Protein AF-A0A7S0TK74-F1 (afdb_monomer)

Secondary structure (DSSP, 8-state):
-------SS----------PPP------S-TT----STT--EEE--TT--GGG---GGGTT-EEEHHHHHHHHHHS--S--------GGG-----TT-S-SS--S-EEE--S---GGG---GGGTT-EEEHHHHHHHHHHS--S---------PSP-----TT-S-SS--S-EEE--TT--GGG---GGGTT-EEEHHHHHHHHHHS-----GGGS-PPS------S-TT-----TT--EEE--TT--GGG---GGGTT-EEEHHHHHHHHHHS--S--------GGG-S---TT-S-SS--S-EEE--S---GGG---GGGTT-EEEHHHHHHHHHHS--S---------PSPP----TT-S-SS--S-EEE--TT--GGGS--GGGTT-EEEHHHHHHHH-

Foldseek 3Di:
DDFPPPDDDDDDDDDPDDDPPPPDDDDFPDPPDPDDDPDWDKDAADAPDCQLNEHCNVRHRGIHTPVLVVCCSVPVDSDPPPVVVPPLVPQFQQPPPDPCRNPAPDKDAACQPDCQLVARCVVRHRGIHGPVQVVCCSVPVDSDDPPPVPPPPPDQQFFPDPPDPCRRDAPDKDADAQPDCQLNEGCVVVHRTIHGPVQVVCCSPPVDSDDDPVVPPPDDDDPDDAPPPPDPDDDPPWDKDAADQPDCQLNEHCNVRHRGIHTPVQVVCCSPPVDSDPPCVVVPPLVRQFQPPPPDPCRNPAPDKDAACQPDCQLVARCVVRHRGIHGPVQVVCCSPPVDSDDPPPPPPPPPPQQFFPDPPDPGRRPAPDKDADAQPDCQLNDRCVVCHRTIHGPVVVVVVND

Sequence (403 aa):
CYMRFKDRGTLERSDKDKKPPPTGVKKCAYSGCEASGENIKFLVIDAGCNAGGKDWSALADSMLCQTCYDRYRKHGTLDKADAKPLDGSARKCMFDQCDKPEDSRRFVQIDGESAAGGQDWSSLAGVLLCMACYDRFRKHGSLEKAPRKKAPPGPPKKCSYHLCPQPDDCKKYIKIYGDSTAGGQDWSMLDGNTLCLTCYMRFKDRGTLERSDKDKKPPPTGVKKCAYSGCEASGENIKFLVIDAGCNAGGKDWSALADSMLCQTCYDRYRKHGTLDKADAKPLDGSARKCMFDQCDKPEDSRRFVQIDGESAAGGQDWSSLAGVLLCMACYDRFRKHGSLEKAPRKKAPPGPPKKCSYHLCPQPDDCKKYIKIYGDSTAGGQDWSMLDGNTLCLTCYMRFKD

Radius of gyration: 31.98 Å; Cα contacts (8 Å, |Δi|>4): 503; chains: 1; bounding box: 88×61×70 Å

Mean predicted aligned error: 18.43 Å

Structure (mmCIF, N/CA/C/O backbone):
data_AF-A0A7S0TK74-F1
#
_entry.id   AF-A0A7S0TK74-F1
#
loop_
_atom_site.group_PDB
_atom_site.id
_atom_site.type_symbol
_atom_site.label_atom_id
_atom_site.label_alt_id
_atom_site.label_comp_id
_atom_site.label_asym_id
_atom_site.label_entity_id
_atom_site.label_seq_id
_atom_site.pdbx_PDB_ins_code
_atom_site.Cartn_x
_atom_site.Cartn_y
_atom_site.Cartn_z
_atom_site.occupancy
_atom_site.B_iso_or_equiv
_atom_site.auth_seq_id
_atom_site.auth_comp_id
_atom_site.auth_asym_id
_atom_site.auth_atom_id
_atom_site.pdbx_PDB_model_num
ATOM 1 N N . CYS A 1 1 ? 9.713 -27.508 2.515 1.00 47.47 1 CYS A N 1
ATOM 2 C CA . CYS A 1 1 ? 11.062 -26.945 2.723 1.00 47.47 1 CYS A CA 1
ATOM 3 C C . CYS A 1 1 ? 11.196 -26.583 4.193 1.00 47.47 1 CYS A C 1
ATOM 5 O O . CYS A 1 1 ? 10.446 -25.737 4.669 1.00 47.47 1 CYS A O 1
ATOM 7 N N . TYR A 1 2 ? 12.063 -27.273 4.933 1.00 34.28 2 TYR A N 1
ATOM 8 C CA . TYR A 1 2 ? 12.277 -26.984 6.349 1.00 34.28 2 TYR A CA 1
ATOM 9 C C . TYR A 1 2 ? 13.161 -25.741 6.468 1.00 34.28 2 TYR A C 1
ATOM 11 O O . TYR A 1 2 ? 14.341 -25.773 6.141 1.00 34.28 2 TYR A O 1
ATOM 19 N N . MET A 1 3 ? 12.603 -24.628 6.943 1.00 36.41 3 MET A N 1
ATOM 20 C CA . MET A 1 3 ? 13.419 -23.474 7.308 1.00 36.41 3 MET A CA 1
ATOM 21 C C . MET A 1 3 ? 14.139 -23.794 8.622 1.00 36.41 3 MET A C 1
ATOM 23 O O . MET A 1 3 ? 13.571 -23.634 9.700 1.00 36.41 3 MET A O 1
ATOM 27 N N . ARG A 1 4 ? 15.394 -24.260 8.559 1.00 37.72 4 ARG A N 1
ATOM 28 C CA . ARG A 1 4 ? 16.259 -24.328 9.747 1.00 37.72 4 ARG A CA 1
ATOM 29 C C . ARG A 1 4 ? 16.669 -22.910 10.151 1.00 37.72 4 ARG A C 1
ATOM 31 O O . ARG A 1 4 ? 17.744 -22.426 9.802 1.00 37.72 4 ARG A O 1
ATOM 38 N N . PHE A 1 5 ? 15.815 -22.252 10.927 1.00 37.56 5 PHE A N 1
ATOM 39 C CA . PHE A 1 5 ? 16.209 -21.099 11.724 1.00 37.56 5 PHE A CA 1
ATOM 40 C C . PHE A 1 5 ? 17.098 -21.595 12.868 1.00 37.56 5 PHE A C 1
ATOM 42 O O . PHE A 1 5 ? 16.620 -22.151 13.851 1.00 37.56 5 PHE A O 1
ATOM 49 N N . LYS A 1 6 ? 18.418 -21.437 12.734 1.00 38.44 6 LYS A N 1
ATOM 50 C CA . LYS A 1 6 ? 19.331 -21.551 13.878 1.00 38.44 6 LYS A CA 1
ATOM 51 C C . LYS A 1 6 ? 19.304 -20.236 14.653 1.00 38.44 6 LYS A C 1
ATOM 53 O O . LYS A 1 6 ? 20.217 -19.437 14.502 1.00 38.44 6 LYS A O 1
ATOM 58 N N . ASP A 1 7 ? 18.277 -20.049 15.475 1.00 37.19 7 ASP A N 1
ATOM 59 C CA . ASP A 1 7 ? 18.303 -19.126 16.609 1.00 37.19 7 ASP A CA 1
ATOM 60 C C . ASP A 1 7 ? 17.654 -19.808 17.830 1.00 37.19 7 ASP A C 1
ATOM 62 O O . ASP A 1 7 ? 16.576 -20.381 17.749 1.00 37.19 7 ASP A O 1
ATOM 66 N N . ARG A 1 8 ? 18.427 -19.810 18.922 1.00 42.66 8 ARG A N 1
ATOM 67 C CA . ARG A 1 8 ? 18.221 -20.308 20.298 1.00 42.66 8 ARG A CA 1
ATOM 68 C C . ARG A 1 8 ? 16.802 -20.752 20.721 1.00 42.66 8 ARG A C 1
ATOM 70 O O . ARG A 1 8 ? 15.909 -19.923 20.828 1.00 42.66 8 ARG A O 1
ATOM 77 N N . GLY A 1 9 ? 16.698 -22.003 21.190 1.00 35.00 9 GLY A N 1
ATOM 78 C CA . GLY A 1 9 ? 15.659 -22.449 22.133 1.00 35.00 9 GLY A CA 1
ATOM 79 C C . GLY A 1 9 ? 15.204 -23.896 21.925 1.00 35.00 9 GLY A C 1
ATOM 80 O O . GLY A 1 9 ? 14.526 -24.179 20.950 1.00 35.00 9 GLY A O 1
ATOM 81 N N . THR A 1 10 ? 15.561 -24.779 22.867 1.00 30.23 10 THR A N 1
ATOM 82 C CA . THR A 1 10 ? 15.154 -26.199 23.025 1.00 30.23 10 THR A CA 1
ATOM 83 C C . THR A 1 10 ? 15.573 -27.211 21.942 1.00 30.23 10 THR A C 1
ATOM 85 O O . THR A 1 10 ? 15.159 -27.176 20.790 1.00 30.23 10 THR A O 1
ATOM 88 N N . LEU A 1 11 ? 16.433 -28.141 22.371 1.00 27.19 11 LEU A N 1
ATOM 89 C CA . LEU A 1 11 ? 16.973 -29.284 21.639 1.00 27.19 11 LEU A CA 1
ATOM 90 C C . LEU A 1 11 ? 16.002 -30.469 21.771 1.00 27.19 11 LEU A C 1
ATOM 92 O O . LEU A 1 11 ? 15.920 -31.055 22.846 1.00 27.19 11 LEU A O 1
ATOM 96 N N . GLU A 1 12 ? 15.364 -30.881 20.678 1.00 28.98 12 GLU A N 1
ATOM 97 C CA . GLU A 1 12 ? 15.063 -32.298 20.460 1.00 28.98 12 GLU A CA 1
ATOM 98 C C . GLU A 1 12 ? 16.061 -32.856 19.441 1.00 28.98 12 GLU A C 1
ATOM 100 O O . GLU A 1 12 ? 16.347 -32.260 18.399 1.00 28.98 12 GLU A O 1
ATOM 105 N N . ARG A 1 13 ? 16.680 -33.979 19.816 1.00 36.47 13 ARG A N 1
ATOM 106 C CA . ARG A 1 13 ? 17.674 -34.706 19.027 1.00 36.47 13 ARG A CA 1
ATOM 107 C C . ARG A 1 13 ? 16.979 -35.425 17.868 1.00 36.47 13 ARG A C 1
ATOM 109 O O . ARG A 1 13 ? 16.247 -36.372 18.110 1.00 36.47 13 ARG A O 1
ATOM 116 N N . SER A 1 14 ? 17.334 -35.070 16.637 1.00 36.88 14 SER A N 1
ATOM 117 C CA . SER A 1 14 ? 17.301 -35.985 15.489 1.00 36.88 14 SER A CA 1
ATOM 118 C C . SER A 1 14 ? 18.516 -35.699 14.608 1.00 36.88 14 SER A C 1
ATOM 120 O O . SER A 1 14 ? 18.727 -34.564 14.176 1.00 36.88 14 SER A O 1
ATOM 122 N N . ASP A 1 15 ? 19.321 -36.743 14.417 1.00 37.47 15 ASP A N 1
ATOM 123 C CA . ASP A 1 15 ? 20.463 -36.887 13.503 1.00 37.47 15 ASP A CA 1
ATOM 124 C C . ASP A 1 15 ? 21.754 -36.128 13.851 1.00 37.47 15 ASP A C 1
ATOM 126 O O . ASP A 1 15 ? 22.118 -35.081 13.303 1.00 37.47 15 ASP A O 1
ATOM 130 N N . LYS A 1 16 ? 22.497 -36.751 14.775 1.00 41.19 16 LYS A N 1
ATOM 131 C CA . LYS A 1 16 ? 23.947 -36.611 14.920 1.00 41.19 16 LYS A CA 1
ATOM 132 C C . LYS A 1 16 ? 24.599 -37.322 13.731 1.00 41.19 16 LYS A C 1
ATOM 134 O O . LYS A 1 16 ? 24.533 -38.536 13.692 1.00 41.19 16 LYS A O 1
ATOM 139 N N . ASP A 1 17 ? 25.119 -36.561 12.768 1.00 43.88 17 ASP A N 1
ATOM 140 C CA . ASP A 1 17 ? 26.347 -36.863 11.990 1.00 43.88 17 ASP A CA 1
ATOM 141 C C . ASP A 1 17 ? 26.535 -35.910 10.795 1.00 43.88 17 ASP A C 1
ATOM 143 O O . ASP A 1 17 ? 27.002 -36.271 9.718 1.00 43.88 17 ASP A O 1
ATOM 147 N N . LYS A 1 18 ? 26.223 -34.620 10.976 1.00 49.03 18 LYS A N 1
ATOM 148 C CA . LYS A 1 18 ? 26.711 -33.575 10.065 1.00 49.03 18 LYS A CA 1
ATOM 149 C C . LYS A 1 18 ? 27.650 -32.652 10.828 1.00 49.03 18 LYS A C 1
ATOM 151 O O . LYS A 1 18 ? 27.213 -31.805 11.609 1.00 49.03 18 LYS A O 1
ATOM 156 N N . LYS A 1 19 ? 28.953 -32.863 10.609 1.00 45.81 19 LYS A N 1
ATOM 157 C CA . LYS A 1 19 ? 30.058 -32.006 11.064 1.00 45.81 19 LYS A CA 1
ATOM 158 C C . LYS A 1 19 ? 29.670 -30.536 10.827 1.00 45.81 19 LYS A C 1
ATOM 160 O O . LYS A 1 19 ? 29.243 -30.214 9.715 1.00 45.81 19 LYS A O 1
ATOM 165 N N . PRO A 1 20 ? 29.744 -29.646 11.836 1.00 49.78 20 PRO A N 1
ATOM 166 C CA . PRO A 1 20 ? 29.418 -28.242 11.626 1.00 49.78 20 PRO A CA 1
ATOM 167 C C . PRO A 1 20 ? 30.331 -27.690 10.521 1.00 49.78 20 PRO A C 1
ATOM 169 O O . PRO A 1 20 ? 31.540 -27.938 10.567 1.00 49.78 20 PRO A O 1
ATOM 172 N N . PRO A 1 21 ? 29.781 -26.993 9.509 1.00 52.53 21 PRO A N 1
ATOM 173 C CA . PRO A 1 21 ? 30.595 -26.450 8.437 1.00 52.53 21 PRO A CA 1
ATOM 174 C C . PRO A 1 21 ? 31.621 -25.465 9.017 1.00 52.53 21 PRO A C 1
ATOM 176 O O . PRO A 1 21 ? 31.325 -24.799 10.018 1.00 52.53 21 PRO A O 1
ATOM 179 N N . PRO A 1 22 ? 32.822 -25.379 8.418 1.00 49.22 22 PRO A N 1
ATOM 180 C CA . PRO A 1 22 ? 33.876 -24.481 8.871 1.00 49.22 22 PRO A CA 1
ATOM 181 C C . PRO A 1 22 ? 33.349 -23.046 8.975 1.00 49.22 22 PRO A C 1
ATOM 183 O O . PRO A 1 22 ? 32.508 -22.620 8.182 1.00 49.22 22 PRO A O 1
ATOM 186 N N . THR A 1 23 ? 33.847 -22.295 9.958 1.00 60.09 23 THR A N 1
ATOM 187 C CA . THR A 1 23 ? 33.504 -20.894 10.271 1.00 60.09 23 THR A CA 1
ATOM 188 C C . THR A 1 23 ? 34.005 -19.902 9.211 1.00 60.09 23 THR A C 1
ATOM 190 O O . THR A 1 23 ? 34.567 -18.857 9.531 1.00 60.09 23 THR A O 1
ATOM 193 N N . GLY A 1 24 ? 33.827 -20.234 7.934 1.00 70.94 24 GLY A N 1
ATOM 194 C CA . GLY A 1 24 ? 34.101 -19.359 6.809 1.00 70.94 24 GLY A CA 1
ATOM 195 C C . GLY A 1 24 ? 33.079 -18.228 6.722 1.00 70.94 24 GLY A C 1
ATOM 196 O O . GLY A 1 24 ? 31.924 -18.356 7.137 1.00 70.94 24 GLY A O 1
ATOM 197 N N . VAL A 1 25 ? 33.519 -17.102 6.166 1.00 77.31 25 VAL A N 1
ATOM 198 C CA . VAL A 1 25 ? 32.658 -15.969 5.817 1.00 77.31 25 VAL A CA 1
ATOM 199 C C . VAL A 1 25 ? 31.547 -16.476 4.895 1.00 77.31 25 VAL A C 1
ATOM 201 O O . VAL A 1 25 ? 31.819 -16.901 3.774 1.00 77.31 25 VAL A O 1
ATOM 204 N N . LYS A 1 26 ? 30.296 -16.449 5.368 1.00 84.75 26 LYS A N 1
ATOM 205 C CA . LYS A 1 26 ? 29.129 -16.790 4.547 1.00 84.75 26 LYS A CA 1
ATOM 206 C C . LYS A 1 26 ? 29.030 -15.780 3.404 1.00 84.75 26 LYS A C 1
ATOM 208 O O . LYS A 1 26 ? 28.923 -14.582 3.656 1.00 84.75 26 LYS A O 1
ATOM 213 N N . LYS A 1 27 ? 29.085 -16.260 2.164 1.00 89.62 27 LYS A N 1
ATOM 214 C CA . LYS A 1 27 ? 28.900 -15.457 0.952 1.00 89.62 27 LYS A CA 1
ATOM 215 C C . LYS A 1 27 ? 27.675 -15.960 0.201 1.00 89.62 27 LYS A C 1
ATOM 217 O O . LYS A 1 27 ? 27.334 -17.137 0.284 1.00 89.62 27 LYS A O 1
ATOM 222 N N . CYS A 1 28 ? 27.008 -15.051 -0.503 1.00 91.50 28 CYS A N 1
ATOM 223 C CA . CYS A 1 28 ? 25.942 -15.424 -1.421 1.00 91.50 28 CYS A CA 1
ATOM 224 C C . CYS A 1 28 ? 26.573 -16.166 -2.607 1.00 91.50 28 CYS A C 1
ATOM 226 O O . CYS A 1 28 ? 27.569 -15.695 -3.149 1.00 91.50 28 CYS A O 1
ATOM 228 N N . ALA A 1 29 ? 26.002 -17.300 -2.999 1.00 92.88 29 ALA A N 1
ATOM 229 C CA . ALA A 1 29 ? 26.430 -18.086 -4.151 1.00 92.88 29 ALA A CA 1
ATOM 230 C C . ALA A 1 29 ? 26.164 -17.355 -5.476 1.00 92.88 29 ALA A C 1
ATOM 232 O O . ALA A 1 29 ? 26.833 -17.616 -6.469 1.00 92.88 29 ALA A O 1
ATOM 233 N N . TYR A 1 30 ? 25.218 -16.410 -5.489 1.00 92.81 30 TYR A N 1
ATOM 234 C CA . TYR A 1 30 ? 24.964 -15.570 -6.651 1.00 92.81 30 TYR A CA 1
ATOM 235 C C . TYR A 1 30 ? 26.087 -14.541 -6.838 1.00 92.81 30 TYR A C 1
ATOM 237 O O . TYR A 1 30 ? 26.245 -13.639 -6.010 1.00 92.81 30 TYR A O 1
ATOM 245 N N . SER A 1 31 ? 26.835 -14.655 -7.937 1.00 87.94 31 SER A N 1
ATOM 246 C CA . SER A 1 31 ? 27.979 -13.793 -8.265 1.00 87.94 31 SER A CA 1
ATOM 247 C C . SER A 1 31 ? 27.602 -12.313 -8.427 1.00 87.94 31 SER A C 1
ATOM 249 O O . SER A 1 31 ? 28.391 -11.451 -8.055 1.00 87.94 31 SER A O 1
ATOM 251 N N . GLY A 1 32 ? 26.380 -12.006 -8.884 1.00 86.88 32 GLY A N 1
ATOM 252 C CA . GLY A 1 32 ? 25.849 -10.637 -9.011 1.00 86.88 32 GLY A CA 1
ATOM 253 C C . GLY A 1 32 ? 25.264 -10.041 -7.719 1.00 86.88 32 GLY A C 1
ATOM 254 O O . GLY A 1 32 ? 24.544 -9.038 -7.744 1.00 86.88 32 GLY A O 1
ATOM 255 N N . CYS A 1 33 ? 25.487 -10.675 -6.565 1.00 88.88 33 CYS A N 1
ATOM 256 C CA . CYS A 1 33 ? 24.964 -10.200 -5.290 1.00 88.88 33 CYS A CA 1
ATOM 257 C C . CYS A 1 33 ? 25.826 -9.067 -4.705 1.00 88.88 33 CYS A C 1
ATOM 259 O O . CYS A 1 33 ? 26.787 -9.313 -3.985 1.00 88.88 33 CYS A O 1
ATOM 261 N N . GLU A 1 34 ? 25.399 -7.820 -4.897 1.00 82.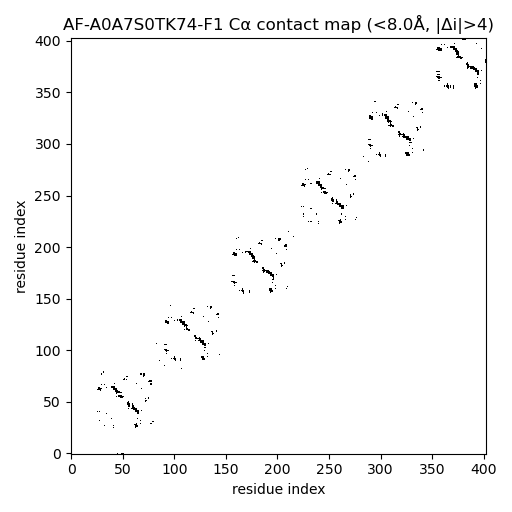25 34 GLU A N 1
ATOM 262 C CA . GLU A 1 34 ? 26.013 -6.622 -4.284 1.00 82.25 34 GLU A CA 1
ATOM 263 C C . GLU A 1 34 ? 25.760 -6.475 -2.774 1.00 82.25 34 GLU A C 1
ATOM 265 O O . GLU A 1 34 ? 26.240 -5.535 -2.143 1.00 82.25 34 GLU A O 1
ATOM 270 N N . ALA A 1 35 ? 24.967 -7.361 -2.166 1.00 77.62 35 ALA A N 1
ATOM 271 C CA . ALA A 1 35 ? 24.686 -7.269 -0.741 1.00 77.62 35 ALA A CA 1
ATOM 272 C C . ALA A 1 35 ? 25.957 -7.592 0.068 1.00 77.62 35 ALA A C 1
ATOM 274 O O . ALA A 1 35 ? 26.252 -8.752 0.354 1.00 77.62 35 ALA A O 1
ATOM 275 N N . SER A 1 36 ? 26.689 -6.549 0.459 1.00 64.19 36 SER A N 1
ATOM 276 C CA . SER A 1 36 ? 27.780 -6.602 1.431 1.00 64.19 36 SER A CA 1
ATOM 277 C C . SER A 1 36 ? 27.348 -5.915 2.728 1.00 64.19 36 SER A C 1
ATOM 279 O O . SER A 1 36 ? 27.007 -4.734 2.722 1.00 64.19 36 SER A O 1
ATOM 281 N N . GLY A 1 37 ? 27.343 -6.634 3.851 1.00 68.56 37 GLY A N 1
ATOM 282 C CA . GLY A 1 37 ? 26.995 -6.059 5.152 1.00 68.56 37 GLY A CA 1
ATOM 283 C C . GLY A 1 37 ? 26.934 -7.090 6.279 1.00 68.56 37 GLY A C 1
ATOM 284 O O . GLY A 1 37 ? 26.633 -8.259 6.052 1.00 68.56 37 GLY A O 1
ATOM 285 N N . GLU A 1 38 ? 27.191 -6.645 7.511 1.00 56.91 38 GLU A N 1
ATOM 286 C CA . GLU A 1 38 ? 27.305 -7.503 8.706 1.00 56.91 38 GLU A CA 1
ATOM 287 C C . GLU A 1 38 ? 25.971 -8.108 9.200 1.00 56.91 38 GLU A C 1
ATOM 289 O O . GLU A 1 38 ? 25.973 -8.914 10.123 1.00 56.91 38 GLU A O 1
ATOM 294 N N . ASN A 1 39 ? 24.831 -7.781 8.580 1.00 71.75 39 ASN A N 1
ATOM 295 C CA . ASN A 1 39 ? 23.495 -8.215 9.024 1.00 71.75 39 ASN A CA 1
ATOM 296 C C . ASN A 1 39 ? 22.664 -8.872 7.913 1.00 71.75 39 ASN A C 1
ATOM 298 O O . ASN A 1 39 ? 21.446 -8.699 7.835 1.00 71.75 39 ASN A O 1
ATOM 302 N N . ILE A 1 40 ? 23.315 -9.614 7.023 1.00 84.06 40 ILE A N 1
ATOM 303 C CA . ILE A 1 40 ? 22.629 -10.310 5.937 1.00 84.06 40 ILE A CA 1
ATOM 304 C C . ILE A 1 40 ? 22.224 -11.708 6.414 1.00 84.06 40 ILE A C 1
ATOM 306 O O . ILE A 1 40 ? 23.063 -12.517 6.807 1.00 84.06 40 ILE A O 1
ATOM 310 N N . LYS A 1 41 ? 20.920 -12.002 6.378 1.00 91.44 41 LYS A N 1
ATOM 311 C CA . LYS A 1 41 ? 20.413 -13.365 6.580 1.00 91.44 41 LYS A CA 1
ATOM 312 C C . LYS A 1 41 ? 20.727 -14.200 5.340 1.00 91.44 41 LYS A C 1
ATOM 314 O O . LYS A 1 41 ? 20.473 -13.752 4.224 1.00 91.44 41 LYS A O 1
ATOM 319 N N . PHE A 1 42 ? 21.256 -15.400 5.550 1.00 92.62 42 PHE A N 1
ATOM 320 C CA . PHE A 1 42 ? 21.554 -16.365 4.494 1.00 92.62 42 PHE A CA 1
ATOM 321 C C . PHE A 1 42 ? 20.677 -17.603 4.656 1.00 92.62 42 PHE A C 1
ATOM 323 O O . PHE A 1 42 ? 20.469 -18.065 5.779 1.00 92.62 42 PHE A O 1
ATOM 330 N N . LEU A 1 43 ? 20.206 -18.138 3.536 1.00 93.19 43 LEU A N 1
ATOM 331 C CA . LEU A 1 43 ? 19.418 -19.359 3.443 1.00 93.19 43 LEU A CA 1
ATOM 332 C C . LEU A 1 43 ? 20.183 -20.357 2.580 1.00 93.19 43 LEU A C 1
ATOM 334 O O . LEU A 1 43 ? 20.708 -19.990 1.531 1.00 93.19 43 LEU A O 1
ATOM 338 N N . VAL A 1 44 ? 20.258 -21.601 3.042 1.00 93.94 44 VAL A N 1
ATOM 339 C CA . VAL A 1 44 ? 20.742 -22.722 2.232 1.00 93.94 44 VAL A CA 1
ATOM 340 C C . VAL A 1 44 ? 19.536 -23.304 1.512 1.00 93.94 44 VAL A C 1
ATOM 342 O O . VAL A 1 44 ? 18.485 -23.485 2.128 1.00 93.94 44 VAL A O 1
ATOM 345 N N . ILE A 1 45 ? 19.675 -23.535 0.214 1.00 93.88 45 ILE A N 1
ATOM 346 C CA . ILE A 1 45 ? 18.633 -24.145 -0.602 1.00 93.88 45 ILE A CA 1
ATOM 347 C C . ILE A 1 45 ? 18.837 -25.654 -0.567 1.00 93.88 45 ILE A C 1
ATOM 349 O O . ILE A 1 45 ? 19.808 -26.161 -1.116 1.00 93.88 45 ILE A O 1
ATOM 353 N N . ASP A 1 46 ? 17.933 -26.374 0.087 1.00 91.38 46 ASP A N 1
ATOM 354 C CA . ASP A 1 46 ? 17.976 -27.835 0.077 1.00 91.38 46 ASP A CA 1
ATOM 355 C C . ASP A 1 46 ? 17.559 -28.378 -1.300 1.00 91.38 46 ASP A C 1
ATOM 357 O O . ASP A 1 46 ? 16.657 -27.832 -1.953 1.00 91.38 46 ASP A O 1
ATOM 361 N N . ALA A 1 47 ? 18.178 -29.485 -1.718 1.00 90.38 47 ALA A N 1
ATOM 362 C CA . ALA A 1 47 ? 17.770 -30.224 -2.909 1.00 90.38 47 ALA A CA 1
ATOM 363 C C . ALA A 1 47 ? 16.265 -30.569 -2.866 1.00 90.38 47 ALA A C 1
ATOM 365 O O . ALA A 1 47 ? 15.734 -30.990 -1.835 1.00 90.38 47 ALA A O 1
ATOM 366 N N . GLY A 1 48 ? 15.567 -30.367 -3.988 1.00 84.81 48 GLY A N 1
ATOM 367 C CA . GLY A 1 48 ? 14.126 -30.623 -4.107 1.00 84.81 48 GLY A CA 1
ATOM 368 C C . GLY A 1 48 ? 13.213 -29.569 -3.464 1.00 84.81 48 GLY A C 1
ATOM 369 O O . GLY A 1 48 ? 12.013 -29.811 -3.310 1.00 84.81 48 GLY A O 1
ATOM 370 N N . CYS A 1 49 ? 13.727 -28.400 -3.062 1.00 84.19 49 CYS A N 1
ATOM 371 C CA . CYS A 1 49 ? 12.859 -27.332 -2.571 1.00 84.19 49 CYS A CA 1
ATOM 372 C C . CYS A 1 49 ? 12.029 -26.705 -3.708 1.00 84.19 49 CYS A C 1
ATOM 374 O O . CYS A 1 49 ? 12.562 -26.295 -4.729 1.00 84.19 49 CYS A O 1
ATOM 376 N N . ASN A 1 50 ? 10.717 -26.574 -3.487 1.00 81.94 50 ASN A N 1
ATOM 377 C CA . ASN A 1 50 ? 9.762 -25.953 -4.414 1.00 81.94 50 ASN A CA 1
ATOM 378 C C . ASN A 1 50 ? 9.131 -24.697 -3.792 1.00 81.94 50 ASN A C 1
ATOM 380 O O . ASN A 1 50 ? 7.916 -24.603 -3.595 1.00 81.94 50 ASN A O 1
ATOM 384 N N . ALA A 1 51 ? 9.953 -23.719 -3.406 1.00 78.50 51 ALA A N 1
ATOM 385 C CA . ALA A 1 51 ? 9.442 -22.473 -2.840 1.00 78.50 51 ALA A CA 1
ATOM 386 C C . ALA A 1 51 ? 8.863 -21.570 -3.943 1.00 78.50 51 ALA A C 1
ATOM 388 O O . ALA A 1 51 ? 9.537 -21.252 -4.919 1.00 78.50 51 ALA A O 1
ATOM 389 N N . GLY A 1 52 ? 7.611 -21.126 -3.777 1.00 81.00 52 GLY A N 1
ATOM 390 C CA . GLY A 1 52 ? 6.955 -20.222 -4.734 1.00 81.00 52 GLY A CA 1
ATOM 391 C C . GLY A 1 52 ? 6.543 -20.868 -6.063 1.00 81.00 52 GLY A C 1
ATOM 392 O O . GLY A 1 52 ? 6.310 -20.142 -7.024 1.00 81.00 52 GLY A O 1
ATOM 393 N N . GLY A 1 53 ? 6.459 -22.204 -6.133 1.00 86.69 53 GLY A N 1
ATOM 394 C CA . GLY A 1 53 ? 6.089 -22.921 -7.362 1.00 86.69 53 GLY A CA 1
ATOM 395 C C . GLY A 1 53 ? 7.152 -22.848 -8.463 1.00 86.69 53 GLY A C 1
ATOM 396 O O . GLY A 1 53 ? 6.822 -22.950 -9.641 1.00 86.69 53 GLY A O 1
ATOM 397 N N . LYS A 1 54 ? 8.412 -22.606 -8.087 1.00 87.25 54 LYS A N 1
ATOM 398 C CA . LYS A 1 54 ? 9.573 -22.602 -8.983 1.00 87.25 54 LYS A CA 1
ATOM 399 C C . LYS A 1 54 ? 10.462 -23.799 -8.676 1.00 87.25 54 LYS A C 1
ATOM 401 O O . LYS A 1 54 ? 10.487 -24.241 -7.529 1.00 87.25 54 LYS A O 1
ATOM 406 N N . ASP A 1 55 ? 11.161 -24.283 -9.697 1.00 88.44 55 ASP A N 1
ATOM 407 C CA . ASP A 1 55 ? 12.191 -25.309 -9.565 1.00 88.44 55 ASP A CA 1
ATOM 408 C C . ASP A 1 55 ? 13.485 -24.663 -9.055 1.00 88.44 55 ASP A C 1
ATOM 410 O O . ASP A 1 55 ? 13.951 -23.681 -9.626 1.00 88.44 55 ASP A O 1
ATOM 414 N N . TRP A 1 56 ? 14.038 -25.186 -7.961 1.00 92.81 56 TRP A N 1
ATOM 415 C CA . TRP A 1 56 ? 15.289 -24.712 -7.360 1.00 92.81 56 TRP A CA 1
ATOM 416 C C . TRP A 1 56 ? 16.458 -25.668 -7.602 1.00 92.81 56 TRP A C 1
ATOM 418 O O . TRP A 1 56 ? 17.515 -25.488 -7.002 1.00 92.81 56 TRP A O 1
ATOM 428 N N . SER A 1 57 ? 16.297 -26.681 -8.458 1.00 91.81 57 SER A N 1
ATOM 429 C CA . SER A 1 57 ? 17.298 -27.734 -8.669 1.00 91.81 57 SER A CA 1
ATOM 430 C C . SER A 1 57 ? 18.663 -27.179 -9.088 1.00 91.81 57 SER A C 1
ATOM 432 O O . SER A 1 57 ? 19.686 -27.641 -8.592 1.00 91.81 57 SER A O 1
ATOM 434 N N . ALA A 1 58 ? 18.692 -26.117 -9.902 1.00 91.69 58 ALA A N 1
ATOM 435 C CA . ALA A 1 58 ? 19.929 -25.438 -10.306 1.00 91.69 58 ALA A CA 1
ATOM 436 C C . ALA A 1 58 ? 20.655 -24.709 -9.156 1.00 91.69 58 ALA A C 1
ATOM 438 O O . ALA A 1 58 ? 21.819 -24.343 -9.288 1.00 91.69 58 ALA A O 1
ATOM 439 N N . LEU A 1 59 ? 19.966 -24.476 -8.037 1.00 92.81 59 LEU A N 1
ATOM 440 C CA . LEU A 1 59 ? 20.476 -23.791 -6.850 1.00 92.81 59 LEU A CA 1
ATOM 441 C C . LEU A 1 59 ? 20.567 -24.724 -5.639 1.00 92.81 59 LEU A C 1
ATOM 443 O O . LEU A 1 59 ? 20.802 -24.239 -4.533 1.00 92.81 59 LEU A O 1
ATOM 447 N N . ALA A 1 60 ? 20.385 -26.035 -5.819 1.00 93.38 60 ALA A N 1
ATOM 448 C CA . ALA A 1 60 ? 20.533 -27.002 -4.740 1.00 93.38 60 ALA A CA 1
ATOM 449 C C . ALA A 1 60 ? 21.915 -26.866 -4.080 1.00 93.38 60 ALA A C 1
ATOM 451 O O . ALA A 1 60 ? 22.924 -26.630 -4.745 1.00 93.38 60 ALA A O 1
ATOM 452 N N . ASP A 1 61 ? 21.930 -26.924 -2.750 1.00 92.56 61 ASP A N 1
ATOM 453 C CA . ASP A 1 61 ? 23.096 -26.745 -1.880 1.00 92.56 61 ASP A CA 1
ATOM 454 C C . ASP A 1 61 ? 23.778 -25.364 -1.964 1.00 92.56 61 ASP A C 1
ATOM 456 O O . ASP A 1 61 ? 24.784 -25.107 -1.296 1.00 92.56 61 ASP A O 1
ATOM 460 N N . SER A 1 62 ? 23.199 -24.421 -2.714 1.00 93.12 62 SER A N 1
ATOM 461 C CA . SER A 1 62 ? 23.680 -23.042 -2.780 1.00 93.12 62 SER A CA 1
ATOM 462 C C . SER A 1 62 ? 23.199 -22.226 -1.580 1.00 93.12 62 SER A C 1
ATOM 464 O O . SER A 1 62 ? 22.096 -22.404 -1.058 1.00 93.12 62 SER A O 1
ATOM 466 N N . MET A 1 63 ? 24.025 -21.274 -1.142 1.00 94.06 63 MET A N 1
ATOM 467 C CA . MET A 1 63 ? 23.681 -20.337 -0.073 1.00 94.06 63 MET A CA 1
ATOM 468 C C . MET A 1 63 ? 23.308 -18.979 -0.663 1.00 94.06 63 MET A C 1
ATOM 470 O O . MET A 1 63 ? 24.151 -18.310 -1.246 1.00 94.06 63 MET A O 1
ATOM 474 N N . LEU A 1 64 ? 22.072 -18.524 -0.478 1.00 93.56 64 LEU A N 1
ATOM 475 C CA . LEU A 1 64 ? 21.619 -17.216 -0.953 1.00 93.56 64 LEU A CA 1
ATOM 476 C C . LEU A 1 64 ? 21.400 -16.254 0.208 1.00 93.56 64 LEU A C 1
ATOM 478 O O . LEU A 1 64 ? 20.929 -16.644 1.274 1.00 93.56 64 LEU A O 1
ATOM 482 N N . CYS A 1 65 ? 21.697 -14.970 0.010 1.00 94.31 65 CYS A N 1
ATOM 483 C CA . CYS A 1 65 ? 21.192 -13.953 0.927 1.00 94.31 65 CYS A CA 1
ATOM 484 C C . CYS A 1 65 ? 19.662 -13.848 0.814 1.00 94.31 65 CYS A C 1
ATOM 486 O O . CYS A 1 65 ? 19.095 -14.153 -0.235 1.00 94.31 65 CYS A O 1
ATOM 488 N N . GLN A 1 66 ? 18.992 -13.369 1.865 1.00 93.44 66 GLN A N 1
ATOM 489 C CA . GLN A 1 66 ? 17.531 -13.213 1.903 1.00 93.44 66 GLN A CA 1
ATOM 490 C C . GLN A 1 66 ? 16.990 -12.463 0.677 1.00 93.44 66 GLN A C 1
ATOM 492 O O . GLN A 1 66 ? 16.007 -12.883 0.079 1.00 93.44 66 GLN A O 1
ATOM 497 N N . THR A 1 67 ? 17.672 -11.400 0.249 1.00 91.31 67 THR A N 1
ATOM 498 C CA . THR A 1 67 ? 17.275 -10.612 -0.924 1.00 91.31 67 THR A CA 1
ATOM 499 C C . THR A 1 67 ? 17.341 -11.418 -2.224 1.00 91.31 67 THR A C 1
ATOM 501 O O . THR A 1 67 ? 16.433 -11.329 -3.047 1.00 91.31 67 THR A O 1
ATOM 504 N N . CYS A 1 68 ? 18.399 -12.213 -2.416 1.00 93.50 68 CYS A N 1
ATOM 505 C CA . CYS A 1 68 ? 18.547 -13.087 -3.582 1.00 93.50 68 CYS A CA 1
ATOM 506 C C . CYS A 1 68 ? 17.524 -14.228 -3.548 1.00 93.50 68 CYS A C 1
ATOM 508 O O . CYS A 1 68 ? 16.894 -14.517 -4.562 1.00 93.50 68 CYS A O 1
ATOM 510 N N . TYR A 1 69 ? 17.295 -14.813 -2.371 1.00 94.25 69 TYR A N 1
ATOM 511 C CA . TYR A 1 69 ? 16.265 -15.826 -2.163 1.00 94.25 69 TYR A CA 1
ATOM 512 C C . TYR A 1 69 ? 14.870 -15.303 -2.528 1.00 94.25 69 TYR A C 1
ATOM 514 O O . TYR A 1 69 ? 14.176 -15.914 -3.336 1.00 94.25 69 TYR A O 1
ATOM 522 N N . ASP A 1 70 ? 14.464 -14.148 -1.995 1.00 91.44 70 ASP A N 1
ATOM 523 C CA . ASP A 1 70 ? 13.146 -13.572 -2.277 1.00 91.44 70 ASP A CA 1
ATOM 524 C C . ASP A 1 70 ? 12.996 -13.174 -3.749 1.00 91.44 70 ASP A C 1
ATOM 526 O O . ASP A 1 70 ? 11.912 -13.319 -4.323 1.00 91.44 70 ASP A O 1
ATOM 530 N N . ARG A 1 71 ? 14.086 -12.723 -4.385 1.00 89.31 71 ARG A N 1
ATOM 531 C CA . ARG A 1 71 ? 14.105 -12.459 -5.826 1.00 89.31 71 ARG A CA 1
ATOM 532 C C . ARG A 1 71 ? 13.844 -13.735 -6.617 1.00 89.31 71 ARG A C 1
ATOM 534 O O . ARG A 1 71 ? 12.896 -13.750 -7.398 1.00 89.31 71 ARG A O 1
ATOM 541 N N . TYR A 1 72 ? 14.625 -14.790 -6.392 1.00 91.69 72 TYR A N 1
ATOM 542 C CA . TYR A 1 72 ? 14.458 -16.048 -7.119 1.00 91.69 72 TYR A CA 1
ATOM 543 C C . TYR A 1 72 ? 13.084 -16.667 -6.856 1.00 91.69 72 TYR A C 1
ATOM 545 O O . TYR A 1 72 ? 12.380 -17.039 -7.787 1.00 91.69 72 TYR A O 1
ATOM 553 N N . ARG A 1 73 ? 12.620 -16.657 -5.602 1.00 91.81 73 ARG A N 1
ATOM 554 C CA . ARG A 1 73 ? 11.278 -17.121 -5.231 1.00 91.81 73 ARG A CA 1
ATOM 555 C C . ARG A 1 73 ? 10.170 -16.401 -6.003 1.00 91.81 73 ARG A C 1
ATOM 557 O O . ARG A 1 73 ? 9.158 -17.013 -6.330 1.00 91.81 73 ARG A O 1
ATOM 564 N N . LYS A 1 74 ? 10.326 -15.098 -6.252 1.00 84.94 74 LYS A N 1
ATOM 565 C CA . LYS A 1 74 ? 9.314 -14.272 -6.924 1.00 84.94 74 LYS A CA 1
ATOM 566 C C . LYS A 1 74 ? 9.415 -14.322 -8.449 1.00 84.94 74 LYS A C 1
ATOM 568 O O . LYS A 1 74 ? 8.386 -14.285 -9.119 1.00 84.94 74 LYS A O 1
ATOM 573 N N . HIS A 1 75 ? 10.631 -14.360 -8.986 1.00 82.69 75 HIS A N 1
ATOM 574 C CA . HIS A 1 75 ? 10.896 -14.170 -10.413 1.00 82.69 75 HIS A CA 1
ATOM 575 C C . HIS A 1 75 ? 11.353 -15.445 -11.132 1.00 82.69 75 HIS A C 1
ATOM 577 O O . HIS A 1 75 ? 11.228 -15.519 -12.347 1.00 82.69 75 HIS A O 1
ATOM 583 N N . GLY A 1 76 ? 11.830 -16.458 -10.409 1.00 87.75 76 GLY A N 1
ATOM 584 C CA . GLY A 1 76 ? 12.420 -17.678 -10.970 1.00 87.75 76 GLY A CA 1
ATOM 585 C C . GLY A 1 76 ? 13.840 -17.501 -11.517 1.00 87.75 76 GLY A C 1
ATOM 586 O O . GLY A 1 76 ? 14.414 -18.464 -12.002 1.00 87.75 76 GLY A O 1
ATOM 587 N N . THR A 1 77 ? 14.412 -16.296 -11.434 1.00 88.81 77 THR A N 1
ATOM 588 C CA . THR A 1 77 ? 15.798 -15.999 -11.819 1.00 88.81 77 THR A CA 1
ATOM 589 C C . THR A 1 77 ? 16.465 -15.100 -10.774 1.00 88.81 77 THR A C 1
ATOM 591 O O . THR A 1 77 ? 15.801 -14.302 -10.100 1.00 88.81 77 THR A O 1
ATOM 594 N N . LEU A 1 78 ? 17.771 -15.305 -10.570 1.00 86.38 78 LEU A N 1
ATOM 595 C CA . LEU A 1 78 ? 18.611 -14.505 -9.674 1.00 86.38 78 LEU A CA 1
ATOM 596 C C . LEU A 1 78 ? 19.191 -13.289 -10.375 1.00 86.38 78 LEU A C 1
ATOM 598 O O . LEU A 1 78 ? 19.477 -12.290 -9.695 1.00 86.38 78 LEU A O 1
ATOM 602 N N . ASP A 1 79 ? 19.302 -13.378 -11.701 1.00 82.19 79 ASP A N 1
ATOM 603 C CA . ASP A 1 79 ? 19.749 -12.288 -12.533 1.00 82.19 79 ASP A CA 1
ATOM 604 C C . ASP A 1 79 ? 18.918 -11.070 -12.183 1.00 82.19 79 ASP A C 1
ATOM 606 O O . ASP A 1 79 ? 17.682 -11.058 -12.267 1.00 82.19 79 ASP A O 1
ATOM 610 N N . LYS A 1 80 ? 19.608 -10.027 -11.692 1.00 66.94 80 LYS A N 1
ATOM 611 C CA . LYS A 1 80 ? 19.080 -8.691 -11.921 1.00 66.94 80 LYS A CA 1
ATOM 612 C C . LYS A 1 80 ? 18.939 -8.702 -13.430 1.00 66.94 80 LYS A C 1
ATOM 614 O O . LYS A 1 80 ? 19.957 -8.745 -14.101 1.00 66.94 80 LYS A O 1
ATOM 619 N N . ALA A 1 81 ? 17.715 -8.793 -13.950 1.00 57.78 81 ALA A N 1
ATOM 620 C CA . ALA A 1 81 ? 17.494 -8.436 -15.334 1.00 57.78 81 ALA A CA 1
ATOM 621 C C . ALA A 1 81 ? 18.183 -7.084 -15.436 1.00 57.78 81 ALA A C 1
ATOM 623 O O . ALA A 1 81 ? 17.758 -6.146 -14.747 1.00 57.78 81 ALA A O 1
ATOM 624 N N . ASP A 1 82 ? 19.333 -7.058 -16.106 1.00 47.22 82 ASP A N 1
ATOM 625 C CA . ASP A 1 82 ? 20.179 -5.895 -16.251 1.00 47.22 82 ASP A CA 1
ATOM 626 C C . ASP A 1 82 ? 19.422 -4.969 -17.190 1.00 47.22 82 ASP A C 1
ATOM 628 O O . ASP A 1 82 ? 19.829 -4.659 -18.301 1.00 47.22 82 ASP A O 1
ATOM 632 N N . ALA A 1 83 ? 18.300 -4.447 -16.706 1.00 54.78 83 ALA A N 1
ATOM 633 C CA . ALA A 1 83 ? 17.827 -3.143 -17.058 1.00 54.78 83 ALA A CA 1
ATOM 634 C C . ALA A 1 83 ? 18.846 -2.172 -16.456 1.00 54.78 83 ALA A C 1
ATOM 636 O O . ALA A 1 83 ? 18.527 -1.385 -15.560 1.00 54.78 83 ALA A O 1
ATOM 637 N N . LYS A 1 84 ? 20.094 -2.240 -16.957 1.00 56.03 84 LYS A N 1
ATOM 638 C CA . LYS A 1 84 ? 20.987 -1.098 -17.032 1.00 56.03 84 LYS A CA 1
ATOM 639 C C . LYS A 1 84 ? 20.063 0.042 -17.430 1.00 56.03 84 LYS A C 1
ATOM 641 O O . LYS A 1 84 ? 19.367 -0.110 -18.439 1.00 56.03 84 LYS A O 1
ATOM 646 N N . PRO A 1 85 ? 19.920 1.087 -16.598 1.00 56.91 85 PRO A N 1
ATOM 647 C CA . PRO A 1 85 ? 18.981 2.150 -16.884 1.00 56.91 85 PRO A CA 1
ATOM 648 C C . PRO A 1 85 ? 19.280 2.615 -18.299 1.00 56.91 85 PRO A C 1
ATOM 650 O O . PRO A 1 85 ? 20.356 3.157 -18.539 1.00 56.91 85 PRO A O 1
ATOM 653 N N . LEU A 1 86 ? 18.376 2.314 -19.237 1.00 63.28 86 LEU A N 1
ATOM 654 C CA . LEU A 1 86 ? 18.548 2.746 -20.615 1.00 63.28 86 LEU A CA 1
ATOM 655 C C . LEU A 1 86 ? 18.766 4.253 -20.544 1.00 63.28 86 LEU A C 1
ATOM 657 O O . LEU A 1 86 ? 18.072 4.929 -19.762 1.00 63.28 86 LEU A O 1
ATOM 661 N N . ASP A 1 87 ? 19.777 4.734 -21.263 1.00 68.62 87 ASP A N 1
ATOM 662 C CA . ASP A 1 87 ? 20.089 6.156 -21.324 1.00 68.62 87 ASP A CA 1
ATOM 663 C C . ASP A 1 87 ? 18.796 6.928 -21.628 1.00 68.62 87 ASP A C 1
ATOM 665 O O . ASP A 1 87 ? 17.907 6.419 -22.317 1.00 68.62 87 ASP A O 1
ATOM 669 N N . GLY A 1 88 ? 18.619 8.107 -21.029 1.00 67.56 88 GLY A N 1
ATOM 670 C CA . GLY A 1 88 ? 17.339 8.829 -21.041 1.00 67.56 88 GLY A CA 1
ATOM 671 C C . GLY A 1 88 ? 16.798 9.080 -22.454 1.00 67.56 88 GLY A C 1
ATOM 672 O O . GLY A 1 88 ? 15.586 9.138 -22.645 1.00 67.56 88 GLY A O 1
ATOM 673 N N . SER A 1 89 ? 17.698 9.135 -23.436 1.00 68.44 89 SER A N 1
ATOM 674 C CA . SER A 1 89 ? 17.440 9.269 -24.871 1.00 68.44 89 SER A CA 1
ATOM 675 C C . SER A 1 89 ? 16.802 8.029 -25.529 1.00 68.44 89 SER A C 1
ATOM 677 O O . SER A 1 89 ? 16.129 8.164 -26.546 1.00 68.44 89 SER A O 1
ATOM 679 N N . ALA A 1 90 ? 16.943 6.833 -24.944 1.00 72.88 90 ALA A N 1
ATOM 680 C CA . ALA A 1 90 ? 16.475 5.557 -25.503 1.00 72.88 90 ALA A CA 1
ATOM 681 C C . ALA A 1 90 ? 15.146 5.051 -24.897 1.00 72.88 90 ALA A C 1
ATOM 683 O O . ALA A 1 90 ? 14.702 3.940 -25.184 1.00 72.88 90 ALA A O 1
ATOM 684 N N . ARG A 1 91 ? 14.485 5.838 -24.036 1.00 83.00 91 ARG A N 1
ATOM 685 C CA . ARG A 1 91 ? 13.286 5.418 -23.285 1.00 83.00 91 ARG A CA 1
ATOM 686 C C . ARG A 1 91 ? 11.977 5.747 -23.999 1.00 83.00 91 ARG A C 1
ATOM 688 O O . ARG A 1 91 ? 11.140 6.477 -23.471 1.00 83.00 91 ARG A O 1
ATOM 695 N N . LYS A 1 92 ? 11.783 5.186 -25.190 1.00 94.56 92 LYS A N 1
ATOM 696 C CA . LYS A 1 92 ? 10.519 5.300 -25.924 1.00 94.56 92 LYS A CA 1
ATOM 697 C C . LYS A 1 92 ? 9.925 3.923 -26.183 1.00 94.56 92 LYS A C 1
ATOM 699 O O . LYS A 1 92 ? 10.625 3.001 -26.583 1.00 94.56 92 LYS A O 1
ATOM 704 N N . CYS A 1 93 ? 8.624 3.782 -25.948 1.00 94.81 93 CYS A N 1
ATOM 705 C CA . CYS A 1 93 ? 7.886 2.587 -26.336 1.00 94.81 93 CYS A CA 1
ATOM 706 C C . CYS A 1 93 ? 7.970 2.438 -27.859 1.00 94.81 93 CYS A C 1
ATOM 708 O O . CYS A 1 93 ? 7.503 3.318 -28.579 1.00 94.81 93 CYS A O 1
ATOM 710 N N . MET A 1 94 ? 8.534 1.329 -28.324 1.00 95.94 94 MET A N 1
ATOM 711 C CA . MET A 1 94 ? 8.718 1.006 -29.740 1.00 95.94 94 MET A CA 1
ATOM 712 C C . MET A 1 94 ? 7.463 0.403 -30.386 1.00 95.94 94 MET A C 1
ATOM 714 O O . MET A 1 94 ? 7.492 0.010 -31.543 1.00 95.94 94 MET A O 1
ATOM 718 N N . PHE A 1 95 ? 6.355 0.301 -29.648 1.00 95.50 95 PHE A N 1
ATOM 719 C CA . PHE A 1 95 ? 5.081 -0.104 -30.228 1.00 95.50 95 PHE A CA 1
ATOM 720 C C . PHE A 1 95 ? 4.387 1.091 -30.890 1.00 95.50 95 PHE A C 1
ATOM 722 O O . PHE A 1 95 ? 3.971 2.022 -30.195 1.00 95.50 95 PHE A O 1
ATOM 729 N N . ASP A 1 96 ? 4.202 1.022 -32.208 1.00 94.00 96 ASP A N 1
ATOM 730 C CA . ASP A 1 96 ? 3.709 2.131 -33.039 1.00 94.00 96 ASP A CA 1
ATOM 731 C C . ASP A 1 96 ? 2.336 2.674 -32.619 1.00 94.00 96 ASP A C 1
ATOM 733 O O . ASP A 1 96 ? 2.073 3.868 -32.739 1.00 94.00 96 ASP A O 1
ATOM 737 N N . GLN A 1 97 ? 1.454 1.831 -32.066 1.00 93.25 97 GLN A N 1
ATOM 738 C CA . GLN A 1 97 ? 0.118 2.253 -31.609 1.00 93.25 97 GLN A CA 1
ATOM 739 C C . GLN A 1 97 ? 0.069 2.612 -30.111 1.00 93.25 97 GLN A C 1
ATOM 741 O O . GLN A 1 97 ? -0.992 2.566 -29.471 1.00 93.25 97 GLN A O 1
ATOM 746 N N . CYS A 1 98 ? 1.214 2.925 -29.500 1.00 94.62 98 CYS A N 1
ATOM 747 C CA . CYS A 1 98 ? 1.263 3.392 -28.120 1.00 94.62 98 CYS A CA 1
ATOM 748 C C . CYS A 1 98 ? 0.773 4.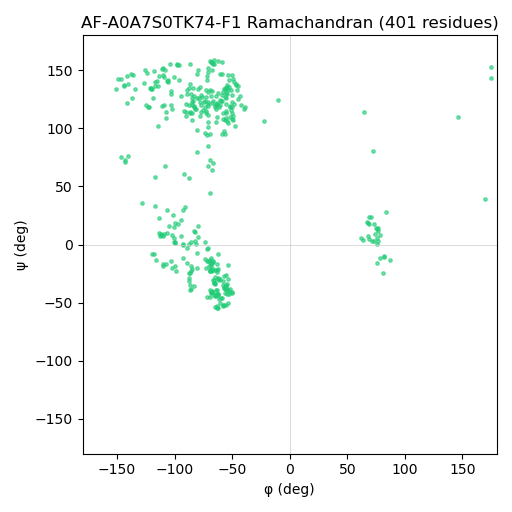847 -28.019 1.00 94.62 98 CYS A C 1
ATOM 750 O O . CYS A 1 98 ? 1.367 5.745 -28.600 1.00 94.62 98 CYS A O 1
ATOM 752 N N . ASP A 1 99 ? -0.261 5.105 -27.208 1.00 92.81 99 ASP A N 1
ATOM 753 C CA . ASP A 1 99 ? -0.808 6.467 -27.026 1.00 92.81 99 ASP A CA 1
ATOM 754 C C . ASP A 1 99 ? 0.198 7.449 -26.417 1.00 92.81 99 ASP A C 1
ATOM 756 O O . ASP A 1 99 ? 0.084 8.661 -26.575 1.00 92.81 99 ASP A O 1
ATOM 760 N N . LYS A 1 100 ? 1.124 6.916 -25.620 1.00 93.94 100 LYS A N 1
ATOM 761 C CA . LYS A 1 100 ? 2.048 7.688 -24.796 1.00 93.94 100 LYS A CA 1
ATOM 762 C C . LYS A 1 100 ? 3.385 6.962 -24.703 1.00 93.94 100 LYS A C 1
ATOM 764 O O . LYS A 1 100 ? 3.678 6.338 -23.678 1.00 93.94 100 LYS A O 1
ATOM 769 N N . PRO A 1 101 ? 4.185 6.996 -25.773 1.00 94.25 101 PRO A N 1
ATOM 770 C CA . PRO A 1 101 ? 5.388 6.187 -25.844 1.00 94.25 101 PRO A CA 1
ATOM 771 C C . PRO A 1 101 ? 6.488 6.659 -24.874 1.00 94.25 101 PRO A C 1
ATOM 773 O O . PRO A 1 101 ? 7.351 5.861 -24.532 1.00 94.25 101 PRO A O 1
ATOM 776 N N . GLU A 1 102 ? 6.421 7.894 -24.367 1.00 93.38 102 GLU A N 1
ATOM 777 C CA . GLU A 1 102 ? 7.427 8.501 -23.472 1.00 93.38 102 GLU A CA 1
ATOM 778 C C . GLU A 1 102 ? 6.953 8.641 -22.005 1.00 93.38 102 GLU A C 1
ATOM 780 O O . GLU A 1 102 ? 7.769 8.767 -21.099 1.00 93.38 102 GLU A O 1
ATOM 785 N N . ASP A 1 103 ? 5.645 8.556 -21.721 1.00 89.75 103 ASP A N 1
ATOM 786 C CA . ASP A 1 103 ? 5.049 8.878 -20.398 1.00 89.75 103 ASP A CA 1
ATOM 787 C C . ASP A 1 103 ? 5.201 7.746 -19.355 1.00 89.75 103 ASP A C 1
ATOM 789 O O . ASP A 1 103 ? 4.489 7.678 -18.350 1.00 89.75 103 ASP A O 1
ATOM 793 N N . SER A 1 104 ? 6.094 6.784 -19.596 1.00 90.31 104 SER A N 1
ATOM 794 C CA . SER A 1 104 ? 6.290 5.655 -18.690 1.00 90.31 104 SER A CA 1
ATOM 795 C C . SER A 1 104 ? 7.544 5.816 -17.854 1.00 90.31 104 SER A C 1
ATOM 797 O O . SER A 1 104 ? 8.635 6.047 -18.354 1.00 90.31 104 SER A O 1
ATOM 799 N N . ARG A 1 105 ? 7.417 5.593 -16.545 1.00 89.00 105 ARG A N 1
ATOM 800 C CA . ARG A 1 105 ? 8.577 5.560 -15.639 1.00 89.00 105 ARG A CA 1
ATOM 801 C C . ARG A 1 105 ? 9.415 4.290 -15.787 1.00 89.00 105 ARG A C 1
ATOM 803 O O . ARG A 1 105 ? 10.482 4.198 -15.187 1.00 89.00 105 ARG A O 1
ATOM 810 N N . ARG A 1 106 ? 8.894 3.278 -16.485 1.00 90.00 106 ARG A N 1
ATOM 811 C CA . ARG A 1 106 ? 9.498 1.952 -16.615 1.00 90.00 106 ARG A CA 1
ATOM 812 C C . ARG A 1 106 ? 9.238 1.395 -18.007 1.00 90.00 106 ARG A C 1
ATOM 814 O O . ARG A 1 106 ? 8.113 1.448 -18.502 1.00 90.00 106 ARG A O 1
ATOM 821 N N . PHE A 1 107 ? 10.282 0.814 -18.571 1.00 92.81 107 PHE A N 1
ATOM 822 C CA . PHE A 1 107 ? 10.260 0.139 -19.856 1.00 92.81 107 PHE A CA 1
ATOM 823 C C . PHE A 1 107 ? 10.800 -1.274 -19.674 1.00 92.81 107 PHE A C 1
ATOM 825 O O . PHE A 1 107 ? 11.599 -1.519 -18.768 1.00 92.81 107 PHE A O 1
ATOM 832 N N . VAL A 1 108 ? 10.321 -2.191 -20.503 1.00 91.69 108 VAL A N 1
ATOM 833 C CA . VAL A 1 108 ? 10.723 -3.594 -20.508 1.00 91.69 108 VAL A CA 1
ATOM 834 C C . VAL A 1 108 ? 11.189 -3.919 -21.914 1.00 91.69 108 VAL A C 1
ATOM 836 O O . VAL A 1 108 ? 10.423 -3.754 -22.863 1.00 91.69 108 VAL A O 1
ATOM 839 N N . GLN A 1 109 ? 12.446 -4.331 -22.040 1.00 93.25 109 GLN A N 1
ATOM 840 C CA . GLN A 1 109 ? 12.963 -4.884 -23.282 1.00 93.25 109 GLN A CA 1
ATOM 841 C C . GLN A 1 109 ? 12.579 -6.357 -23.328 1.00 93.25 109 GLN A C 1
ATOM 843 O O . GLN A 1 109 ? 12.796 -7.081 -22.358 1.00 93.25 109 GLN A O 1
ATOM 848 N N . ILE A 1 110 ? 11.957 -6.771 -24.422 1.00 93.62 110 ILE A N 1
ATOM 849 C CA . ILE A 1 110 ? 11.576 -8.163 -24.626 1.00 93.62 110 ILE A CA 1
ATOM 850 C C . ILE A 1 110 ? 12.782 -8.903 -25.199 1.00 93.62 110 ILE A C 1
ATOM 852 O O . ILE A 1 110 ? 13.317 -8.512 -26.230 1.00 93.62 110 ILE A O 1
ATOM 856 N N . ASP A 1 111 ? 13.225 -9.956 -24.528 1.00 85.94 111 ASP A N 1
ATOM 857 C CA . ASP A 1 111 ? 14.406 -10.756 -24.884 1.00 85.94 111 ASP A CA 1
ATOM 858 C C . ASP A 1 111 ? 14.093 -11.927 -25.833 1.00 85.94 111 ASP A C 1
ATOM 860 O O . ASP A 1 111 ? 15.001 -12.617 -26.279 1.00 85.94 111 ASP A O 1
ATOM 864 N N . GLY A 1 112 ? 12.821 -12.144 -26.180 1.00 81.19 112 GLY A N 1
ATOM 865 C CA . GLY A 1 112 ? 12.371 -13.233 -27.057 1.00 81.19 112 GLY A CA 1
ATOM 866 C C . GLY A 1 112 ? 12.224 -14.584 -26.351 1.00 81.19 112 GLY A C 1
ATOM 867 O O . GLY A 1 112 ? 11.391 -15.383 -26.761 1.00 81.19 112 GLY A O 1
ATOM 868 N N . GLU A 1 113 ? 12.939 -14.808 -25.248 1.00 80.00 113 GLU A N 1
ATOM 869 C CA . GLU A 1 113 ? 12.829 -16.023 -24.421 1.00 80.00 113 GLU A CA 1
ATOM 870 C C . GLU A 1 113 ? 11.824 -15.882 -23.264 1.00 80.00 113 GLU A C 1
ATOM 872 O O . GLU A 1 113 ? 11.440 -16.860 -22.617 1.00 80.00 113 GLU A O 1
ATOM 877 N N . SER A 1 114 ? 11.357 -14.663 -22.988 1.00 73.12 114 SER A N 1
ATOM 878 C CA . SER A 1 114 ? 10.367 -14.398 -21.948 1.00 73.12 114 SER A CA 1
ATOM 879 C C . SER A 1 114 ? 9.061 -15.175 -22.167 1.00 73.12 114 SER A C 1
ATOM 881 O O . SER A 1 114 ? 8.277 -14.839 -23.040 1.00 73.12 114 SER A O 1
ATOM 883 N N . ALA A 1 115 ? 8.736 -16.125 -21.284 1.00 71.00 115 ALA A N 1
ATOM 884 C CA . ALA A 1 115 ? 7.417 -16.783 -21.213 1.00 71.00 115 ALA A CA 1
ATOM 885 C C . ALA A 1 115 ? 6.454 -16.086 -20.222 1.00 71.00 115 ALA A C 1
ATOM 887 O O . ALA A 1 115 ? 5.609 -16.708 -19.563 1.00 71.00 115 ALA A O 1
ATOM 888 N N . ALA A 1 116 ? 6.609 -14.772 -20.032 1.00 70.44 116 ALA A N 1
ATOM 889 C CA . ALA A 1 116 ? 5.869 -14.037 -19.013 1.00 70.44 116 ALA A CA 1
ATOM 890 C C . ALA A 1 116 ? 4.359 -14.042 -19.313 1.00 70.44 116 ALA A C 1
ATOM 892 O O . ALA A 1 116 ? 3.910 -13.533 -20.337 1.00 70.44 116 ALA A O 1
ATOM 893 N N . GLY A 1 117 ? 3.558 -14.592 -18.394 1.00 79.50 117 GLY A N 1
ATOM 894 C CA . GLY A 1 117 ? 2.100 -14.677 -18.554 1.00 79.50 117 GLY A CA 1
ATOM 895 C C . GLY A 1 117 ? 1.613 -15.767 -19.517 1.00 79.50 117 GLY A C 1
ATOM 896 O O . GLY A 1 117 ? 0.447 -15.730 -19.899 1.00 79.50 117 GLY A O 1
ATOM 897 N N . GLY A 1 118 ? 2.473 -16.719 -19.905 1.00 87.50 118 GLY A N 1
ATOM 898 C CA . GLY A 1 118 ? 2.095 -17.832 -20.787 1.00 87.50 118 GLY A CA 1
ATOM 899 C C . GLY A 1 118 ? 1.752 -17.412 -22.219 1.00 87.50 118 GLY A C 1
ATOM 900 O O . GLY A 1 118 ? 1.050 -18.141 -22.909 1.00 87.50 118 GLY A O 1
ATOM 901 N N . GLN A 1 119 ? 2.196 -16.225 -22.638 1.00 90.56 119 GLN A N 1
ATOM 902 C CA . GLN A 1 119 ? 2.057 -15.726 -24.007 1.00 90.56 119 GLN A CA 1
ATOM 903 C C . GLN A 1 119 ? 3.357 -15.961 -24.780 1.00 90.56 119 GLN A C 1
ATOM 905 O O . GLN A 1 119 ? 4.423 -16.027 -24.166 1.00 90.56 119 GLN A O 1
ATOM 910 N N . ASP A 1 120 ? 3.269 -16.056 -26.106 1.00 92.00 120 ASP A N 1
ATOM 911 C CA . ASP A 1 120 ? 4.437 -16.081 -26.988 1.00 92.00 120 ASP A CA 1
ATOM 912 C C . ASP A 1 120 ? 4.908 -14.648 -27.271 1.00 92.00 120 ASP A C 1
ATOM 914 O O . ASP A 1 120 ? 4.167 -13.834 -27.824 1.00 92.00 120 ASP A O 1
ATOM 918 N N . TRP A 1 121 ? 6.137 -14.333 -26.868 1.00 93.69 121 TRP A N 1
ATOM 919 C CA . TRP A 1 121 ? 6.747 -13.011 -27.026 1.00 93.69 121 TRP A CA 1
ATOM 920 C C . TRP A 1 121 ? 7.691 -12.935 -28.229 1.00 93.69 121 TRP A C 1
ATOM 922 O O . TRP A 1 121 ? 8.274 -11.878 -28.468 1.00 93.69 121 TRP A O 1
ATOM 932 N N . SER A 1 122 ? 7.823 -14.016 -29.004 1.00 93.19 122 SER A N 1
ATOM 933 C CA . SER A 1 122 ? 8.795 -14.140 -30.099 1.00 93.19 122 SER A CA 1
ATOM 934 C C . SER A 1 122 ? 8.652 -13.030 -31.151 1.00 93.19 122 SER A C 1
ATOM 936 O O . SER A 1 122 ? 9.647 -12.492 -31.626 1.00 93.19 122 SER A O 1
ATOM 938 N N . SER A 1 123 ? 7.418 -12.609 -31.458 1.00 94.12 123 SER A N 1
ATOM 939 C CA . SER A 1 123 ? 7.130 -11.504 -32.396 1.00 94.12 123 SER A CA 1
ATOM 940 C C . SER A 1 123 ? 7.543 -10.115 -31.890 1.00 94.12 123 SER A C 1
ATOM 942 O O . SER A 1 123 ? 7.602 -9.165 -32.667 1.00 94.12 123 SER A O 1
ATOM 944 N N . LEU A 1 124 ? 7.816 -9.988 -30.591 1.00 94.56 124 LEU A N 1
ATOM 945 C CA . LEU A 1 124 ? 8.202 -8.746 -29.928 1.00 94.56 124 LEU A CA 1
ATOM 946 C C . LEU A 1 124 ? 9.654 -8.782 -29.441 1.00 94.56 124 LEU A C 1
ATOM 948 O O . LEU A 1 124 ? 10.067 -7.860 -28.743 1.00 94.56 124 LEU A O 1
ATOM 952 N N . ALA A 1 125 ? 10.434 -9.809 -29.789 1.00 94.31 125 ALA A N 1
ATOM 953 C CA . ALA A 1 125 ? 11.840 -9.907 -29.411 1.00 94.31 125 ALA A CA 1
ATOM 954 C C . ALA A 1 125 ? 12.627 -8.660 -29.862 1.00 94.31 125 ALA A C 1
ATOM 956 O O . ALA A 1 125 ? 12.526 -8.208 -31.000 1.00 94.31 125 ALA A O 1
ATOM 957 N N . GLY A 1 126 ? 13.388 -8.070 -28.941 1.00 92.19 126 GLY A N 1
ATOM 958 C CA . GLY A 1 126 ? 14.132 -6.823 -29.131 1.00 92.19 126 GLY A CA 1
ATOM 959 C C . GLY A 1 126 ? 13.311 -5.538 -28.969 1.00 92.19 126 GLY A C 1
ATOM 960 O O . GLY A 1 126 ? 13.898 -4.460 -28.889 1.00 92.19 126 GLY A O 1
ATOM 961 N N . VAL A 1 127 ? 11.979 -5.611 -28.873 1.00 94.88 127 VAL A N 1
ATOM 962 C CA . VAL A 1 127 ? 11.109 -4.429 -28.768 1.00 94.88 127 VAL A CA 1
ATOM 963 C C . VAL A 1 127 ? 11.097 -3.895 -27.335 1.00 94.88 127 VAL A C 1
ATOM 965 O O . VAL A 1 127 ? 10.920 -4.639 -26.367 1.00 94.88 127 VAL A O 1
ATOM 968 N N . LEU A 1 128 ? 11.235 -2.575 -27.186 1.00 94.44 128 LEU A N 1
ATOM 969 C CA . LEU A 1 128 ? 11.103 -1.893 -25.901 1.00 94.44 128 LEU A CA 1
ATOM 970 C C . LEU A 1 128 ? 9.652 -1.456 -25.666 1.00 94.44 128 LEU A C 1
ATOM 972 O O . LEU A 1 128 ? 9.137 -0.574 -26.352 1.00 94.44 128 LEU A O 1
ATOM 976 N N . LEU A 1 129 ? 8.981 -2.031 -24.670 1.00 95.12 129 LEU A N 1
ATOM 977 C CA . LEU A 1 129 ? 7.595 -1.695 -24.336 1.00 95.12 129 LEU A CA 1
ATOM 978 C C . LEU A 1 129 ? 7.509 -0.870 -23.055 1.00 95.12 129 LEU A C 1
ATOM 980 O O . LEU A 1 129 ? 8.173 -1.155 -22.059 1.00 95.12 129 LEU A O 1
ATOM 984 N N . CYS A 1 130 ? 6.621 0.125 -23.031 1.00 95.69 130 CYS A N 1
ATOM 985 C CA . CYS A 1 130 ? 6.222 0.746 -21.771 1.00 95.69 130 CYS A CA 1
ATOM 986 C C . CYS A 1 130 ? 5.420 -0.243 -20.912 1.00 95.69 130 CYS A C 1
ATOM 988 O O . CYS A 1 130 ? 4.774 -1.154 -21.439 1.00 95.69 130 CYS A O 1
ATOM 990 N N . MET A 1 131 ? 5.374 -0.032 -19.590 1.00 94.50 131 MET A N 1
ATOM 991 C CA . MET A 1 131 ? 4.650 -0.943 -18.684 1.00 94.50 131 MET A CA 1
ATOM 992 C C . MET A 1 131 ? 3.182 -1.170 -19.067 1.00 94.50 131 MET A C 1
ATOM 994 O O . MET A 1 131 ? 2.672 -2.270 -18.888 1.00 94.50 131 MET A O 1
ATOM 998 N N . ALA A 1 132 ? 2.499 -0.160 -19.616 1.00 94.56 132 ALA A N 1
ATOM 999 C CA . ALA A 1 132 ? 1.100 -0.294 -20.019 1.00 94.56 132 ALA A CA 1
ATOM 1000 C C . ALA A 1 132 ? 0.921 -1.226 -21.233 1.00 94.56 132 ALA A C 1
ATOM 1002 O O . ALA A 1 132 ? -0.031 -2.006 -21.270 1.00 94.56 132 ALA A O 1
ATOM 1003 N N . CYS A 1 133 ? 1.833 -1.158 -22.210 1.00 95.81 133 CYS A N 1
ATOM 1004 C CA . CYS A 1 133 ? 1.832 -2.047 -23.373 1.00 95.81 133 CYS A CA 1
ATOM 1005 C C . CYS A 1 133 ? 2.263 -3.460 -22.972 1.00 95.81 133 CYS A C 1
ATOM 1007 O O . CYS A 1 133 ? 1.569 -4.418 -23.301 1.00 95.81 133 CYS A O 1
ATOM 1009 N N . TYR A 1 134 ? 3.326 -3.576 -22.170 1.00 95.06 134 TYR A N 1
ATOM 1010 C CA . TYR A 1 134 ? 3.776 -4.847 -21.604 1.00 95.06 134 TYR A CA 1
ATOM 1011 C C . TYR A 1 134 ? 2.647 -5.571 -20.856 1.00 95.06 134 TYR A C 1
ATOM 1013 O O . TYR A 1 134 ? 2.347 -6.727 -21.142 1.00 95.06 134 TYR A O 1
ATOM 1021 N N . ASP A 1 135 ? 1.951 -4.883 -19.943 1.00 93.31 135 ASP A N 1
ATOM 1022 C CA . ASP A 1 135 ? 0.843 -5.478 -19.192 1.00 93.31 135 ASP A CA 1
ATOM 1023 C C . ASP A 1 135 ? -0.344 -5.862 -20.076 1.00 93.31 135 ASP A C 1
ATOM 1025 O O . ASP A 1 135 ? -1.033 -6.836 -19.768 1.00 93.31 135 ASP A O 1
ATOM 1029 N N . ARG A 1 136 ? -0.604 -5.112 -21.155 1.00 93.75 136 ARG A N 1
ATOM 1030 C CA . ARG A 1 136 ? -1.655 -5.463 -22.111 1.00 93.75 136 ARG A CA 1
ATOM 1031 C C . ARG A 1 136 ? -1.313 -6.768 -22.817 1.00 93.75 136 ARG A C 1
ATOM 1033 O O . ARG A 1 136 ? -2.129 -7.684 -22.765 1.00 93.75 136 ARG A O 1
ATOM 1040 N N . PHE A 1 137 ? -0.128 -6.858 -23.419 1.00 94.69 137 PHE A N 1
ATOM 1041 C CA . PHE A 1 137 ? 0.288 -8.066 -24.127 1.00 94.69 137 PHE A CA 1
ATOM 1042 C C . PHE A 1 137 ? 0.319 -9.265 -23.182 1.00 94.69 137 PHE A C 1
ATOM 1044 O O . PHE A 1 137 ? -0.307 -10.280 -23.454 1.00 94.69 137 PHE A O 1
ATOM 1051 N N . ARG A 1 138 ? 0.905 -9.101 -21.992 1.00 92.88 138 ARG A N 1
ATOM 1052 C CA . ARG A 1 138 ? 0.946 -10.148 -20.964 1.00 92.88 138 ARG A CA 1
ATOM 1053 C C . ARG A 1 138 ? -0.439 -10.684 -20.580 1.00 92.88 138 ARG A C 1
ATOM 1055 O O . ARG A 1 138 ? -0.557 -11.855 -20.242 1.00 92.88 138 ARG A O 1
ATOM 1062 N N . LYS A 1 139 ? -1.472 -9.834 -20.566 1.00 90.31 139 LYS A N 1
ATOM 1063 C CA . LYS A 1 139 ? -2.843 -10.222 -20.185 1.00 90.31 139 LYS A CA 1
ATOM 1064 C C . LYS A 1 139 ? -3.680 -10.758 -21.342 1.00 90.31 139 LYS A C 1
ATOM 1066 O O . LYS A 1 139 ? -4.585 -11.546 -21.094 1.00 90.31 139 LYS A O 1
ATOM 1071 N N . HIS A 1 140 ? -3.447 -10.272 -22.557 1.00 90.75 140 HIS A N 1
ATOM 1072 C CA . HIS A 1 140 ? -4.346 -10.493 -23.691 1.00 90.75 140 HIS A CA 1
ATOM 1073 C C . HIS A 1 140 ? -3.696 -11.222 -24.871 1.00 90.75 140 HIS A C 1
ATOM 1075 O O . HIS A 1 140 ? -4.403 -11.542 -25.818 1.00 90.75 140 HIS A O 1
ATOM 1081 N N . GLY A 1 141 ? -2.379 -11.432 -24.854 1.00 92.94 141 GLY A N 1
ATOM 1082 C CA . GLY A 1 141 ? -1.621 -12.002 -25.973 1.00 92.94 141 GLY A CA 1
ATOM 1083 C C . GLY A 1 141 ? -1.515 -11.092 -27.199 1.00 92.94 141 GLY A C 1
ATOM 1084 O O . GLY A 1 141 ? -0.997 -11.505 -28.227 1.00 92.94 141 GLY A O 1
ATOM 1085 N N . SER A 1 142 ? -2.019 -9.856 -27.124 1.00 93.38 142 SER A N 1
ATOM 1086 C CA . SER A 1 142 ? -1.982 -8.893 -28.226 1.00 93.38 142 SER A CA 1
ATOM 1087 C C . SER A 1 142 ? -1.829 -7.461 -27.713 1.00 93.38 142 SER A C 1
ATOM 1089 O O . SER A 1 142 ? -2.375 -7.084 -26.668 1.00 93.38 142 SER A O 1
ATOM 1091 N N . LEU A 1 143 ? -1.046 -6.659 -28.442 1.00 93.31 143 LEU A N 1
ATOM 1092 C CA . LEU A 1 143 ? -0.878 -5.223 -28.202 1.00 93.31 143 LEU A CA 1
ATOM 1093 C C . LEU A 1 143 ? -1.959 -4.396 -28.895 1.00 93.31 143 LEU A C 1
ATOM 1095 O O . LEU A 1 143 ? -2.248 -3.273 -28.444 1.00 93.31 143 LEU A O 1
ATOM 1099 N N . GLU A 1 144 ? -2.569 -4.959 -29.942 1.00 90.31 144 GLU A N 1
ATOM 1100 C CA . GLU A 1 144 ? -3.676 -4.336 -30.641 1.00 90.31 144 GLU A CA 1
ATOM 1101 C C . GLU A 1 144 ? -4.762 -4.028 -29.624 1.00 90.31 144 GLU A C 1
ATOM 1103 O O . GLU A 1 144 ? -5.205 -4.871 -28.833 1.00 90.31 144 GLU A O 1
ATOM 1108 N N . LYS A 1 145 ? -5.184 -2.765 -29.603 1.00 79.12 145 LYS A N 1
ATOM 1109 C CA . LYS A 1 145 ? -6.406 -2.443 -28.889 1.00 79.12 145 LYS A CA 1
ATOM 1110 C C . LYS A 1 145 ? -7.486 -3.215 -29.615 1.00 79.12 145 LYS A C 1
ATOM 1112 O O . LYS A 1 145 ? -7.835 -2.828 -30.728 1.00 79.12 145 LYS A O 1
ATOM 1117 N N . ALA A 1 146 ? -8.031 -4.248 -28.967 1.00 73.31 146 ALA A N 1
ATOM 1118 C CA . ALA A 1 146 ? -9.314 -4.793 -29.371 1.00 73.31 146 ALA A CA 1
ATOM 1119 C C . ALA A 1 146 ? -10.192 -3.574 -29.667 1.00 73.31 146 ALA A C 1
ATOM 1121 O O . ALA A 1 146 ? -10.276 -2.698 -28.783 1.00 73.31 146 ALA A O 1
ATOM 1122 N N . PRO A 1 147 ? -10.708 -3.431 -30.907 1.00 69.69 147 PRO A N 1
ATOM 1123 C CA . PRO A 1 147 ? -11.466 -2.258 -31.291 1.00 69.69 147 PRO A CA 1
ATOM 1124 C C . PRO A 1 147 ? -12.455 -2.077 -30.168 1.00 69.69 147 PRO A C 1
ATOM 1126 O O . PRO A 1 147 ? -13.136 -3.041 -29.801 1.00 69.69 147 PRO A O 1
ATOM 1129 N N . ARG A 1 148 ? -12.414 -0.908 -29.510 1.00 56.78 148 ARG A N 1
ATOM 1130 C CA . ARG A 1 148 ? -13.372 -0.610 -28.456 1.00 56.78 148 ARG A CA 1
ATOM 1131 C C . ARG A 1 148 ? -14.698 -0.725 -29.174 1.00 56.78 148 ARG A C 1
ATOM 1133 O O . ARG A 1 148 ? -15.097 0.221 -29.848 1.00 56.78 148 ARG A O 1
ATOM 1140 N N . LYS A 1 149 ? -15.337 -1.897 -29.092 1.00 51.25 149 LYS A N 1
ATOM 1141 C CA . LYS A 1 149 ? -16.728 -2.077 -29.436 1.00 51.25 149 LYS A CA 1
ATOM 1142 C C . LYS A 1 149 ? -17.348 -1.064 -28.505 1.00 51.25 149 LYS A C 1
ATOM 1144 O O . LYS A 1 149 ? -17.393 -1.290 -27.295 1.00 51.25 149 LYS A O 1
ATOM 1149 N N . LYS A 1 150 ? -17.646 0.128 -29.036 1.00 47.88 150 LYS A N 1
ATOM 1150 C CA . LYS A 1 150 ? -18.543 1.071 -28.399 1.00 47.88 150 LYS A CA 1
ATOM 1151 C C . LYS A 1 150 ? -19.770 0.210 -28.263 1.00 47.88 150 LYS A C 1
ATOM 1153 O O . LYS A 1 150 ? -20.437 -0.046 -29.262 1.00 47.88 150 LYS A O 1
ATOM 1158 N N . ALA A 1 151 ? -19.914 -0.403 -27.089 1.00 50.50 151 ALA A N 1
ATOM 1159 C CA . ALA A 1 151 ? -21.059 -1.228 -26.815 1.00 50.50 151 ALA A CA 1
ATOM 1160 C C . ALA A 1 151 ? -22.225 -0.323 -27.207 1.00 50.50 151 ALA A C 1
ATOM 1162 O O . ALA A 1 151 ? -22.220 0.835 -26.757 1.00 50.50 151 ALA A O 1
ATOM 1163 N N . PRO A 1 152 ? -23.096 -0.760 -28.138 1.00 58.50 152 PRO A N 1
ATOM 1164 C CA . PRO A 1 152 ? -24.249 0.040 -28.518 1.00 58.50 152 PRO A CA 1
ATOM 1165 C C . PRO A 1 152 ? -24.863 0.538 -27.215 1.00 58.50 152 PRO A C 1
ATOM 1167 O O . PRO A 1 152 ? -24.883 -0.266 -26.274 1.00 58.50 152 PRO A O 1
ATOM 1170 N N . PRO A 1 153 ? -25.190 1.843 -27.103 1.00 61.53 153 PRO A N 1
ATOM 1171 C CA . PRO A 1 153 ? -25.599 2.455 -25.848 1.00 61.53 153 PRO A CA 1
ATOM 1172 C C . PRO A 1 153 ? -26.646 1.547 -25.228 1.00 61.53 153 PRO A C 1
ATOM 1174 O O . PRO A 1 153 ? -27.766 1.436 -25.721 1.00 61.53 153 PRO A O 1
ATOM 1177 N N . GLY A 1 154 ? -26.203 0.777 -24.232 1.00 66.69 154 GLY A N 1
ATOM 1178 C CA . GLY A 1 154 ? -27.069 -0.189 -23.596 1.00 66.69 154 GLY A CA 1
ATOM 1179 C C . GLY A 1 154 ? -28.211 0.595 -22.968 1.00 66.69 154 GLY A C 1
ATOM 1180 O O . GLY A 1 154 ? -28.038 1.790 -22.694 1.00 66.69 154 GLY A O 1
ATOM 1181 N N . PRO A 1 155 ? -29.358 -0.048 -22.712 1.00 73.06 155 PRO A N 1
ATOM 1182 C CA . PRO A 1 155 ? -30.398 0.592 -21.923 1.00 73.06 155 PRO A CA 1
ATOM 1183 C C . PRO A 1 155 ? -29.757 1.229 -20.676 1.00 73.06 155 PRO A C 1
ATOM 1185 O O . PRO A 1 155 ? -28.831 0.626 -20.106 1.00 73.06 155 PRO A O 1
ATOM 1188 N N . PRO A 1 156 ? -30.168 2.454 -20.296 1.00 74.00 156 PRO A N 1
ATOM 1189 C CA . PRO A 1 156 ? -29.576 3.173 -19.178 1.00 74.00 156 PRO A CA 1
ATOM 1190 C C . PRO A 1 156 ? -29.529 2.243 -17.967 1.00 74.00 156 PRO A C 1
ATOM 1192 O O . PRO A 1 156 ? -30.544 1.699 -17.529 1.00 74.00 156 PRO A O 1
ATOM 1195 N N . LYS A 1 157 ? -28.312 1.972 -17.489 1.00 85.88 157 LYS A N 1
ATOM 1196 C CA . LYS A 1 157 ? -28.109 1.087 -16.346 1.00 85.88 157 LYS A CA 1
ATOM 1197 C C . LYS A 1 157 ? -28.606 1.843 -15.124 1.00 85.88 157 LYS A C 1
ATOM 1199 O O . LYS A 1 157 ? -27.990 2.828 -14.749 1.00 85.88 157 LYS A O 1
ATOM 1204 N N . LYS A 1 158 ? -29.700 1.383 -14.528 1.00 95.12 158 LYS A N 1
ATOM 1205 C CA . LYS A 1 158 ? -30.204 1.883 -13.248 1.00 95.12 158 LYS A CA 1
ATOM 1206 C C . LYS A 1 158 ? -29.884 0.902 -12.130 1.00 95.12 158 LYS A C 1
ATOM 1208 O O . LYS A 1 158 ? -29.704 -0.292 -12.372 1.00 95.12 158 LYS A O 1
ATOM 1213 N N . CYS A 1 159 ? -29.805 1.402 -10.904 1.00 96.25 159 CYS A N 1
ATOM 1214 C CA . CYS A 1 159 ? -29.701 0.551 -9.727 1.00 96.25 159 CYS A CA 1
ATOM 1215 C C . CYS A 1 159 ? -31.013 -0.232 -9.554 1.00 96.25 159 CYS A C 1
ATOM 1217 O O . CYS A 1 159 ? -32.074 0.372 -9.432 1.00 96.25 159 CYS A O 1
ATOM 1219 N N . SER A 1 160 ? -30.943 -1.561 -9.514 1.00 96.38 160 SER A N 1
ATOM 1220 C CA . SER A 1 160 ? -32.081 -2.460 -9.287 1.00 96.38 160 SER A CA 1
ATOM 1221 C C . SER A 1 160 ? -32.600 -2.413 -7.847 1.00 96.38 160 SER A C 1
ATOM 1223 O O . SER A 1 160 ? -33.688 -2.908 -7.574 1.00 96.38 160 SER A O 1
ATOM 1225 N N . TYR A 1 161 ? -31.838 -1.840 -6.910 1.00 96.38 161 TYR A N 1
ATOM 1226 C CA . TYR A 1 161 ? -32.277 -1.734 -5.525 1.00 96.38 161 TYR A CA 1
ATOM 1227 C C . TYR A 1 161 ? -33.335 -0.637 -5.364 1.00 96.38 161 TYR A C 1
ATOM 1229 O O . TYR A 1 161 ? -33.043 0.546 -5.539 1.00 96.38 161 TYR A O 1
ATOM 1237 N N . HIS A 1 162 ? -34.550 -1.036 -4.989 1.00 94.50 162 HIS A N 1
ATOM 1238 C CA . HIS A 1 162 ? -35.727 -0.165 -4.941 1.00 94.50 162 HIS A CA 1
ATOM 1239 C C . HIS A 1 162 ? -35.624 1.001 -3.937 1.00 94.50 162 HIS A C 1
ATOM 1241 O O . HIS A 1 162 ? -36.267 2.023 -4.146 1.00 94.50 162 HIS A O 1
ATOM 1247 N N . LEU A 1 163 ? -34.782 0.900 -2.896 1.00 93.06 163 LEU A N 1
ATOM 1248 C CA . LEU A 1 163 ? -34.518 1.992 -1.936 1.00 93.06 163 LEU A CA 1
ATOM 1249 C C . LEU A 1 163 ? -33.213 2.754 -2.229 1.00 93.06 163 LEU A C 1
ATOM 1251 O O . LEU A 1 163 ? -32.646 3.419 -1.353 1.00 93.06 163 LEU A O 1
ATOM 1255 N N . CYS A 1 164 ? -32.678 2.645 -3.447 1.00 93.62 164 CYS A N 1
ATOM 1256 C CA . CYS A 1 164 ? -31.546 3.461 -3.860 1.00 93.62 164 CYS A CA 1
ATOM 1257 C C . CYS A 1 164 ? -31.991 4.932 -3.990 1.00 93.62 164 CYS A C 1
ATOM 1259 O O . CYS A 1 164 ? -32.940 5.205 -4.717 1.00 93.62 164 CYS A O 1
ATOM 1261 N N . PRO A 1 165 ? -31.312 5.905 -3.354 1.00 88.56 165 PRO A N 1
ATOM 1262 C CA . PRO A 1 165 ? -31.710 7.315 -3.435 1.00 88.56 165 PRO A CA 1
ATOM 1263 C C . PRO A 1 165 ? -31.416 7.943 -4.802 1.00 88.56 165 PRO A C 1
ATOM 1265 O O . PRO A 1 165 ? -31.942 9.002 -5.118 1.00 88.56 165 PRO A O 1
ATOM 1268 N N . GLN A 1 166 ? -30.513 7.331 -5.569 1.00 92.38 166 GLN A N 1
ATOM 1269 C CA . GLN A 1 166 ? -30.025 7.819 -6.855 1.00 92.38 166 GLN A CA 1
ATOM 1270 C C . GLN A 1 166 ? -29.822 6.615 -7.786 1.00 92.38 166 GLN A C 1
ATOM 1272 O O . GLN A 1 166 ? -28.684 6.201 -8.023 1.00 92.38 166 GLN A O 1
ATOM 1277 N N . PRO A 1 167 ? -30.910 5.979 -8.257 1.00 94.56 167 PRO A N 1
ATOM 1278 C CA . PRO A 1 167 ? -30.802 4.788 -9.091 1.00 94.56 167 PRO A CA 1
ATOM 1279 C C . PRO A 1 167 ? -30.164 5.091 -10.454 1.00 94.56 167 PRO A C 1
ATOM 1281 O O . PRO A 1 167 ? -29.439 4.240 -10.974 1.00 94.56 167 PRO A O 1
ATOM 1284 N N . ASP A 1 168 ? -30.349 6.302 -10.983 1.00 92.94 168 ASP A N 1
ATOM 1285 C CA . ASP A 1 168 ? -29.898 6.706 -12.324 1.00 92.94 168 ASP A CA 1
ATOM 1286 C C . ASP A 1 168 ? -28.631 7.585 -12.325 1.00 92.94 168 ASP A C 1
ATOM 1288 O O . ASP A 1 168 ? -27.985 7.738 -13.358 1.00 92.94 168 ASP A O 1
ATOM 1292 N N . ASP A 1 169 ? -28.240 8.133 -11.169 1.00 89.00 169 ASP A N 1
ATOM 1293 C CA . ASP A 1 169 ? -27.104 9.059 -11.042 1.00 89.00 169 ASP A CA 1
ATOM 1294 C C . ASP A 1 169 ? -25.915 8.391 -10.344 1.00 89.00 169 ASP A C 1
ATOM 1296 O O . ASP A 1 169 ? -25.556 8.688 -9.202 1.00 89.00 169 ASP A O 1
ATOM 1300 N N . CYS A 1 170 ? -25.312 7.406 -11.011 1.00 88.69 170 CYS A N 1
ATOM 1301 C CA . CYS A 1 170 ? -24.094 6.780 -10.517 1.00 88.69 170 CYS A CA 1
ATOM 1302 C C . CYS A 1 170 ? -23.034 6.602 -11.599 1.00 88.69 170 CYS A C 1
ATOM 1304 O O . CYS A 1 170 ? -23.268 6.067 -12.676 1.00 88.69 170 CYS A O 1
ATOM 1306 N N . LYS A 1 171 ? -21.792 6.963 -11.254 1.00 88.50 171 LYS A N 1
ATOM 1307 C CA . LYS A 1 171 ? -20.626 6.851 -12.150 1.00 88.50 171 LYS A CA 1
ATOM 1308 C C . LYS A 1 171 ? -20.306 5.409 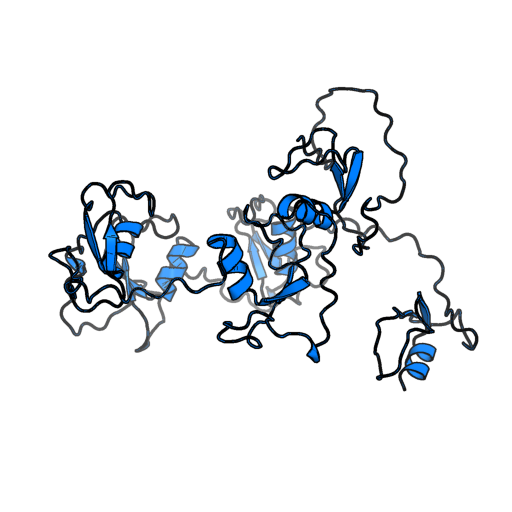-12.556 1.00 88.50 171 LYS A C 1
ATOM 1310 O O . LYS A 1 171 ? -19.580 5.186 -13.523 1.00 88.50 171 LYS A O 1
ATOM 1315 N N . LYS A 1 172 ? -20.767 4.427 -11.777 1.00 93.12 172 LYS A N 1
ATOM 1316 C CA . LYS A 1 172 ? -20.461 3.012 -11.982 1.00 93.12 172 LYS A CA 1
ATOM 1317 C C . LYS A 1 172 ? -21.594 2.124 -11.480 1.00 93.12 172 LYS A C 1
ATOM 1319 O O . LYS A 1 172 ? -22.054 2.272 -10.347 1.00 93.12 172 LYS A O 1
ATOM 1324 N N . TYR A 1 173 ? -21.943 1.157 -12.320 1.00 95.00 173 TYR A N 1
ATOM 1325 C CA . TYR A 1 173 ? -22.900 0.092 -12.048 1.00 95.00 173 TYR A CA 1
ATOM 1326 C C . TYR A 1 173 ? -22.193 -1.257 -12.099 1.00 95.00 173 TYR A C 1
ATOM 1328 O O . TYR A 1 173 ? -21.328 -1.479 -12.952 1.00 95.00 173 TYR A O 1
ATOM 1336 N N . ILE A 1 174 ? -22.547 -2.141 -11.176 1.00 94.81 174 ILE A N 1
ATOM 1337 C CA . ILE A 1 174 ? -21.956 -3.464 -11.009 1.00 94.81 174 ILE A CA 1
ATOM 1338 C C . ILE A 1 174 ? -23.094 -4.471 -11.125 1.00 94.81 174 ILE A C 1
ATOM 1340 O O . ILE A 1 174 ? -24.038 -4.425 -10.338 1.00 94.81 174 ILE A O 1
ATOM 1344 N N . LYS A 1 175 ? -23.014 -5.347 -12.130 1.00 95.94 175 LYS A N 1
ATOM 1345 C CA . LYS A 1 175 ? -23.918 -6.491 -12.238 1.00 95.94 175 LYS A CA 1
ATOM 1346 C C . LYS A 1 175 ? -23.457 -7.547 -11.242 1.00 95.94 175 LYS A C 1
ATOM 1348 O O . LYS A 1 175 ? -22.267 -7.862 -11.208 1.00 95.94 175 LYS A O 1
ATOM 1353 N N . ILE A 1 176 ? -24.382 -8.015 -10.424 1.00 96.44 176 ILE A N 1
ATOM 1354 C CA . ILE A 1 176 ? -24.144 -9.062 -9.446 1.00 96.44 176 ILE A CA 1
ATOM 1355 C C . ILE A 1 176 ? -24.355 -10.409 -10.127 1.00 96.44 176 ILE A C 1
ATOM 1357 O O . ILE A 1 176 ? -25.281 -10.570 -10.923 1.00 96.44 176 ILE A O 1
ATOM 1361 N N . TYR A 1 177 ? -23.464 -11.338 -9.811 1.00 93.19 177 TYR A N 1
ATOM 1362 C CA . TYR A 1 177 ? -23.570 -12.743 -10.167 1.00 93.19 177 TYR A CA 1
ATOM 1363 C C . TYR A 1 177 ? -23.667 -13.529 -8.857 1.00 93.19 177 TYR A C 1
ATOM 1365 O O . TYR A 1 177 ? -22.961 -13.197 -7.900 1.00 93.19 177 TYR A O 1
ATOM 1373 N N . GLY A 1 178 ? -24.569 -14.506 -8.787 1.00 89.75 178 GLY A N 1
ATOM 1374 C CA . GLY A 1 178 ? -24.894 -15.249 -7.565 1.00 89.75 178 GLY A CA 1
ATOM 1375 C C . GLY A 1 178 ? -23.731 -16.061 -6.991 1.00 89.75 178 GLY A C 1
ATOM 1376 O O . GLY A 1 178 ? -23.748 -16.408 -5.817 1.00 89.75 178 GLY A O 1
ATOM 1377 N N . ASP A 1 179 ? -22.693 -16.306 -7.789 1.00 90.19 179 ASP A N 1
ATOM 1378 C CA . ASP A 1 179 ? -21.438 -16.956 -7.402 1.00 90.19 179 ASP A CA 1
ATOM 1379 C C . ASP A 1 179 ? -20.377 -15.979 -6.850 1.00 90.19 179 ASP A C 1
ATOM 1381 O O . ASP A 1 179 ? -19.269 -16.381 -6.483 1.00 90.19 179 ASP A O 1
ATOM 1385 N N . SER A 1 180 ? -20.686 -14.682 -6.773 1.00 87.75 180 SER A N 1
ATOM 1386 C CA . SER A 1 180 ? -19.783 -13.677 -6.215 1.00 87.75 180 SER A CA 1
ATOM 1387 C C . SER A 1 180 ? -19.526 -13.933 -4.729 1.00 87.75 180 SER A C 1
ATOM 1389 O O . SER A 1 180 ? -20.446 -13.972 -3.925 1.00 87.75 180 SER A O 1
ATOM 1391 N N . THR A 1 181 ? -18.252 -13.991 -4.336 1.00 85.75 181 THR A N 1
ATOM 1392 C CA . THR A 1 181 ? -17.805 -14.096 -2.930 1.00 85.75 181 THR A CA 1
ATOM 1393 C C . THR A 1 181 ? -17.239 -12.778 -2.389 1.00 85.75 181 THR A C 1
ATOM 1395 O O . THR A 1 181 ? -16.530 -12.730 -1.378 1.00 85.75 181 THR A O 1
ATOM 1398 N N . ALA A 1 182 ? -17.513 -11.662 -3.072 1.00 82.25 182 ALA A N 1
ATOM 1399 C CA . ALA A 1 182 ? -16.956 -10.364 -2.718 1.00 82.25 182 ALA A CA 1
ATOM 1400 C C . ALA A 1 182 ? -17.342 -9.949 -1.286 1.00 82.25 182 ALA A C 1
ATOM 1402 O O . ALA A 1 182 ? -18.518 -9.844 -0.951 1.00 82.25 182 ALA A O 1
ATOM 1403 N N . GLY A 1 183 ? -16.337 -9.667 -0.449 1.00 86.56 183 GLY A N 1
ATOM 1404 C CA . GLY A 1 183 ? -16.555 -9.249 0.943 1.00 86.56 183 GLY A CA 1
ATOM 1405 C C . GLY A 1 183 ? -16.993 -10.367 1.895 1.00 86.56 183 GLY A C 1
ATOM 1406 O O . GLY A 1 183 ? -17.354 -10.062 3.025 1.00 86.56 183 GLY A O 1
ATOM 1407 N N . GLY A 1 184 ? -16.962 -11.636 1.465 1.00 91.25 184 GLY A N 1
ATOM 1408 C CA . GLY A 1 184 ? -17.386 -12.769 2.295 1.00 91.25 184 GLY A CA 1
ATOM 1409 C C . GLY A 1 184 ? -18.893 -12.814 2.572 1.00 91.25 184 GLY A C 1
ATOM 1410 O O . GLY A 1 184 ? -19.305 -13.482 3.512 1.00 91.25 184 GLY A O 1
ATOM 1411 N N . GLN A 1 185 ? -19.693 -12.086 1.789 1.00 92.06 185 GLN A N 1
ATOM 1412 C CA . GLN A 1 185 ? -21.155 -12.069 1.884 1.00 92.06 185 GLN A CA 1
ATOM 1413 C C . GLN A 1 185 ? -21.773 -13.034 0.869 1.00 92.06 185 GLN A C 1
ATOM 1415 O O . GLN A 1 185 ? -21.162 -13.296 -0.170 1.00 92.06 185 GLN A O 1
ATOM 1420 N N . ASP A 1 186 ? -22.983 -13.519 1.150 1.00 93.25 186 ASP A N 1
ATOM 1421 C CA . ASP A 1 186 ? -23.794 -14.272 0.189 1.00 93.25 186 ASP A CA 1
ATOM 1422 C C . ASP A 1 186 ? -24.550 -13.305 -0.737 1.00 93.25 186 ASP A C 1
ATOM 1424 O O . ASP A 1 186 ? -25.344 -12.477 -0.287 1.00 93.25 186 ASP A O 1
ATOM 1428 N N . TRP A 1 187 ? -24.279 -13.393 -2.040 1.00 95.94 187 TRP A N 1
ATOM 1429 C CA . TRP A 1 187 ? -24.879 -12.542 -3.069 1.00 95.94 187 TRP A CA 1
ATOM 1430 C C . TRP A 1 187 ? -26.035 -13.218 -3.812 1.00 95.94 187 TRP A C 1
ATOM 1432 O O . TRP A 1 187 ? -26.606 -12.592 -4.705 1.00 95.94 187 TRP A O 1
ATOM 1442 N N . SER A 1 188 ? -26.401 -14.453 -3.454 1.00 95.00 188 SER A N 1
ATOM 1443 C CA . SER A 1 188 ? -27.435 -15.250 -4.128 1.00 95.00 188 SER A CA 1
ATOM 1444 C C . SER A 1 188 ? -28.767 -14.501 -4.272 1.00 95.00 188 SER A C 1
ATOM 1446 O O . SER A 1 188 ? -29.346 -14.460 -5.356 1.00 95.00 188 SER A O 1
ATOM 1448 N N . MET A 1 189 ? -29.203 -13.792 -3.224 1.00 95.44 189 MET A N 1
ATOM 1449 C CA . MET A 1 189 ? -30.432 -12.978 -3.227 1.00 95.44 189 MET A CA 1
ATOM 1450 C C . MET A 1 189 ? -30.387 -11.763 -4.166 1.00 95.44 189 MET A C 1
ATOM 1452 O O . MET A 1 189 ? -31.412 -11.138 -4.438 1.00 95.44 189 MET A O 1
ATOM 1456 N N . LEU A 1 190 ? -29.199 -11.388 -4.637 1.00 96.12 190 LEU A N 1
ATOM 1457 C CA . LEU A 1 190 ? -28.979 -10.261 -5.534 1.00 96.12 190 LEU A CA 1
ATOM 1458 C C . LEU A 1 190 ? -28.526 -10.710 -6.926 1.00 96.12 190 LEU A C 1
ATOM 1460 O O . LEU A 1 190 ? -28.154 -9.849 -7.722 1.00 96.12 190 LEU A O 1
ATOM 1464 N N . ASP A 1 191 ? -28.555 -12.008 -7.240 1.00 96.19 191 ASP A N 1
ATOM 1465 C CA . ASP A 1 191 ? -28.134 -12.512 -8.547 1.00 96.19 191 ASP A CA 1
ATOM 1466 C C . ASP A 1 191 ? -28.907 -11.842 -9.696 1.00 96.19 191 ASP A C 1
ATOM 1468 O O . ASP A 1 191 ? -30.115 -11.614 -9.636 1.00 96.19 191 ASP A O 1
ATOM 1472 N N . GLY A 1 192 ? -28.175 -11.440 -10.734 1.00 93.50 192 GLY A N 1
ATOM 1473 C CA . GLY A 1 192 ? -28.708 -10.717 -11.886 1.00 93.50 192 GLY A CA 1
ATOM 1474 C C . GLY A 1 192 ? -29.011 -9.231 -11.649 1.00 93.50 192 GLY A C 1
ATOM 1475 O O . GLY A 1 192 ? -29.102 -8.480 -12.631 1.00 93.50 192 GLY A O 1
ATOM 1476 N N . ASN A 1 193 ? -29.097 -8.764 -10.397 1.00 96.00 193 ASN A N 1
ATOM 1477 C CA . ASN A 1 193 ? -29.337 -7.353 -10.096 1.00 96.00 193 ASN A CA 1
ATOM 1478 C C . ASN A 1 193 ? -28.149 -6.479 -10.509 1.00 96.00 193 ASN A C 1
ATOM 1480 O O . ASN A 1 193 ? -26.985 -6.879 -10.495 1.00 96.00 193 ASN A O 1
ATOM 1484 N N . THR A 1 194 ? -28.441 -5.230 -10.865 1.00 96.44 194 THR A N 1
ATOM 1485 C CA . THR A 1 194 ? -27.419 -4.218 -11.135 1.00 96.44 194 THR A CA 1
ATOM 1486 C C . THR A 1 194 ? -27.415 -3.219 -9.994 1.00 96.44 194 THR A C 1
ATOM 1488 O O . THR A 1 194 ? -28.377 -2.487 -9.809 1.00 96.44 194 THR A O 1
ATOM 1491 N N . LEU A 1 195 ? -26.340 -3.157 -9.216 1.00 96.62 195 LEU A N 1
ATOM 1492 C CA . LEU A 1 195 ? -26.216 -2.191 -8.129 1.00 96.62 195 LEU A CA 1
ATOM 1493 C C . LEU A 1 195 ? -25.354 -1.008 -8.546 1.00 96.62 195 LEU A C 1
ATOM 1495 O O . LEU A 1 195 ? -24.348 -1.157 -9.242 1.00 96.62 195 LEU A O 1
ATOM 1499 N N . CYS A 1 196 ? -25.708 0.183 -8.074 1.00 96.88 196 CYS A N 1
ATOM 1500 C CA . CYS A 1 196 ? -24.780 1.300 -8.118 1.00 96.88 196 CYS A CA 1
ATOM 1501 C C . CYS A 1 196 ? -23.601 1.058 -7.162 1.00 96.88 196 CYS A C 1
ATOM 1503 O O . CYS A 1 196 ? -23.723 0.304 -6.192 1.00 96.88 196 CYS A O 1
ATOM 1505 N N . LEU A 1 197 ? -22.457 1.706 -7.408 1.00 95.50 197 LEU A N 1
ATOM 1506 C CA . LEU A 1 197 ? -21.239 1.500 -6.612 1.00 95.50 197 LEU A CA 1
ATOM 1507 C C . LEU A 1 197 ? -21.471 1.660 -5.099 1.00 95.50 197 LEU A C 1
ATOM 1509 O O . LEU A 1 197 ? -20.953 0.869 -4.315 1.00 95.50 197 LEU A O 1
ATOM 1513 N N . THR A 1 198 ? -22.275 2.642 -4.690 1.00 94.88 198 THR A N 1
ATOM 1514 C CA . THR A 1 198 ? -22.593 2.896 -3.278 1.00 94.88 198 THR A CA 1
ATOM 1515 C C . THR A 1 198 ? -23.387 1.749 -2.650 1.00 94.88 198 THR A C 1
ATOM 1517 O O . THR A 1 198 ? -23.073 1.325 -1.540 1.00 94.88 198 THR A O 1
ATOM 1520 N N . CYS A 1 199 ? -24.391 1.217 -3.357 1.00 96.31 199 CYS A N 1
ATOM 1521 C CA . CYS A 1 199 ? -25.186 0.082 -2.879 1.00 96.31 199 CYS A CA 1
ATOM 1522 C C . CYS A 1 199 ? -24.345 -1.200 -2.833 1.00 96.31 199 CYS A C 1
ATOM 1524 O O . CYS A 1 199 ? -24.386 -1.917 -1.839 1.00 96.31 199 CYS A O 1
ATOM 1526 N N . TYR A 1 200 ? -23.519 -1.437 -3.858 1.00 96.81 200 TYR A N 1
ATOM 1527 C CA . TYR A 1 200 ? -22.590 -2.566 -3.892 1.00 96.81 200 TYR A CA 1
ATOM 1528 C C . TYR A 1 200 ? -21.633 -2.560 -2.696 1.00 96.81 200 TYR A C 1
ATOM 1530 O O . TYR A 1 200 ? -21.531 -3.557 -1.991 1.00 96.81 200 TYR A O 1
ATOM 1538 N N . MET A 1 201 ? -20.952 -1.437 -2.438 1.00 95.56 201 MET A N 1
ATOM 1539 C CA . MET A 1 201 ? -20.003 -1.343 -1.322 1.00 95.56 201 MET A CA 1
ATOM 1540 C C . MET A 1 201 ? -20.699 -1.533 0.024 1.00 95.56 201 MET A C 1
ATOM 1542 O O . MET A 1 201 ? -20.178 -2.226 0.886 1.00 95.56 201 MET A O 1
ATOM 1546 N N . ARG A 1 202 ? -21.908 -0.985 0.186 1.00 94.19 202 ARG A N 1
ATOM 1547 C CA . ARG A 1 202 ? -22.685 -1.184 1.408 1.00 94.19 202 ARG A CA 1
ATOM 1548 C C . ARG A 1 202 ? -23.007 -2.655 1.651 1.00 94.19 202 ARG A C 1
ATOM 1550 O O . ARG A 1 202 ? -22.752 -3.129 2.752 1.00 94.19 202 ARG A O 1
ATOM 1557 N N . PHE A 1 203 ? -23.546 -3.356 0.654 1.00 95.38 203 PHE A N 1
ATOM 1558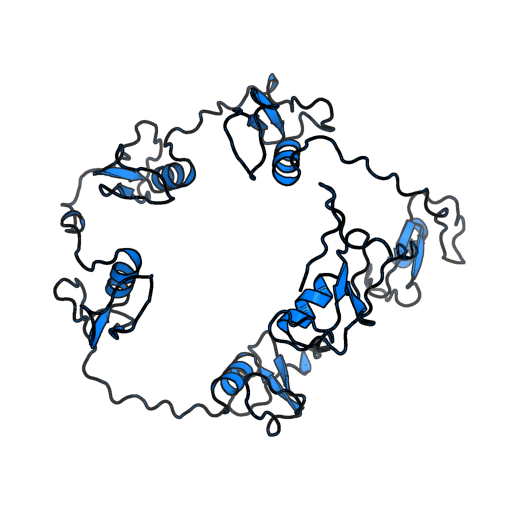 C CA . PHE A 1 203 ? -23.849 -4.777 0.810 1.00 95.38 203 PHE A CA 1
ATOM 1559 C C . PHE A 1 203 ? -22.576 -5.581 1.066 1.00 95.38 203 PHE A C 1
ATOM 1561 O O . PHE A 1 203 ? -22.538 -6.384 1.984 1.00 95.38 203 PHE A O 1
ATOM 1568 N N . LYS A 1 204 ? -21.498 -5.290 0.331 1.00 94.38 204 LYS A N 1
ATOM 1569 C CA . LYS A 1 204 ? -20.192 -5.923 0.530 1.00 94.38 204 LYS A CA 1
ATOM 1570 C C . LYS A 1 204 ? -19.670 -5.767 1.965 1.00 94.38 204 LYS A C 1
ATOM 1572 O O . LYS A 1 204 ? -19.112 -6.716 2.503 1.00 94.38 204 LYS A O 1
ATOM 1577 N N . ASP A 1 205 ? -19.822 -4.583 2.556 1.00 90.62 205 ASP A N 1
ATOM 1578 C CA . ASP A 1 205 ? -19.261 -4.268 3.872 1.00 90.62 205 ASP A CA 1
ATOM 1579 C C . ASP A 1 205 ? -20.192 -4.665 5.034 1.00 90.62 205 ASP A C 1
ATOM 1581 O O . ASP A 1 205 ? -19.707 -4.934 6.130 1.00 90.62 205 ASP A O 1
ATOM 1585 N N . ARG A 1 206 ? -21.518 -4.671 4.824 1.00 90.62 206 ARG A N 1
ATOM 1586 C CA . ARG A 1 206 ? -22.529 -4.874 5.884 1.00 90.62 206 ARG A CA 1
ATOM 1587 C C . ARG A 1 206 ? -23.389 -6.131 5.734 1.00 90.62 206 ARG A C 1
ATOM 1589 O O . ARG A 1 206 ? -24.136 -6.438 6.652 1.00 90.62 206 ARG A O 1
ATOM 1596 N N . GLY A 1 207 ? -23.371 -6.792 4.581 1.00 92.31 207 GLY A N 1
ATOM 1597 C CA . GLY A 1 207 ? -24.266 -7.912 4.262 1.00 92.31 207 GLY A CA 1
ATOM 1598 C C . GLY A 1 207 ? -25.732 -7.525 4.020 1.00 92.31 207 GLY A C 1
ATOM 1599 O O . GLY A 1 207 ? -26.563 -8.394 3.794 1.00 92.31 207 GLY A O 1
ATOM 1600 N N . THR A 1 208 ? -26.080 -6.233 4.051 1.00 93.25 208 THR A N 1
ATOM 1601 C CA . THR A 1 208 ? -27.450 -5.750 3.809 1.00 93.25 208 THR A CA 1
ATOM 1602 C C . THR A 1 208 ? -27.465 -4.449 3.005 1.00 93.25 208 THR A C 1
ATOM 1604 O O . THR A 1 208 ? -26.570 -3.606 3.124 1.00 93.25 208 THR A O 1
ATOM 1607 N N . LEU A 1 209 ? -28.481 -4.294 2.149 1.00 92.75 209 LEU A N 1
ATOM 1608 C CA . LEU A 1 209 ? -28.762 -3.059 1.408 1.00 92.75 209 LEU A CA 1
ATOM 1609 C C . LEU A 1 209 ? -29.687 -2.115 2.181 1.00 92.75 209 LEU A C 1
ATOM 1611 O O . LEU A 1 209 ? -29.772 -0.926 1.834 1.00 92.75 209 LEU A O 1
ATOM 1615 N N . GLU A 1 210 ? -30.367 -2.624 3.210 1.00 89.38 210 GLU A N 1
ATOM 1616 C CA . GLU A 1 210 ? -31.297 -1.846 4.011 1.00 89.38 210 GLU A CA 1
ATOM 1617 C C . GLU A 1 210 ? -30.577 -0.655 4.633 1.00 89.38 210 GLU A C 1
ATOM 1619 O O . GLU A 1 210 ? -29.486 -0.734 5.207 1.00 89.38 210 GLU A O 1
ATOM 1624 N N . ARG A 1 211 ? -31.187 0.509 4.429 1.00 77.62 211 ARG A N 1
ATOM 1625 C CA . ARG A 1 211 ? -30.850 1.703 5.184 1.00 77.62 211 ARG A CA 1
ATOM 1626 C C . ARG A 1 211 ? -31.511 1.505 6.526 1.00 77.62 211 ARG A C 1
ATOM 1628 O O . ARG A 1 211 ? -32.735 1.4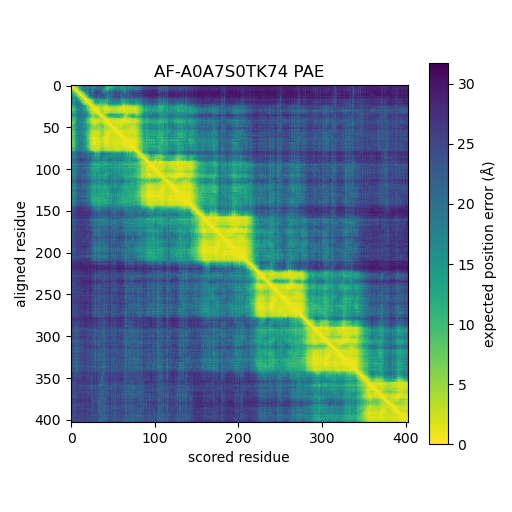98 6.565 1.00 77.62 211 ARG A O 1
ATOM 1635 N N . SER A 1 212 ? -30.724 1.368 7.592 1.00 70.94 212 SER A N 1
ATOM 1636 C CA . SER A 1 212 ? -31.248 1.537 8.946 1.00 70.94 212 SER A CA 1
ATOM 1637 C C . SER A 1 212 ? -32.129 2.787 8.941 1.00 70.94 212 SER A C 1
ATOM 1639 O O . SER A 1 212 ? -31.724 3.788 8.351 1.00 70.94 212 SER A O 1
ATOM 1641 N N . ASP A 1 213 ? -33.312 2.773 9.560 1.00 63.72 213 ASP A N 1
ATOM 1642 C CA . ASP A 1 213 ? -34.233 3.927 9.538 1.00 63.72 213 ASP A CA 1
ATOM 1643 C C . ASP A 1 213 ? -33.577 5.245 10.000 1.00 63.72 213 ASP A C 1
ATOM 1645 O O . ASP A 1 213 ? -34.036 6.332 9.662 1.00 63.72 213 ASP A O 1
ATOM 1649 N N . LYS A 1 214 ? -32.435 5.148 10.687 1.00 56.44 214 LYS A N 1
ATOM 1650 C CA . LYS A 1 214 ? -31.540 6.238 11.098 1.00 56.44 214 LYS A CA 1
ATOM 1651 C C . LYS A 1 214 ? -30.792 6.941 9.943 1.00 56.44 214 LYS A C 1
ATOM 1653 O O . LYS A 1 214 ? -30.342 8.069 10.116 1.00 56.44 214 LYS A O 1
ATOM 1658 N N . ASP A 1 215 ? -30.689 6.323 8.761 1.00 57.34 215 ASP A N 1
ATOM 1659 C CA . ASP A 1 215 ? -30.169 6.925 7.517 1.00 57.34 215 ASP A CA 1
ATOM 1660 C C . ASP A 1 215 ? -31.231 7.787 6.799 1.00 57.34 215 ASP A C 1
ATOM 1662 O O . ASP A 1 215 ? -30.913 8.471 5.815 1.00 57.34 215 ASP A O 1
ATOM 1666 N N . LYS A 1 216 ? -32.495 7.784 7.262 1.00 56.19 216 LYS A N 1
ATOM 1667 C CA . LYS A 1 216 ? -33.461 8.821 6.881 1.00 56.19 216 LYS A CA 1
ATOM 1668 C C . LYS A 1 216 ? -32.923 10.128 7.442 1.00 56.19 216 LYS A C 1
ATOM 1670 O O . LYS A 1 216 ? -32.930 10.341 8.648 1.00 56.19 216 LYS A O 1
ATOM 1675 N N . LYS A 1 217 ? -32.384 10.948 6.536 1.00 49.44 217 LYS A N 1
ATOM 1676 C CA . LYS A 1 217 ? -31.864 12.305 6.746 1.00 49.44 217 LYS A CA 1
ATOM 1677 C C . LYS A 1 217 ? -32.490 12.928 8.010 1.00 49.44 217 LYS A C 1
ATOM 1679 O O . LYS A 1 217 ? -33.681 13.241 7.965 1.00 49.44 217 LYS A O 1
ATOM 1684 N N . PRO A 1 218 ? -31.746 13.062 9.126 1.00 49.62 218 PRO A N 1
ATOM 1685 C CA . PRO A 1 218 ? -32.319 13.612 10.343 1.00 49.62 218 PRO A CA 1
ATOM 1686 C C . PRO A 1 218 ? -32.840 15.027 10.062 1.00 49.62 218 PRO A C 1
ATOM 1688 O O . PRO A 1 218 ? -32.251 15.731 9.226 1.00 49.62 218 PRO A O 1
ATOM 1691 N N . PRO A 1 219 ? -33.937 15.444 10.723 1.00 43.38 219 PRO A N 1
ATOM 1692 C CA . PRO A 1 219 ? -34.445 16.801 10.602 1.00 43.38 219 PRO A CA 1
ATOM 1693 C C . PRO A 1 219 ? -33.312 17.799 10.892 1.00 43.38 219 PRO A C 1
ATOM 1695 O O . PRO A 1 219 ? -32.436 17.533 11.724 1.00 43.38 219 PRO A O 1
ATOM 1698 N N . PRO A 1 220 ? -33.257 18.918 10.156 1.00 56.72 220 PRO A N 1
ATOM 1699 C CA . PRO A 1 220 ? -32.150 19.849 10.260 1.00 56.72 220 PRO A CA 1
ATOM 1700 C C . PRO A 1 220 ? -32.174 20.574 11.616 1.00 56.72 220 PRO A C 1
ATOM 1702 O O . PRO A 1 220 ? -33.222 20.736 12.234 1.00 56.72 220 PRO A O 1
ATOM 1705 N N . THR A 1 221 ? -31.005 21.087 12.014 1.00 54.16 221 THR A N 1
ATOM 1706 C CA . THR A 1 221 ? -30.792 22.185 12.987 1.00 54.16 221 THR A CA 1
ATOM 1707 C C . THR A 1 221 ? -30.767 21.893 14.494 1.00 54.16 221 THR A C 1
ATOM 1709 O O . THR A 1 221 ? -30.955 22.797 15.299 1.00 54.16 221 THR A O 1
ATOM 1712 N N . GLY A 1 222 ? -30.372 20.689 14.912 1.00 66.44 222 GLY A N 1
ATOM 1713 C CA . GLY A 1 222 ? -29.728 20.524 16.225 1.00 66.44 222 GLY A CA 1
ATOM 1714 C C . GLY A 1 222 ? -28.219 20.770 16.120 1.00 66.44 222 GLY A C 1
ATOM 1715 O O . GLY A 1 222 ? -27.569 20.177 15.256 1.00 66.44 222 GLY A O 1
ATOM 1716 N N . VAL A 1 223 ? -27.640 21.620 16.977 1.00 76.31 223 VAL A N 1
ATOM 1717 C CA . VAL A 1 223 ? -26.176 21.753 17.108 1.00 76.31 223 VAL A CA 1
ATOM 1718 C C . VAL A 1 223 ? -25.614 20.381 17.485 1.00 76.31 223 VAL A C 1
ATOM 1720 O O . VAL A 1 223 ? -25.826 19.903 18.599 1.00 76.31 223 VAL A O 1
ATOM 1723 N N . LYS A 1 224 ? -24.931 19.719 16.546 1.00 83.56 224 LYS A N 1
ATOM 1724 C CA . LYS A 1 224 ? -24.307 18.414 16.784 1.00 83.56 224 LYS A CA 1
ATOM 1725 C C . LYS A 1 224 ? -23.208 18.589 17.829 1.00 83.56 224 LYS A C 1
ATOM 1727 O O . LYS A 1 224 ? -22.255 19.330 17.601 1.00 83.56 224 LYS A O 1
ATOM 1732 N N . LYS A 1 225 ? -23.350 17.923 18.973 1.00 90.50 225 LYS A N 1
ATOM 1733 C CA . LYS A 1 225 ? -22.334 17.873 20.029 1.00 90.50 225 LYS A CA 1
ATOM 1734 C C . LYS A 1 225 ? -21.810 16.450 20.150 1.00 90.50 225 LYS A C 1
ATOM 1736 O O . LYS A 1 225 ? -22.549 15.489 19.953 1.00 90.50 225 LYS A O 1
ATOM 1741 N N . CYS A 1 226 ? -20.521 16.330 20.449 1.00 92.75 226 CYS A N 1
ATOM 1742 C CA . CYS A 1 226 ? -19.931 15.045 20.791 1.00 92.75 226 CYS A CA 1
ATOM 1743 C C . CYS A 1 226 ? -20.514 14.592 22.138 1.00 92.75 226 CYS A C 1
ATOM 1745 O O . CYS A 1 226 ? -20.539 15.377 23.081 1.00 92.75 226 CYS A O 1
ATOM 1747 N N . ALA A 1 227 ? -20.964 13.344 22.228 1.00 94.38 227 ALA A N 1
ATOM 1748 C CA . ALA A 1 227 ? -21.494 12.745 23.449 1.00 94.38 227 ALA A CA 1
ATOM 1749 C C . ALA A 1 227 ? -20.415 12.570 24.528 1.00 94.38 227 ALA A C 1
ATOM 1751 O O . ALA A 1 227 ? -20.727 12.478 25.710 1.00 94.38 227 ALA A O 1
ATOM 1752 N N . TYR A 1 228 ? -19.137 12.549 24.133 1.00 94.56 228 TYR A N 1
ATOM 1753 C CA . TYR A 1 228 ? -18.033 12.528 25.081 1.00 94.56 228 TYR A CA 1
ATOM 1754 C C . TYR A 1 228 ? -17.883 13.895 25.759 1.00 94.56 228 TYR A C 1
ATOM 1756 O O . TYR A 1 228 ? -17.489 14.867 25.111 1.00 94.56 228 TYR A O 1
ATOM 1764 N N . SER A 1 229 ? -18.152 13.955 27.063 1.00 89.94 229 SER A N 1
ATOM 1765 C CA . SER A 1 229 ? -18.100 15.182 27.871 1.00 89.94 229 SER A CA 1
ATOM 1766 C C . SER A 1 229 ? -16.715 15.842 27.896 1.00 89.94 229 SER A C 1
ATOM 1768 O O . SER A 1 229 ? -16.630 17.064 27.951 1.00 89.94 229 SER A O 1
ATOM 1770 N N . GLY A 1 230 ? -15.633 15.063 27.770 1.00 89.88 230 GLY A N 1
ATOM 1771 C CA . GLY A 1 230 ? -14.253 15.562 27.666 1.00 89.88 230 GLY A CA 1
ATOM 1772 C C . GLY A 1 230 ? -13.830 16.007 26.256 1.00 89.88 230 GLY A C 1
ATOM 1773 O O . GLY A 1 230 ? -12.638 16.178 25.979 1.00 89.88 230 GLY A O 1
ATOM 1774 N N . CYS A 1 231 ? -14.765 16.123 25.308 1.00 90.94 231 CYS A N 1
ATOM 1775 C CA . CYS A 1 231 ? -14.460 16.538 23.944 1.00 90.94 231 CYS A CA 1
ATOM 1776 C C . CYS A 1 231 ? -14.424 18.068 23.821 1.00 90.94 231 CYS A C 1
ATOM 1778 O O . CYS A 1 231 ? -15.457 18.723 23.760 1.00 90.94 231 CYS A O 1
ATOM 1780 N N . GLU A 1 232 ? -13.227 18.633 23.682 1.00 86.00 232 GLU A N 1
ATOM 1781 C CA . GLU A 1 232 ? -13.019 20.078 23.460 1.00 86.00 232 GLU A CA 1
ATOM 1782 C C . GLU A 1 232 ? -13.215 20.504 21.995 1.00 86.00 232 GLU A C 1
ATOM 1784 O O . GLU A 1 232 ? -13.021 21.667 21.641 1.00 86.00 232 GLU A O 1
ATOM 1789 N N . ALA A 1 233 ? -13.547 19.562 21.108 1.00 81.62 233 ALA A N 1
ATOM 1790 C CA . ALA A 1 233 ? -13.662 19.838 19.686 1.00 81.62 233 ALA A CA 1
ATOM 1791 C C . ALA A 1 233 ? -14.931 20.669 19.422 1.00 81.62 233 ALA A C 1
ATOM 1793 O O . ALA A 1 233 ? -16.025 20.132 19.254 1.00 81.62 233 ALA A O 1
ATOM 1794 N N . SER A 1 234 ? -14.763 21.990 19.385 1.00 73.38 234 SER A N 1
ATOM 1795 C CA . SER A 1 234 ? -15.761 22.961 18.945 1.00 73.38 234 SER A CA 1
ATOM 1796 C C . SER A 1 234 ? -15.289 23.571 17.624 1.00 73.38 234 SER A C 1
ATOM 1798 O O . SER A 1 234 ? -14.190 24.110 17.524 1.00 73.38 234 SER A O 1
ATOM 1800 N N . GLY A 1 235 ? -16.071 23.398 16.561 1.00 72.12 235 GLY A N 1
ATOM 1801 C CA . GLY A 1 235 ? -15.705 23.890 15.237 1.00 72.12 235 GLY A CA 1
ATOM 1802 C C . GLY A 1 235 ? -16.696 23.466 14.161 1.00 72.12 235 GLY A C 1
ATOM 1803 O O . GLY A 1 235 ? -17.215 22.350 14.181 1.00 72.12 235 GLY A O 1
ATOM 1804 N N . GLU A 1 236 ? -16.930 24.356 13.199 1.00 69.69 236 GLU A N 1
ATOM 1805 C CA . GLU A 1 236 ? -17.939 24.206 12.137 1.00 69.69 236 GLU A CA 1
ATOM 1806 C C . GLU A 1 236 ? -17.619 23.089 11.124 1.00 69.69 236 GLU A C 1
ATOM 1808 O O . GLU A 1 236 ? -18.489 22.667 10.369 1.00 69.69 236 GLU A O 1
ATOM 1813 N N . ASN A 1 237 ? -16.400 22.537 11.148 1.00 77.75 237 ASN A N 1
ATOM 1814 C CA . ASN A 1 237 ? -15.923 21.531 10.189 1.00 77.75 237 ASN A CA 1
ATOM 1815 C C . ASN A 1 237 ? -15.656 20.149 10.806 1.00 77.75 237 ASN A C 1
ATOM 1817 O O . ASN A 1 237 ? -14.881 19.351 10.274 1.00 77.75 237 ASN A O 1
ATOM 1821 N N . ILE A 1 238 ? -16.274 19.842 11.945 1.00 87.19 238 ILE A N 1
ATOM 1822 C CA . ILE A 1 238 ? -16.092 18.548 12.601 1.00 87.19 238 ILE A CA 1
ATOM 1823 C C . ILE A 1 238 ? -17.102 17.545 12.040 1.00 87.19 238 ILE A C 1
ATOM 1825 O O . ILE A 1 238 ? -18.316 17.716 12.143 1.00 87.19 238 ILE A O 1
ATOM 1829 N N . LYS A 1 239 ? -16.598 16.453 11.459 1.00 91.75 239 LYS A N 1
ATOM 1830 C CA . LYS A 1 239 ? -17.436 15.321 11.060 1.00 91.75 239 LYS A CA 1
ATOM 1831 C C . LYS A 1 239 ? -17.888 14.561 12.308 1.00 91.75 239 LYS A C 1
ATOM 1833 O O . LYS A 1 239 ? -17.057 14.151 13.116 1.00 91.75 239 LYS A O 1
ATOM 1838 N N . PHE A 1 240 ? -19.192 14.350 12.432 1.00 92.75 240 PHE A N 1
ATOM 1839 C CA . PHE A 1 240 ? -19.797 13.550 13.494 1.00 92.75 240 PHE A CA 1
ATOM 1840 C C . PHE A 1 240 ? -20.271 12.205 12.944 1.00 92.75 240 PHE A C 1
ATOM 1842 O O . PHE A 1 240 ? -20.786 12.141 11.825 1.00 92.75 240 PHE A O 1
ATOM 1849 N N . LEU A 1 241 ? -20.099 11.148 13.733 1.00 92.75 241 LEU A N 1
ATOM 1850 C CA . LEU A 1 241 ? -20.584 9.801 13.455 1.00 92.75 241 LEU A CA 1
ATOM 1851 C C . LEU A 1 241 ? -21.531 9.380 14.572 1.00 92.75 241 LEU A C 1
ATOM 1853 O O . LEU A 1 241 ? -21.221 9.566 15.748 1.00 92.75 241 LEU A O 1
ATOM 1857 N N . VAL A 1 242 ? -22.673 8.817 14.194 1.00 93.44 242 VAL A N 1
ATOM 1858 C CA . VAL A 1 242 ? -23.564 8.122 15.125 1.00 93.44 242 VAL A CA 1
ATOM 1859 C C . VAL A 1 242 ? -23.048 6.697 15.272 1.00 93.44 242 VAL A C 1
ATOM 1861 O O . VAL A 1 242 ? -22.671 6.074 14.278 1.00 93.44 242 VAL A O 1
ATOM 1864 N N . ILE A 1 243 ? -22.979 6.211 16.504 1.00 93.31 243 ILE A N 1
ATOM 1865 C CA . ILE A 1 243 ? -22.594 4.835 16.797 1.00 93.31 243 ILE A CA 1
ATOM 1866 C C . ILE A 1 243 ? -23.845 3.970 16.736 1.00 93.31 243 ILE A C 1
ATOM 1868 O O . ILE A 1 243 ? -24.752 4.123 17.550 1.00 93.31 243 ILE A O 1
ATOM 1872 N N . ASP A 1 244 ? -23.899 3.058 15.773 1.00 87.19 244 ASP A N 1
ATOM 1873 C CA . ASP A 1 244 ? -24.997 2.102 15.687 1.00 87.19 244 ASP A CA 1
ATOM 1874 C C . ASP A 1 244 ? -24.889 1.052 16.807 1.00 87.19 244 ASP A C 1
ATOM 1876 O O . ASP A 1 244 ? -23.795 0.574 17.128 1.00 87.19 244 ASP A O 1
ATOM 1880 N N . ALA A 1 245 ? -26.030 0.661 17.379 1.00 88.31 245 ALA A N 1
ATOM 1881 C CA . ALA A 1 245 ? -26.103 -0.484 18.283 1.00 88.31 245 ALA A CA 1
ATOM 1882 C C . ALA A 1 245 ? -25.533 -1.744 17.599 1.00 88.31 245 ALA A C 1
ATOM 1884 O O . ALA A 1 245 ? -25.838 -2.020 16.438 1.00 88.31 245 ALA A O 1
ATOM 1885 N N . GLY A 1 246 ? -24.680 -2.491 18.307 1.00 83.06 246 GLY A N 1
ATOM 1886 C CA . GLY A 1 246 ? -24.001 -3.678 17.768 1.00 83.06 246 GLY A CA 1
ATOM 1887 C C . GLY A 1 246 ? -22.799 -3.390 16.855 1.00 83.06 246 GLY A C 1
ATOM 1888 O O . GLY A 1 246 ? -22.258 -4.313 16.244 1.00 83.06 246 GLY A O 1
ATOM 1889 N N . CYS A 1 247 ? -22.352 -2.134 16.737 1.00 82.75 247 CYS A N 1
ATOM 1890 C CA . CYS A 1 247 ? -21.119 -1.810 16.023 1.00 82.75 247 CYS A CA 1
ATOM 1891 C C . CYS A 1 247 ? -19.902 -2.463 16.705 1.00 82.75 247 CYS A C 1
ATOM 1893 O O . CYS A 1 247 ? -19.695 -2.296 17.900 1.00 82.75 247 CYS A O 1
ATOM 1895 N N . ASN A 1 248 ? -19.060 -3.151 15.924 1.00 84.00 248 ASN A N 1
ATOM 1896 C CA . ASN A 1 248 ? -17.813 -3.783 16.386 1.00 84.00 248 ASN A CA 1
ATOM 1897 C C . ASN A 1 248 ? -16.571 -3.180 15.703 1.00 84.00 248 ASN A C 1
ATOM 1899 O O . ASN A 1 248 ? -15.589 -3.867 15.396 1.00 84.00 248 ASN A O 1
ATOM 1903 N N . ALA A 1 249 ? -16.606 -1.881 15.392 1.00 77.38 249 ALA A N 1
ATOM 1904 C CA . ALA A 1 249 ? -15.516 -1.226 14.676 1.00 77.38 249 ALA A CA 1
ATOM 1905 C C . ALA A 1 249 ? -14.197 -1.321 15.464 1.00 77.38 249 ALA A C 1
ATOM 1907 O O . ALA A 1 249 ? -14.103 -0.878 16.606 1.00 77.38 249 ALA A O 1
ATOM 1908 N N . GLY A 1 250 ? -13.157 -1.878 14.836 1.00 80.50 250 GLY A N 1
ATOM 1909 C CA . GLY A 1 250 ? -11.853 -2.072 15.483 1.00 80.50 250 GLY A CA 1
ATOM 1910 C C . GLY A 1 250 ? -11.795 -3.233 16.486 1.00 80.50 250 GLY A C 1
ATOM 1911 O O . GLY A 1 250 ? -10.823 -3.311 17.229 1.00 80.50 250 GLY A O 1
ATOM 1912 N N . GLY A 1 251 ? -12.795 -4.125 16.513 1.00 86.25 251 GLY A N 1
ATOM 1913 C CA . GLY A 1 251 ? -12.826 -5.270 17.434 1.00 86.25 251 GLY A CA 1
ATOM 1914 C C . GLY A 1 251 ? -13.054 -4.873 18.895 1.00 86.25 251 GLY A C 1
ATOM 1915 O O . GLY A 1 251 ? -12.622 -5.583 19.799 1.00 86.25 251 GLY A O 1
ATOM 1916 N N . LYS A 1 252 ? -13.666 -3.708 19.125 1.00 88.69 252 LYS A N 1
ATOM 1917 C CA . LYS A 1 252 ? -14.063 -3.212 20.447 1.00 88.69 252 LYS A CA 1
ATOM 1918 C C . LYS A 1 252 ? -15.578 -3.275 20.575 1.00 88.69 252 LYS A C 1
ATOM 1920 O O . LYS A 1 252 ? -16.264 -3.156 19.564 1.00 88.69 252 LYS A O 1
ATOM 1925 N N . ASP A 1 253 ? -16.059 -3.458 21.798 1.00 89.50 253 ASP A N 1
ATOM 1926 C CA . ASP A 1 253 ? -17.479 -3.376 22.122 1.00 89.50 253 ASP A CA 1
ATOM 1927 C C . ASP A 1 253 ? -17.892 -1.903 22.208 1.00 89.50 253 ASP A C 1
ATOM 1929 O O . ASP A 1 253 ? -17.304 -1.138 22.968 1.00 89.50 253 ASP A O 1
ATOM 1933 N N . TRP A 1 254 ? -18.875 -1.497 21.405 1.00 93.31 254 TRP A N 1
ATOM 1934 C CA . TRP A 1 254 ? -19.409 -0.133 21.390 1.00 93.31 254 TRP A CA 1
ATOM 1935 C C . TRP A 1 254 ? -20.747 -0.010 22.122 1.00 93.31 254 TRP A C 1
ATOM 1937 O O . TRP A 1 254 ? -21.371 1.047 22.053 1.00 93.31 254 TRP A O 1
ATOM 1947 N N . SER A 1 255 ? -21.204 -1.054 22.820 1.00 92.81 255 SER A N 1
ATOM 1948 C CA . SER A 1 255 ? -22.540 -1.102 23.429 1.00 92.81 255 SER A CA 1
ATOM 1949 C C . SER A 1 255 ? -22.801 0.060 24.393 1.00 92.81 255 SER A C 1
ATOM 1951 O O . SER A 1 255 ? -23.883 0.637 24.369 1.00 92.81 255 SER A O 1
ATOM 1953 N N . ALA A 1 256 ? -21.793 0.490 25.161 1.00 93.38 256 ALA A N 1
ATOM 1954 C CA . ALA A 1 256 ? -21.898 1.640 26.070 1.00 93.38 256 ALA A CA 1
ATOM 1955 C C . ALA A 1 256 ? -22.052 2.997 25.354 1.00 93.38 256 ALA A C 1
ATOM 1957 O O . ALA A 1 256 ? -22.431 3.990 25.970 1.00 93.38 256 ALA A O 1
ATOM 1958 N N . LEU A 1 257 ? -21.733 3.049 24.060 1.00 94.31 257 LEU A N 1
ATOM 1959 C CA . LEU A 1 257 ? -21.806 4.237 23.213 1.00 94.31 257 LEU A CA 1
ATOM 1960 C C . LEU A 1 257 ? -22.886 4.109 22.136 1.00 94.31 257 LEU A C 1
ATOM 1962 O O . LEU A 1 257 ? -22.958 4.974 21.265 1.00 94.31 257 LEU A O 1
ATOM 1966 N N . ALA A 1 258 ? -23.709 3.058 22.166 1.00 93.25 258 ALA A N 1
ATOM 1967 C CA . ALA A 1 258 ? -24.791 2.878 21.209 1.00 93.25 258 ALA A CA 1
ATOM 1968 C C . ALA A 1 258 ? -25.698 4.117 21.198 1.00 93.25 258 ALA A C 1
ATOM 1970 O O . ALA A 1 258 ? -26.005 4.697 22.239 1.00 93.25 258 ALA A O 1
ATOM 1971 N N . ASP A 1 259 ? -26.061 4.563 19.998 1.00 92.19 259 ASP A N 1
ATOM 1972 C CA . ASP A 1 259 ? -26.877 5.752 19.731 1.00 92.19 259 ASP A CA 1
ATOM 1973 C C . ASP A 1 259 ? -26.260 7.092 20.154 1.00 92.19 259 ASP A C 1
ATOM 1975 O O . ASP A 1 259 ? -26.855 8.154 19.957 1.00 92.19 259 ASP A O 1
ATOM 1979 N N . SER A 1 260 ? -25.020 7.078 20.642 1.00 93.88 260 SER A N 1
ATOM 1980 C CA . SER A 1 260 ? -24.259 8.290 20.912 1.00 93.88 260 SER A CA 1
ATOM 1981 C C . SER A 1 260 ? -23.649 8.857 19.629 1.00 93.88 260 SER A C 1
ATOM 1983 O O . SER A 1 260 ? -23.301 8.137 18.691 1.00 93.88 260 SER A O 1
ATOM 1985 N N . MET A 1 261 ? -23.478 10.179 19.587 1.00 94.12 261 MET A N 1
ATOM 1986 C CA . MET A 1 261 ? -22.813 10.868 18.483 1.00 94.12 261 MET A CA 1
ATOM 1987 C C . MET A 1 261 ? -21.397 11.257 18.895 1.00 94.12 261 MET A C 1
ATOM 1989 O O . MET A 1 261 ? -21.215 12.033 19.824 1.00 94.12 261 MET A O 1
ATOM 1993 N N . LEU A 1 262 ? -20.379 10.768 18.194 1.00 94.81 262 LEU A N 1
ATOM 1994 C CA . LEU A 1 262 ? -18.988 11.143 18.440 1.00 94.81 262 LEU A CA 1
ATOM 1995 C C . LEU A 1 262 ? -18.441 11.988 17.296 1.00 94.81 262 LEU A C 1
ATOM 1997 O O . LEU A 1 262 ? -18.762 11.768 16.129 1.00 94.81 262 LEU A O 1
ATOM 2001 N N . CYS A 1 263 ? -17.564 12.942 17.607 1.00 95.31 263 CYS A N 1
ATOM 2002 C CA . CYS A 1 263 ? -16.733 13.539 16.567 1.00 95.31 263 CYS A CA 1
ATOM 2003 C C . CYS A 1 263 ? -15.762 12.490 15.999 1.00 95.31 263 CYS A C 1
ATOM 2005 O O . CYS A 1 263 ? -15.400 11.532 16.685 1.00 95.31 263 CYS A O 1
ATOM 2007 N N . GLN A 1 264 ? -15.298 12.685 14.763 1.00 94.00 264 GLN A N 1
ATOM 2008 C CA . GLN A 1 264 ? -14.360 11.781 14.086 1.00 94.00 264 GLN A CA 1
ATOM 2009 C C . GLN A 1 264 ? -13.131 11.455 14.952 1.00 94.00 264 GLN A C 1
ATOM 2011 O O . GLN A 1 264 ? -12.727 10.300 15.039 1.00 94.00 264 GLN A O 1
ATOM 2016 N N . THR A 1 265 ? -12.581 12.443 15.662 1.00 93.06 265 THR A N 1
ATOM 2017 C CA . THR A 1 265 ? -11.420 12.254 16.544 1.00 93.06 265 THR A CA 1
ATOM 2018 C C . THR A 1 265 ? -11.720 11.329 17.727 1.00 93.06 265 THR A C 1
ATOM 2020 O O . THR A 1 265 ? -10.912 10.458 18.047 1.00 93.06 265 THR A O 1
ATOM 2023 N N . CYS A 1 266 ? -12.874 11.498 18.379 1.00 95.12 266 CYS A N 1
ATOM 2024 C CA . CYS A 1 266 ? -13.314 10.631 19.474 1.00 95.12 266 CYS A CA 1
ATOM 2025 C C . CYS A 1 266 ? -13.639 9.221 18.969 1.00 95.12 266 CYS A C 1
ATOM 2027 O O . CYS A 1 266 ? -13.236 8.245 19.597 1.00 95.12 266 CYS A O 1
ATOM 2029 N N . TYR A 1 267 ? -14.283 9.115 17.803 1.00 95.19 267 TYR A N 1
ATOM 2030 C CA . TYR A 1 267 ? -14.546 7.839 17.142 1.00 95.19 267 TYR A CA 1
ATOM 2031 C C . TYR A 1 267 ? -13.249 7.067 16.872 1.00 95.19 267 TYR A C 1
ATOM 2033 O O . TYR A 1 267 ? -13.108 5.922 17.292 1.00 95.19 267 TYR A O 1
ATOM 2041 N N . ASP A 1 268 ? -12.265 7.695 16.226 1.00 92.56 268 ASP A N 1
ATOM 2042 C CA . ASP A 1 268 ? -11.000 7.032 15.900 1.00 92.56 268 ASP A CA 1
ATOM 2043 C C . ASP A 1 268 ? -10.198 6.671 17.154 1.00 92.56 268 ASP A C 1
ATOM 2045 O O . ASP A 1 268 ? -9.534 5.630 17.184 1.00 92.56 268 ASP A O 1
ATOM 2049 N N . ARG A 1 269 ? -10.288 7.487 18.215 1.00 91.88 269 ARG A N 1
ATOM 2050 C CA . ARG A 1 269 ? -9.682 7.160 19.509 1.00 91.88 269 ARG A CA 1
ATOM 2051 C C . ARG A 1 269 ? -10.303 5.903 20.103 1.00 91.88 269 ARG A C 1
ATOM 2053 O O . ARG A 1 269 ? -9.558 4.969 20.388 1.00 91.88 269 ARG A O 1
ATOM 2060 N N . TYR A 1 270 ? -11.625 5.856 20.249 1.00 93.94 270 TYR A N 1
ATOM 2061 C CA . TYR A 1 270 ? -12.298 4.697 20.831 1.00 93.94 270 TYR A CA 1
ATOM 2062 C C . TYR A 1 270 ? -12.078 3.443 19.983 1.00 93.94 270 TYR A C 1
ATOM 2064 O O . TYR A 1 270 ? -11.697 2.400 20.502 1.00 93.94 270 TYR A O 1
ATOM 2072 N N . ARG A 1 271 ? -12.167 3.568 18.655 1.00 92.19 271 ARG A N 1
ATOM 2073 C CA . ARG A 1 271 ? -11.863 2.483 17.715 1.00 92.19 271 ARG A CA 1
ATOM 2074 C C . ARG A 1 271 ? -10.466 1.895 17.920 1.00 92.19 271 ARG A C 1
ATOM 2076 O O . ARG A 1 271 ? -10.277 0.693 17.759 1.00 92.19 271 ARG A O 1
ATOM 2083 N N . LYS A 1 272 ? -9.474 2.740 18.209 1.00 86.69 272 LYS A N 1
ATOM 2084 C CA . LYS A 1 272 ? -8.073 2.326 18.351 1.00 86.69 272 LYS A CA 1
ATOM 2085 C C . LYS A 1 272 ? -7.732 1.843 19.760 1.00 86.69 272 LYS A C 1
ATOM 2087 O O . LYS A 1 272 ? -6.953 0.905 19.898 1.00 86.69 272 LYS A O 1
ATOM 2092 N N . HIS A 1 273 ? -8.271 2.495 20.785 1.00 85.31 273 HIS A N 1
ATOM 2093 C CA . HIS A 1 273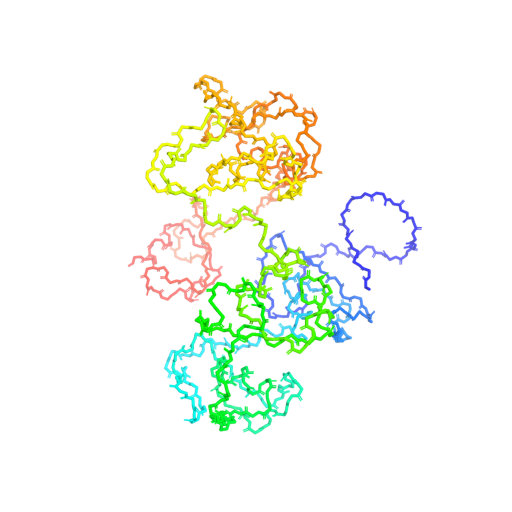 ? -7.856 2.316 22.177 1.00 85.31 273 HIS A CA 1
ATOM 2094 C C . HIS A 1 273 ? -8.903 1.609 23.046 1.00 85.31 273 HIS A C 1
ATOM 2096 O O . HIS A 1 273 ? -8.557 1.100 24.102 1.00 85.31 273 HIS A O 1
ATOM 2102 N N . GLY A 1 274 ? -10.161 1.535 22.613 1.00 89.06 274 GLY A N 1
ATOM 2103 C CA . GLY A 1 274 ? -11.278 1.015 23.409 1.00 89.06 274 GLY A CA 1
ATOM 2104 C C . GLY A 1 274 ? -11.750 1.952 24.527 1.00 89.06 274 GLY A C 1
ATOM 2105 O O . GLY A 1 274 ? -12.643 1.582 25.275 1.00 89.06 274 GLY A O 1
ATOM 2106 N N . THR A 1 275 ? -11.175 3.153 24.646 1.00 90.81 275 THR A N 1
ATOM 2107 C CA . THR A 1 275 ? -11.589 4.185 25.607 1.00 90.81 275 THR A CA 1
ATOM 2108 C C . THR A 1 275 ? -11.593 5.570 24.953 1.00 90.81 275 THR A C 1
ATOM 2110 O O . THR A 1 275 ? -10.818 5.840 24.027 1.00 90.81 275 THR A O 1
ATOM 2113 N N . LEU A 1 276 ? -12.529 6.426 25.380 1.00 89.81 276 LEU A N 1
ATOM 2114 C CA . LEU A 1 276 ? -12.643 7.821 24.941 1.00 89.81 276 LEU A CA 1
ATOM 2115 C C . LEU A 1 276 ? -11.773 8.754 25.771 1.00 89.81 276 LEU A C 1
ATOM 2117 O O . LEU A 1 276 ? -11.359 9.807 25.259 1.00 89.81 276 LEU A O 1
ATOM 2121 N N . ASP A 1 277 ? -11.472 8.334 26.998 1.00 85.38 277 ASP A N 1
ATOM 2122 C CA . ASP A 1 277 ? -10.599 9.062 27.886 1.00 85.38 277 ASP A CA 1
ATOM 2123 C C . ASP A 1 277 ? -9.278 9.283 27.176 1.00 85.38 277 ASP A C 1
ATOM 2125 O O . ASP A 1 277 ? -8.608 8.357 26.701 1.00 85.38 277 ASP A O 1
ATOM 2129 N N . LYS A 1 278 ? -8.925 10.569 27.025 1.00 72.75 278 LYS A N 1
ATOM 2130 C CA . LYS A 1 278 ? -7.511 10.885 26.885 1.00 72.75 278 LYS A CA 1
ATOM 2131 C C . LYS A 1 278 ? -6.937 10.244 28.138 1.00 72.75 278 LYS A C 1
ATOM 2133 O O . LYS A 1 278 ? -7.331 10.641 29.226 1.00 72.75 278 LYS A O 1
ATOM 2138 N N . ALA A 1 279 ? -6.094 9.220 27.997 1.00 63.91 279 ALA A N 1
ATOM 2139 C CA . ALA A 1 279 ? -5.209 8.885 29.093 1.00 63.91 279 ALA A CA 1
ATOM 2140 C C . ALA A 1 279 ? -4.573 10.226 29.438 1.00 63.91 279 ALA A C 1
ATOM 2142 O O . ALA A 1 279 ? -3.874 10.793 28.588 1.00 63.91 279 ALA A O 1
ATOM 2143 N N . ASP A 1 280 ? -4.969 10.796 30.575 1.00 50.09 280 ASP A N 1
ATOM 2144 C CA . ASP A 1 280 ? -4.460 12.054 31.072 1.00 50.09 280 ASP A CA 1
ATOM 2145 C C . ASP A 1 280 ? -3.020 11.762 31.460 1.00 50.09 280 ASP A C 1
ATOM 2147 O O . ASP A 1 280 ? -2.637 11.707 32.624 1.00 50.09 280 ASP A O 1
ATOM 2151 N N . ALA A 1 281 ? -2.174 11.595 30.448 1.00 55.50 281 ALA A N 1
ATOM 2152 C CA . ALA A 1 281 ? -0.785 11.933 30.525 1.00 55.50 281 ALA A CA 1
ATOM 2153 C C . ALA A 1 281 ? -0.778 13.453 30.665 1.00 55.50 281 ALA A C 1
ATOM 2155 O O . ALA A 1 281 ? -0.420 14.182 29.736 1.00 55.50 281 ALA A O 1
ATOM 2156 N N . LYS A 1 282 ? -1.230 13.926 31.840 1.00 56.41 282 LYS A N 1
ATOM 2157 C CA . LYS A 1 282 ? -0.870 15.217 32.395 1.00 56.41 282 LYS A CA 1
ATOM 2158 C C . LYS A 1 282 ? 0.606 15.328 32.061 1.00 56.41 282 LYS A C 1
ATOM 2160 O O . LYS A 1 282 ? 1.345 14.413 32.442 1.00 56.41 282 LYS A O 1
ATOM 2165 N N . PRO A 1 283 ? 1.012 16.311 31.237 1.00 59.16 283 PRO A N 1
ATOM 2166 C CA . PRO A 1 283 ? 2.384 16.392 30.789 1.00 59.16 283 PRO A CA 1
ATOM 2167 C C . PRO A 1 283 ? 3.231 16.293 32.042 1.00 59.16 283 PRO A C 1
ATOM 2169 O O . PRO A 1 283 ? 3.097 17.153 32.911 1.00 59.16 283 PRO A O 1
ATOM 2172 N N . LEU A 1 284 ? 3.985 15.196 32.175 1.00 65.25 284 LEU A N 1
ATOM 2173 C CA . LEU A 1 284 ? 4.767 14.960 33.380 1.00 65.25 284 LEU A CA 1
ATOM 2174 C C . LEU A 1 284 ? 5.563 16.234 33.619 1.00 65.25 284 LEU A C 1
ATOM 2176 O O . LEU A 1 284 ? 6.083 16.811 32.647 1.00 65.25 284 LEU A O 1
ATOM 2180 N N . ASP A 1 285 ? 5.552 16.712 34.861 1.00 72.25 285 ASP A N 1
ATOM 2181 C CA . ASP A 1 285 ? 6.300 17.905 35.229 1.00 72.25 285 ASP A CA 1
ATOM 2182 C C . ASP A 1 285 ? 7.741 17.750 34.723 1.00 72.25 285 ASP A C 1
ATOM 2184 O O . ASP A 1 285 ? 8.252 16.631 34.632 1.00 72.25 285 ASP A O 1
ATOM 2188 N N . GLY A 1 286 ? 8.384 18.843 34.308 1.00 70.56 286 GLY A N 1
ATOM 2189 C CA . GLY A 1 286 ? 9.699 18.785 33.657 1.00 70.56 286 GLY A CA 1
ATOM 2190 C C . GLY A 1 286 ? 10.736 18.016 34.487 1.00 70.56 286 GLY A C 1
ATOM 2191 O O . GLY A 1 286 ? 11.594 17.339 33.927 1.00 70.56 286 GLY A O 1
ATOM 2192 N N . SER A 1 287 ? 10.579 18.041 35.812 1.00 73.44 287 SER A N 1
ATOM 2193 C CA . SER A 1 287 ? 11.369 17.290 36.791 1.00 73.44 287 SER A CA 1
ATOM 2194 C C . SER A 1 287 ? 11.178 15.761 36.725 1.00 73.44 287 SER A C 1
ATOM 2196 O O . SER A 1 287 ? 12.123 15.015 36.977 1.00 73.44 287 SER A O 1
ATOM 2198 N N . ALA A 1 288 ? 9.995 15.288 36.321 1.00 73.38 288 ALA A N 1
ATOM 2199 C CA . ALA A 1 288 ? 9.610 13.877 36.234 1.00 73.38 288 ALA A CA 1
ATOM 2200 C C . ALA A 1 288 ? 9.858 13.249 34.847 1.00 73.38 288 ALA A C 1
ATOM 2202 O O . ALA A 1 288 ? 9.600 12.065 34.642 1.00 73.38 288 ALA A O 1
ATOM 2203 N N . ARG A 1 289 ? 10.370 14.010 33.870 1.00 83.31 289 ARG A N 1
ATOM 2204 C CA . ARG A 1 289 ? 10.642 13.542 32.498 1.00 83.31 289 ARG A CA 1
ATOM 2205 C C . ARG A 1 289 ? 12.026 12.912 32.351 1.00 83.31 289 ARG A C 1
ATOM 2207 O O . ARG A 1 289 ? 12.830 13.347 31.529 1.00 83.31 289 ARG A O 1
ATOM 2214 N N . LYS A 1 290 ? 12.310 11.881 33.144 1.00 93.88 290 LYS A N 1
ATOM 2215 C CA . LYS A 1 290 ? 13.551 11.108 33.023 1.00 93.88 290 LYS A CA 1
ATOM 2216 C C . LYS A 1 290 ? 13.234 9.649 32.755 1.00 93.88 290 LYS A C 1
ATOM 2218 O O . LYS A 1 290 ? 12.362 9.067 33.390 1.00 93.88 290 LYS A O 1
ATOM 2223 N N . CYS A 1 291 ? 13.943 9.053 31.803 1.00 94.19 291 CYS A N 1
ATOM 2224 C CA . CYS A 1 291 ? 13.899 7.613 31.599 1.00 94.19 291 CYS A CA 1
ATOM 2225 C C . CYS A 1 291 ? 14.404 6.931 32.875 1.00 94.19 291 CYS A C 1
ATOM 2227 O O . CYS A 1 291 ? 15.558 7.121 33.245 1.00 94.19 291 CYS A O 1
ATOM 2229 N N . MET A 1 292 ? 13.555 6.131 33.513 1.00 95.75 292 MET A N 1
ATOM 2230 C CA . MET A 1 292 ? 13.862 5.387 34.739 1.00 95.75 292 MET A CA 1
ATOM 2231 C C . MET A 1 292 ? 14.656 4.099 34.474 1.00 95.75 292 MET A C 1
ATOM 2233 O O . MET A 1 292 ? 14.861 3.299 35.376 1.00 95.75 292 MET A O 1
ATOM 2237 N N . PHE A 1 293 ? 15.085 3.862 33.232 1.00 95.25 293 PHE A N 1
ATOM 2238 C CA . PHE A 1 293 ? 15.976 2.752 32.923 1.00 95.25 293 PHE A CA 1
ATOM 2239 C C . PHE A 1 293 ? 17.432 3.160 33.163 1.00 95.25 293 PHE A C 1
ATOM 2241 O O . PHE A 1 293 ? 17.974 3.968 32.406 1.00 95.25 293 PHE A O 1
ATOM 2248 N N . ASP A 1 294 ? 18.073 2.545 34.157 1.00 93.06 294 ASP A N 1
ATOM 2249 C CA . ASP A 1 294 ? 19.414 2.912 34.643 1.00 93.06 294 ASP A CA 1
ATOM 2250 C C . ASP A 1 294 ? 20.513 2.895 33.567 1.00 93.06 294 ASP A C 1
ATOM 2252 O O . ASP A 1 294 ? 21.485 3.640 33.655 1.00 93.06 294 ASP A O 1
ATOM 2256 N N . GLN A 1 295 ? 20.368 2.081 32.513 1.00 92.56 295 GLN A N 1
ATOM 2257 C CA . GLN A 1 295 ? 21.341 2.008 31.408 1.00 92.56 295 GLN A CA 1
ATOM 2258 C C . GLN A 1 295 ? 20.957 2.870 30.188 1.00 92.56 295 GLN A C 1
ATOM 2260 O O . GLN A 1 295 ? 21.442 2.647 29.067 1.00 92.56 295 GLN A O 1
ATOM 2265 N N . CYS A 1 296 ? 20.043 3.829 30.355 1.00 93.75 296 CYS A N 1
ATOM 2266 C CA . CYS A 1 296 ? 19.710 4.796 29.316 1.00 93.75 296 CYS A CA 1
ATOM 2267 C C . CYS A 1 296 ? 20.841 5.828 29.168 1.00 93.75 296 CYS A C 1
ATOM 2269 O O . CYS A 1 296 ? 21.165 6.528 30.117 1.00 93.75 296 CYS A O 1
ATOM 2271 N N . ASP A 1 297 ? 21.412 5.979 27.966 1.00 91.62 297 ASP A N 1
ATOM 2272 C CA . ASP A 1 297 ? 22.518 6.936 27.739 1.00 91.62 297 ASP A CA 1
ATOM 2273 C C . ASP A 1 297 ? 22.096 8.397 27.925 1.00 91.62 297 ASP A C 1
ATOM 2275 O O . ASP A 1 297 ? 22.922 9.267 28.185 1.00 91.62 297 ASP A O 1
ATOM 2279 N N . LYS A 1 298 ? 20.813 8.674 27.681 1.00 92.94 298 LYS A N 1
ATOM 2280 C CA . LYS A 1 298 ? 20.243 10.017 27.589 1.00 92.94 298 LYS A CA 1
ATOM 2281 C C . LYS A 1 298 ? 18.838 10.003 28.193 1.00 92.94 298 LYS A C 1
ATOM 2283 O O . LYS A 1 298 ? 17.856 10.010 27.444 1.00 92.94 298 LYS A O 1
ATOM 2288 N N . PRO A 1 299 ? 18.718 9.916 29.528 1.00 93.19 299 PRO A N 1
ATOM 2289 C CA . PRO A 1 299 ? 17.423 9.771 30.179 1.00 93.19 299 PRO A CA 1
ATOM 2290 C C . PRO A 1 299 ? 16.516 10.997 29.993 1.00 93.19 299 PRO A C 1
ATOM 2292 O O . PRO A 1 299 ? 15.302 10.841 30.065 1.00 93.19 299 PRO A O 1
ATOM 2295 N N . GLU A 1 300 ? 17.074 12.174 29.693 1.00 92.00 300 GLU A N 1
ATOM 2296 C CA . GLU A 1 300 ? 16.340 13.447 29.582 1.00 92.00 300 GLU A CA 1
ATOM 2297 C C . GLU A 1 300 ? 16.076 13.897 28.127 1.00 92.00 300 GLU A C 1
ATOM 2299 O O . GLU A 1 300 ? 15.140 14.653 27.879 1.00 92.00 300 GLU A O 1
ATOM 2304 N N . ASP A 1 301 ? 16.823 13.398 27.129 1.00 89.00 301 ASP A N 1
ATOM 2305 C CA . ASP A 1 301 ? 16.781 13.917 25.739 1.00 89.00 301 ASP A CA 1
ATOM 2306 C C . ASP A 1 301 ? 15.511 13.538 24.947 1.00 89.00 301 ASP A C 1
ATOM 2308 O O . ASP A 1 301 ? 15.378 13.845 23.756 1.00 89.00 301 ASP A O 1
ATOM 2312 N N . SER A 1 302 ? 14.563 12.830 25.558 1.00 88.12 302 SER A N 1
ATOM 2313 C CA . SER A 1 302 ? 13.374 12.362 24.853 1.00 88.12 302 SER A CA 1
ATOM 2314 C C . SER A 1 302 ? 12.250 13.385 24.896 1.00 88.12 302 SER A C 1
ATOM 2316 O O . SER A 1 302 ? 11.815 13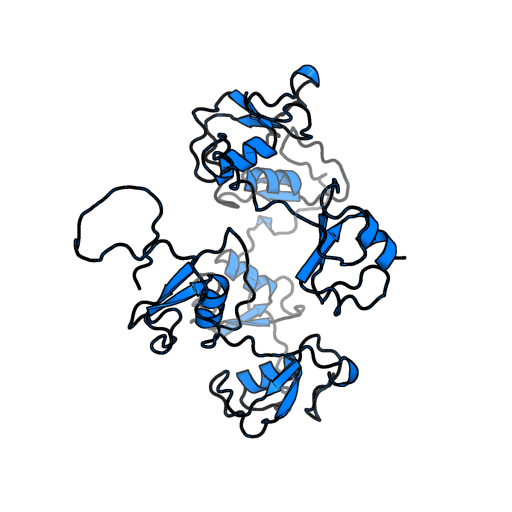.828 25.950 1.00 88.12 302 SER A O 1
ATOM 2318 N N . ARG A 1 303 ? 11.671 13.696 23.733 1.00 87.00 303 ARG A N 1
ATOM 2319 C CA . ARG A 1 303 ? 10.473 14.555 23.650 1.00 87.00 303 ARG A CA 1
ATOM 2320 C C . ARG A 1 303 ? 9.198 13.871 24.149 1.00 87.00 303 ARG A C 1
ATOM 2322 O O . ARG A 1 303 ? 8.172 14.528 24.300 1.00 87.00 303 ARG A O 1
ATOM 2329 N N . ARG A 1 304 ? 9.231 12.547 24.315 1.00 88.81 304 ARG A N 1
ATOM 2330 C CA . ARG A 1 304 ? 8.092 11.722 24.729 1.00 88.81 304 ARG A CA 1
ATOM 2331 C C . ARG A 1 304 ? 8.546 10.644 25.698 1.00 88.81 304 ARG A C 1
ATOM 2333 O O . ARG A 1 304 ? 9.574 10.000 25.474 1.00 88.81 304 ARG A O 1
ATOM 2340 N N . PHE A 1 305 ? 7.743 10.439 26.726 1.00 92.25 305 PHE A N 1
ATOM 2341 C CA . PHE A 1 305 ? 7.919 9.389 27.713 1.00 92.25 305 PHE A CA 1
ATOM 2342 C C . PHE A 1 305 ? 6.648 8.557 27.766 1.00 92.25 305 PHE A C 1
ATOM 2344 O O . PHE A 1 305 ? 5.558 9.075 27.516 1.00 92.25 305 PHE A O 1
ATOM 2351 N N . VAL A 1 306 ? 6.807 7.269 28.038 1.00 91.31 306 VAL A N 1
ATOM 2352 C CA . VAL A 1 306 ? 5.707 6.316 28.151 1.00 91.31 306 VAL A CA 1
ATOM 2353 C C . VAL A 1 306 ? 5.807 5.688 29.528 1.00 91.31 306 VAL A C 1
ATOM 2355 O O . VAL A 1 306 ? 6.823 5.069 29.846 1.00 91.31 306 VAL A O 1
ATOM 2358 N N . GLN A 1 307 ? 4.777 5.890 30.345 1.00 93.31 307 GLN A N 1
ATOM 2359 C CA . GLN A 1 307 ? 4.630 5.169 31.600 1.00 93.31 307 GLN A CA 1
ATOM 2360 C C . GLN A 1 307 ? 4.059 3.796 31.277 1.00 93.31 307 GLN A C 1
ATOM 2362 O O . GLN A 1 307 ? 3.063 3.692 30.561 1.00 93.31 307 GLN A O 1
ATOM 2367 N N . ILE A 1 308 ? 4.733 2.755 31.744 1.00 93.50 308 ILE A N 1
ATOM 2368 C CA . ILE A 1 308 ? 4.297 1.382 31.530 1.00 93.50 308 ILE A CA 1
ATOM 2369 C C . ILE A 1 308 ? 3.271 1.032 32.607 1.00 93.50 308 ILE A C 1
ATOM 2371 O O . ILE A 1 308 ? 3.551 1.158 33.794 1.00 93.50 308 ILE A O 1
ATOM 2375 N N . ASP A 1 309 ? 2.081 0.613 32.193 1.00 89.56 309 ASP A N 1
ATOM 2376 C CA . ASP A 1 309 ? 0.979 0.221 33.083 1.00 89.56 309 ASP A CA 1
ATOM 2377 C C . ASP A 1 309 ? 1.124 -1.211 33.628 1.00 89.56 309 ASP A C 1
ATOM 2379 O O . ASP A 1 309 ? 0.546 -1.537 34.657 1.00 89.56 309 ASP A O 1
ATOM 2383 N N . GLY A 1 310 ? 1.921 -2.055 32.966 1.00 87.06 310 GLY A N 1
ATOM 2384 C CA . GLY A 1 310 ? 2.102 -3.471 33.302 1.00 87.06 310 GLY A CA 1
ATOM 2385 C C . GLY A 1 310 ? 1.069 -4.403 32.662 1.00 87.06 310 GLY A C 1
ATOM 2386 O O . GLY A 1 310 ? 1.300 -5.607 32.611 1.00 87.06 310 GLY A O 1
ATOM 2387 N N . GLU A 1 311 ? -0.022 -3.861 32.117 1.00 83.25 311 GLU A N 1
ATOM 2388 C CA . GLU A 1 311 ? -1.098 -4.620 31.457 1.00 83.25 311 GLU A CA 1
ATOM 2389 C C . GLU A 1 311 ? -0.984 -4.600 29.924 1.00 83.25 311 GLU A C 1
ATOM 2391 O O . GLU A 1 311 ? -1.562 -5.429 29.217 1.00 83.25 311 GLU A O 1
ATOM 2396 N N . SER A 1 312 ? -0.222 -3.654 29.377 1.00 76.00 312 SER A N 1
ATOM 2397 C CA . SER A 1 312 ? -0.013 -3.521 27.942 1.00 76.00 312 SER A CA 1
ATOM 2398 C C . SER A 1 312 ? 0.697 -4.745 27.350 1.00 76.00 312 SER A C 1
ATOM 2400 O O . SER A 1 312 ? 1.852 -5.001 27.652 1.00 76.00 312 SER A O 1
ATOM 2402 N N . ALA A 1 313 ? 0.075 -5.430 26.384 1.00 77.25 313 ALA A N 1
ATOM 2403 C CA . ALA A 1 313 ? 0.713 -6.475 25.562 1.00 77.25 313 ALA A CA 1
ATOM 2404 C C . ALA A 1 313 ? 1.333 -5.913 24.260 1.00 77.25 313 ALA A C 1
ATOM 2406 O O . ALA A 1 313 ? 1.316 -6.538 23.191 1.00 77.25 313 ALA A O 1
ATOM 2407 N N . ALA A 1 314 ? 1.830 -4.673 24.299 1.00 74.00 314 ALA A N 1
ATOM 2408 C CA . ALA A 1 314 ? 2.299 -3.978 23.104 1.00 74.00 314 ALA A CA 1
ATOM 2409 C C . ALA A 1 314 ? 3.502 -4.708 22.478 1.00 74.00 314 ALA A C 1
ATOM 2411 O O . ALA A 1 314 ? 4.541 -4.882 23.111 1.00 74.00 314 ALA A O 1
ATOM 2412 N N . GLY A 1 315 ? 3.375 -5.118 21.211 1.00 78.81 315 GLY A N 1
ATOM 2413 C CA . GLY A 1 315 ? 4.427 -5.866 20.508 1.00 78.81 315 GLY A CA 1
ATOM 2414 C C . GLY A 1 315 ? 4.564 -7.336 20.925 1.00 78.81 315 GLY A C 1
ATOM 2415 O O . GLY A 1 315 ? 5.576 -7.950 20.594 1.00 78.81 315 GLY A O 1
ATOM 2416 N N . GLY A 1 316 ? 3.576 -7.896 21.637 1.00 87.19 316 GLY A N 1
ATOM 2417 C CA . GLY A 1 316 ? 3.590 -9.295 22.080 1.00 87.19 316 GLY A CA 1
ATOM 2418 C C . GLY A 1 316 ? 4.654 -9.606 23.136 1.00 87.19 316 GLY A C 1
ATOM 2419 O O . GLY A 1 316 ? 5.024 -10.763 23.291 1.00 87.19 316 GLY A O 1
ATOM 2420 N N . GLN A 1 317 ? 5.179 -8.577 23.807 1.00 90.31 317 GLN A N 1
ATOM 2421 C CA . GLN A 1 317 ? 6.117 -8.714 24.921 1.00 90.31 317 GLN A CA 1
ATOM 2422 C C . GLN A 1 317 ? 5.366 -8.608 26.249 1.00 90.31 317 GLN A C 1
ATOM 2424 O O . GLN A 1 317 ? 4.317 -7.963 26.304 1.00 90.31 317 GLN A O 1
ATOM 2429 N N . ASP A 1 318 ? 5.920 -9.210 27.298 1.00 92.00 318 ASP A N 1
ATOM 2430 C CA . ASP A 1 318 ? 5.445 -9.041 28.670 1.00 92.00 318 ASP A CA 1
ATOM 2431 C C . ASP A 1 318 ? 6.073 -7.785 29.289 1.00 92.00 318 ASP A C 1
ATOM 2433 O O . ASP A 1 318 ? 7.296 -7.668 29.376 1.00 92.00 318 ASP A O 1
ATOM 2437 N N . TRP A 1 319 ? 5.234 -6.834 29.695 1.00 93.81 319 TRP A N 1
ATOM 2438 C CA . TRP A 1 319 ? 5.649 -5.559 30.282 1.00 93.81 319 TRP A CA 1
ATOM 2439 C C . TRP A 1 319 ? 5.536 -5.536 31.811 1.00 93.81 319 TRP A C 1
ATOM 2441 O O . TRP A 1 319 ? 5.847 -4.511 32.417 1.00 93.81 319 TRP A O 1
ATOM 2451 N N . SER A 1 320 ? 5.134 -6.645 32.441 1.00 93.94 320 SER A N 1
ATOM 2452 C CA . SER A 1 320 ? 4.884 -6.746 33.885 1.00 93.94 320 SER A CA 1
ATOM 2453 C C . SER A 1 320 ? 6.079 -6.296 34.737 1.00 93.94 320 SER A C 1
ATOM 2455 O O . SER A 1 320 ? 5.920 -5.518 35.675 1.00 93.94 320 SER A O 1
ATOM 2457 N N . SER A 1 321 ? 7.298 -6.689 34.357 1.00 94.19 321 SER A N 1
ATOM 2458 C CA . SER A 1 321 ? 8.545 -6.304 35.046 1.00 94.19 321 SER A CA 1
ATOM 2459 C C . SER A 1 321 ? 8.890 -4.812 34.963 1.00 94.19 321 SER A C 1
ATOM 2461 O O . SER A 1 321 ? 9.757 -4.336 35.693 1.00 94.19 321 SER A O 1
ATOM 2463 N N . LEU A 1 322 ? 8.228 -4.073 34.071 1.00 94.69 322 LEU A N 1
ATOM 2464 C CA . LEU A 1 322 ? 8.422 -2.642 33.863 1.00 94.69 322 LEU A CA 1
ATOM 2465 C C . LEU A 1 322 ? 7.215 -1.825 34.338 1.00 94.69 322 LEU A C 1
ATOM 2467 O O . LEU A 1 322 ? 7.193 -0.620 34.107 1.00 94.69 322 LEU A O 1
ATOM 2471 N N . ALA A 1 323 ? 6.224 -2.438 34.993 1.00 94.56 323 ALA A N 1
ATOM 2472 C CA . ALA A 1 323 ? 5.053 -1.736 35.508 1.00 94.56 323 ALA A CA 1
ATOM 2473 C C . ALA A 1 323 ? 5.460 -0.562 36.421 1.00 94.56 323 ALA A C 1
ATOM 2475 O O . ALA A 1 323 ? 6.283 -0.701 37.324 1.00 94.56 323 ALA A O 1
ATOM 2476 N N . GLY A 1 324 ? 4.908 0.622 36.155 1.00 92.19 324 GLY A N 1
ATOM 2477 C CA . GLY A 1 324 ? 5.230 1.871 36.845 1.00 92.19 324 GLY A CA 1
ATOM 2478 C C . GLY A 1 324 ? 6.489 2.591 36.345 1.00 92.19 324 GLY A C 1
ATOM 2479 O O . GLY A 1 324 ? 6.687 3.756 36.687 1.00 92.19 324 GLY A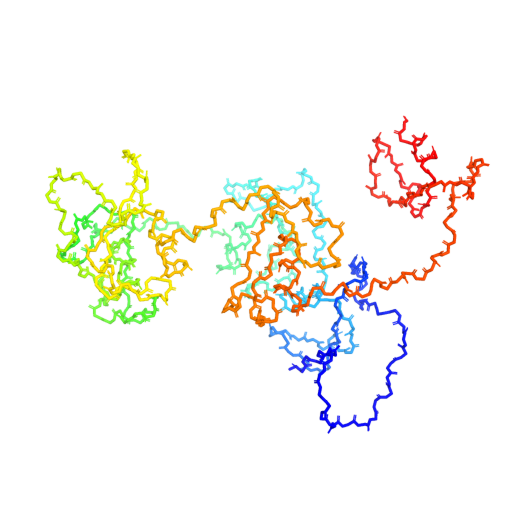 O 1
ATOM 2480 N N . VAL A 1 325 ? 7.318 1.961 35.505 1.00 94.88 325 VAL A N 1
ATOM 2481 C CA . VAL A 1 325 ? 8.559 2.557 34.989 1.00 94.88 325 VAL A CA 1
ATOM 2482 C C . VAL A 1 325 ? 8.247 3.549 33.868 1.00 94.88 325 VAL A C 1
ATOM 2484 O O . VAL A 1 325 ? 7.474 3.268 32.948 1.00 94.88 325 VAL A O 1
ATOM 2487 N N . LEU A 1 326 ? 8.895 4.715 33.908 1.00 94.56 326 LEU A N 1
ATOM 2488 C CA . LEU A 1 326 ? 8.828 5.703 32.838 1.00 94.56 326 LEU A CA 1
ATOM 2489 C C . LEU A 1 326 ? 9.963 5.492 31.830 1.00 94.56 326 LEU A C 1
ATOM 2491 O O . LEU A 1 326 ? 11.135 5.689 32.149 1.00 94.56 326 LEU A O 1
ATOM 2495 N N . LEU A 1 327 ? 9.637 5.133 30.590 1.00 95.12 327 LEU A N 1
ATOM 2496 C CA . LEU A 1 327 ? 10.631 4.920 29.537 1.00 95.12 327 LEU A CA 1
ATOM 2497 C C . LEU A 1 327 ? 10.638 6.061 28.523 1.00 95.12 327 LEU A C 1
ATOM 2499 O O . LEU A 1 327 ? 9.592 6.537 28.078 1.00 95.12 327 LEU A O 1
ATOM 2503 N N . CYS A 1 328 ? 11.831 6.464 28.081 1.00 95.44 328 CYS A N 1
ATOM 2504 C CA . CYS A 1 328 ? 11.952 7.273 26.874 1.00 95.44 328 CYS A CA 1
ATOM 2505 C C . CYS A 1 328 ? 11.520 6.468 25.639 1.00 95.44 328 CYS A C 1
ATOM 2507 O O . CYS A 1 328 ? 11.577 5.236 25.631 1.00 95.44 328 CYS A O 1
ATOM 2509 N N . MET A 1 329 ? 11.154 7.155 24.554 1.00 93.94 329 MET A N 1
ATOM 2510 C CA . MET A 1 329 ? 10.665 6.495 23.336 1.00 93.94 329 MET A CA 1
ATOM 2511 C C . MET A 1 329 ? 11.675 5.486 22.756 1.00 93.94 329 MET A C 1
ATOM 2513 O O . MET A 1 329 ? 11.285 4.427 22.273 1.00 93.94 329 MET A O 1
ATOM 2517 N N . ALA A 1 330 ? 12.979 5.770 22.856 1.00 94.25 330 ALA A N 1
ATOM 2518 C CA . ALA A 1 330 ? 14.031 4.871 22.381 1.00 94.25 330 ALA A CA 1
ATOM 2519 C C . ALA A 1 330 ? 14.124 3.570 23.201 1.00 94.25 330 ALA A C 1
ATOM 2521 O O . ALA A 1 330 ? 14.311 2.495 22.628 1.00 94.25 330 ALA A O 1
ATOM 2522 N N . CYS A 1 331 ? 13.982 3.657 24.528 1.00 95.88 331 CYS A N 1
ATOM 2523 C CA . CYS A 1 331 ? 13.930 2.491 25.411 1.00 95.88 331 CYS A CA 1
ATOM 2524 C C . CYS A 1 331 ? 12.629 1.706 25.206 1.00 95.88 331 CYS A C 1
ATOM 2526 O O . CYS A 1 331 ? 12.688 0.493 25.023 1.00 95.88 331 CYS A O 1
ATOM 2528 N N . TYR A 1 332 ? 11.485 2.394 25.131 1.00 95.19 332 TYR A N 1
ATOM 2529 C CA . TYR A 1 332 ? 10.189 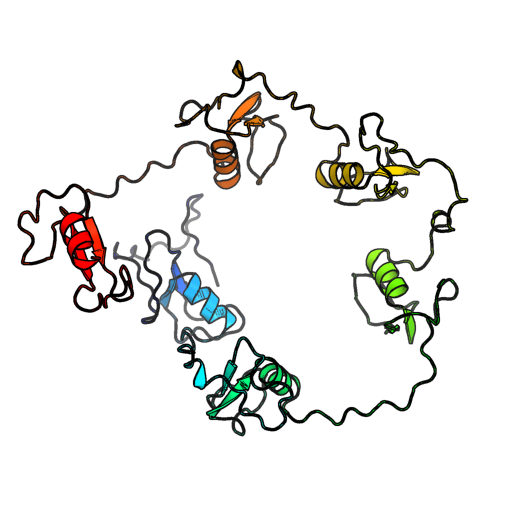1.777 24.839 1.00 95.19 332 TYR A CA 1
ATOM 2530 C C . TYR A 1 332 ? 10.228 0.976 23.532 1.00 95.19 332 TYR A C 1
ATOM 2532 O O . TYR A 1 332 ? 9.906 -0.209 23.516 1.00 95.19 332 TYR A O 1
ATOM 2540 N N . ASP A 1 333 ? 10.685 1.585 22.434 1.00 93.50 333 ASP A N 1
ATOM 2541 C CA . ASP A 1 333 ? 10.751 0.909 21.137 1.00 93.50 333 ASP A CA 1
ATOM 2542 C C . ASP A 1 333 ? 11.748 -0.251 21.130 1.00 93.50 333 ASP A C 1
ATOM 2544 O O . ASP A 1 333 ? 11.522 -1.242 20.433 1.00 93.50 333 ASP A O 1
ATOM 2548 N N . ARG A 1 334 ? 12.848 -0.150 21.891 1.00 93.56 334 ARG A N 1
ATOM 2549 C CA . ARG A 1 334 ? 13.793 -1.260 22.042 1.00 93.56 334 ARG A CA 1
ATOM 2550 C C . ARG A 1 334 ? 13.115 -2.445 22.716 1.00 93.56 334 ARG A C 1
ATOM 2552 O O . ARG A 1 334 ? 13.151 -3.532 22.146 1.00 93.56 334 ARG A O 1
ATOM 2559 N N . PHE A 1 335 ? 12.479 -2.235 23.867 1.00 94.94 335 PHE A N 1
ATOM 2560 C CA . PHE A 1 335 ? 11.790 -3.309 24.578 1.00 94.94 335 PHE A CA 1
ATOM 2561 C C . PHE A 1 335 ? 10.666 -3.896 23.725 1.00 94.94 335 PHE A C 1
ATOM 2563 O O . PHE A 1 335 ? 10.631 -5.098 23.498 1.00 94.94 335 PHE A O 1
ATOM 2570 N N . ARG A 1 336 ? 9.837 -3.044 23.112 1.00 93.38 336 ARG A N 1
ATOM 2571 C CA . ARG A 1 336 ? 8.755 -3.470 22.214 1.00 93.38 336 ARG A CA 1
ATOM 2572 C C . ARG A 1 336 ? 9.240 -4.345 21.052 1.00 93.38 336 ARG A C 1
ATOM 2574 O O . ARG A 1 336 ? 8.504 -5.215 20.599 1.00 93.38 336 ARG A O 1
ATOM 2581 N N . LYS A 1 337 ? 10.438 -4.084 20.516 1.00 90.62 337 LYS A N 1
ATOM 2582 C CA . LYS A 1 337 ? 11.012 -4.836 19.384 1.00 90.62 337 LYS A CA 1
ATOM 2583 C C . LYS A 1 337 ? 11.779 -6.085 19.802 1.00 90.62 337 LYS A C 1
ATOM 2585 O O . LYS A 1 337 ? 11.814 -7.038 19.030 1.00 90.62 337 LYS A O 1
ATOM 2590 N N . HIS A 1 338 ? 12.453 -6.049 20.948 1.00 90.94 338 HIS A N 1
ATOM 2591 C CA . HIS A 1 338 ? 13.445 -7.057 21.325 1.00 90.94 338 HIS A CA 1
ATOM 2592 C C . HIS A 1 338 ? 13.089 -7.845 22.589 1.00 90.94 338 HIS A C 1
ATOM 2594 O O . HIS A 1 338 ? 13.813 -8.779 22.915 1.00 90.94 338 HIS A O 1
ATOM 2600 N N . GLY A 1 339 ? 12.038 -7.462 23.316 1.00 93.25 339 GLY A N 1
ATOM 2601 C CA . GLY A 1 339 ? 11.672 -8.054 24.607 1.00 93.25 339 GLY A CA 1
ATOM 2602 C C . GLY A 1 339 ? 12.663 -7.768 25.736 1.00 93.25 339 GLY A C 1
ATOM 2603 O O . GLY A 1 339 ? 12.560 -8.350 26.806 1.00 93.25 339 GLY A O 1
ATOM 2604 N N . SER A 1 340 ? 13.658 -6.904 25.506 1.00 93.31 340 SER A N 1
ATOM 2605 C CA . SER A 1 340 ? 14.673 -6.553 26.500 1.00 93.31 340 SER A CA 1
ATOM 2606 C C . SER A 1 340 ? 15.175 -5.123 26.305 1.00 93.31 340 SER A C 1
ATOM 2608 O O . SER A 1 340 ? 15.315 -4.635 25.177 1.00 93.31 340 SER A O 1
ATOM 2610 N N . LEU A 1 341 ? 15.428 -4.439 27.424 1.00 92.81 341 LEU A N 1
ATOM 2611 C CA . LEU A 1 341 ? 16.051 -3.113 27.462 1.00 92.81 341 LEU A CA 1
ATOM 2612 C C . LEU A 1 341 ? 17.581 -3.190 27.438 1.00 92.81 341 LEU A C 1
ATOM 2614 O O . LEU A 1 341 ? 18.232 -2.216 27.026 1.00 92.81 341 LEU A O 1
ATOM 2618 N N . GLU A 1 342 ? 18.139 -4.342 27.824 1.00 89.88 342 GLU A N 1
ATOM 2619 C CA . GLU A 1 342 ? 19.574 -4.578 27.821 1.00 89.88 342 GLU A CA 1
ATOM 2620 C C . GLU A 1 342 ? 20.114 -4.339 26.418 1.00 89.88 342 GLU A C 1
ATOM 2622 O O . GLU A 1 342 ? 19.630 -4.871 25.411 1.00 89.88 342 GLU A O 1
ATOM 2627 N N . LYS A 1 343 ? 21.139 -3.490 26.328 1.00 79.31 343 LYS A N 1
ATOM 2628 C CA . LYS A 1 343 ? 21.888 -3.400 25.084 1.00 79.31 343 LYS A CA 1
ATOM 2629 C C . LYS A 1 343 ? 22.533 -4.759 24.896 1.00 79.31 343 LYS A C 1
ATOM 2631 O O . LYS A 1 343 ? 23.404 -5.123 25.682 1.00 79.31 343 LYS A O 1
ATOM 2636 N N . ALA A 1 344 ? 22.153 -5.464 23.829 1.00 71.62 344 ALA A N 1
ATOM 2637 C CA . ALA A 1 344 ? 22.949 -6.581 23.352 1.00 71.62 344 ALA A CA 1
ATOM 2638 C C . ALA A 1 344 ? 24.411 -6.109 23.357 1.00 71.62 344 ALA A C 1
ATOM 2640 O O . ALA A 1 344 ? 24.670 -5.023 22.813 1.00 71.62 344 ALA A O 1
ATOM 2641 N N . PRO A 1 345 ? 25.326 -6.831 24.034 1.00 69.88 345 PRO A N 1
ATOM 2642 C CA . PRO A 1 345 ? 26.701 -6.395 24.173 1.00 69.88 345 PRO A CA 1
ATOM 2643 C C . PRO A 1 345 ? 27.173 -6.062 22.773 1.00 69.88 345 PRO A C 1
ATOM 2645 O O . PRO A 1 345 ? 27.154 -6.922 21.887 1.00 69.88 345 PRO A O 1
ATOM 2648 N N . ARG A 1 346 ? 27.490 -4.780 22.542 1.00 55.53 346 ARG A N 1
ATOM 2649 C CA . ARG A 1 346 ? 28.086 -4.372 21.278 1.00 55.53 346 ARG A CA 1
ATOM 2650 C C . ARG A 1 346 ? 29.311 -5.253 21.181 1.00 55.53 346 ARG A C 1
ATOM 2652 O O . ARG A 1 346 ? 30.223 -5.085 21.989 1.00 55.53 346 ARG A O 1
ATOM 2659 N N . LYS A 1 347 ? 29.297 -6.235 20.274 1.00 51.16 347 LYS A N 1
ATOM 2660 C CA . LYS A 1 347 ? 30.503 -6.980 19.939 1.00 51.16 347 LYS A CA 1
ATOM 2661 C C . LYS A 1 347 ? 31.485 -5.882 19.579 1.00 51.16 347 LYS A C 1
ATOM 2663 O O . LYS A 1 347 ? 31.277 -5.209 18.571 1.00 51.16 347 LYS A O 1
ATOM 2668 N N . LYS A 1 348 ? 32.439 -5.589 20.474 1.00 47.78 348 LYS A N 1
ATOM 2669 C CA . LYS A 1 348 ? 33.533 -4.680 20.161 1.00 47.78 348 LYS A CA 1
ATOM 2670 C C . LYS A 1 348 ? 34.127 -5.324 18.930 1.00 47.78 348 LYS A C 1
ATOM 2672 O O . LYS A 1 348 ? 34.635 -6.442 19.030 1.00 47.78 348 LYS A O 1
ATOM 2677 N N . ALA A 1 349 ? 33.904 -4.704 17.772 1.00 49.91 349 ALA A N 1
ATOM 2678 C CA . ALA A 1 349 ? 34.509 -5.183 16.553 1.00 49.91 349 ALA A CA 1
ATOM 2679 C C . ALA A 1 349 ? 35.994 -5.345 16.897 1.00 49.91 349 ALA A C 1
ATOM 2681 O O . ALA A 1 349 ? 36.542 -4.433 17.536 1.00 49.91 349 ALA A O 1
ATOM 2682 N N . PRO A 1 350 ? 36.601 -6.514 16.620 1.00 57.66 350 PRO A N 1
ATOM 2683 C CA . PRO A 1 350 ? 38.025 -6.686 16.855 1.00 57.66 350 PRO A CA 1
ATOM 2684 C C . PRO A 1 350 ? 38.726 -5.461 16.268 1.00 57.66 350 PRO A C 1
ATOM 2686 O O . PRO A 1 350 ? 38.275 -4.995 15.214 1.00 57.66 350 PRO A O 1
ATOM 2689 N N . PRO A 1 351 ? 39.719 -4.877 16.969 1.00 61.34 351 PRO A N 1
ATOM 2690 C CA . PRO A 1 351 ? 40.413 -3.700 16.474 1.00 61.34 351 PRO A CA 1
ATOM 2691 C C . PRO A 1 351 ? 40.810 -3.997 15.033 1.00 61.34 351 PRO A C 1
ATOM 2693 O O . PRO A 1 351 ? 41.582 -4.919 14.768 1.00 61.34 351 PRO A O 1
ATOM 2696 N N . GLY A 1 352 ? 40.152 -3.304 14.101 1.00 64.12 352 GLY A N 1
ATOM 2697 C CA . GLY A 1 352 ? 40.436 -3.480 12.690 1.00 64.12 352 GLY A CA 1
ATOM 2698 C C . GLY A 1 352 ? 41.911 -3.161 12.459 1.00 64.12 352 GLY A C 1
ATOM 2699 O O . GLY A 1 352 ? 42.501 -2.433 13.267 1.00 64.12 352 GLY A O 1
ATOM 2700 N N . PRO A 1 353 ? 42.519 -3.681 11.383 1.00 73.19 353 PRO A N 1
ATOM 2701 C CA . PRO A 1 353 ? 43.885 -3.312 11.040 1.00 73.19 353 PRO A CA 1
ATOM 2702 C C . PRO A 1 353 ? 44.023 -1.779 11.068 1.00 73.19 353 PRO A C 1
ATOM 2704 O O . PRO A 1 353 ? 43.073 -1.086 10.671 1.00 73.19 353 PRO A O 1
ATOM 2707 N N . PRO A 1 354 ? 45.149 -1.244 11.580 1.00 71.56 354 PRO A N 1
ATOM 2708 C CA . PRO A 1 354 ? 45.362 0.194 11.661 1.00 71.56 354 PRO A CA 1
ATOM 2709 C C . PRO A 1 354 ? 45.101 0.802 10.284 1.00 71.56 354 PRO A C 1
ATOM 2711 O O . PRO A 1 354 ? 45.708 0.408 9.288 1.00 71.56 354 PRO A O 1
ATOM 2714 N N . LYS A 1 355 ? 44.117 1.701 10.214 1.00 83.00 355 LYS A N 1
ATOM 2715 C CA . LYS A 1 355 ? 43.751 2.365 8.964 1.00 83.00 355 LYS A CA 1
ATOM 2716 C C . LYS A 1 355 ? 44.878 3.335 8.628 1.00 83.00 355 LYS A C 1
ATOM 2718 O O . LYS A 1 355 ? 45.154 4.214 9.434 1.00 83.00 355 LYS A O 1
ATOM 2723 N N . LYS A 1 356 ? 45.507 3.156 7.467 1.00 91.94 356 LYS A N 1
ATOM 2724 C CA . LYS A 1 356 ? 46.511 4.067 6.908 1.00 91.94 356 LYS A CA 1
ATOM 2725 C C . LYS A 1 356 ? 45.932 4.771 5.687 1.00 91.94 356 LYS A C 1
ATOM 2727 O O . LYS A 1 356 ? 45.073 4.209 5.004 1.00 91.94 356 LYS A O 1
ATOM 2732 N N . CYS A 1 357 ? 46.399 5.981 5.399 1.00 92.12 357 CYS A N 1
ATOM 2733 C CA . CYS A 1 357 ? 46.100 6.639 4.132 1.00 92.12 357 CYS A CA 1
ATOM 2734 C C . CYS A 1 357 ? 46.804 5.874 3.003 1.00 92.12 357 CYS A C 1
ATOM 2736 O O . CYS A 1 357 ? 48.026 5.748 3.029 1.00 92.12 357 CYS A O 1
ATOM 2738 N N . SER A 1 358 ? 46.057 5.373 2.020 1.00 92.38 358 SER A N 1
ATOM 2739 C CA . SER A 1 358 ? 46.619 4.646 0.874 1.00 92.38 358 SER A CA 1
ATOM 2740 C C . SER A 1 358 ? 47.066 5.564 -0.268 1.00 92.38 358 SER A C 1
ATOM 2742 O O . SER A 1 358 ? 47.532 5.083 -1.297 1.00 92.38 358 SER A O 1
ATOM 2744 N N . TYR A 1 359 ? 46.953 6.887 -0.104 1.00 92.62 359 TYR A N 1
ATOM 2745 C CA . TYR A 1 359 ? 47.455 7.842 -1.086 1.00 92.62 359 TYR A CA 1
ATOM 2746 C C . TYR A 1 359 ? 48.973 7.992 -0.984 1.00 92.62 359 TYR A C 1
ATOM 2748 O O . TYR A 1 359 ? 49.491 8.419 0.048 1.00 92.62 359 TYR A O 1
ATOM 2756 N N . HIS A 1 360 ? 49.679 7.683 -2.071 1.00 91.25 360 HIS A N 1
ATOM 2757 C CA . HIS A 1 360 ? 51.143 7.617 -2.106 1.00 91.25 360 HIS A CA 1
ATOM 2758 C C . HIS A 1 360 ? 51.852 8.957 -1.830 1.00 91.25 360 HIS A C 1
ATOM 2760 O O . HIS A 1 360 ? 52.999 8.945 -1.396 1.00 91.25 360 HIS A O 1
ATOM 2766 N N . LEU A 1 361 ? 51.180 10.102 -2.018 1.00 91.56 361 LEU A N 1
ATOM 2767 C CA . LEU A 1 361 ? 51.720 11.436 -1.695 1.00 91.56 361 LEU A CA 1
ATOM 2768 C C . LEU A 1 361 ? 51.202 11.989 -0.357 1.00 91.56 361 LEU A C 1
ATOM 2770 O O . LEU A 1 361 ? 51.302 13.189 -0.095 1.00 91.56 361 LEU A O 1
ATOM 2774 N N . CYS A 1 362 ? 50.601 11.151 0.491 1.00 93.12 362 CYS A N 1
ATOM 2775 C CA . CYS A 1 362 ? 50.159 11.580 1.811 1.00 93.12 362 CYS A CA 1
ATOM 2776 C C . CYS A 1 362 ? 51.380 11.812 2.722 1.00 93.12 362 CYS A C 1
ATOM 2778 O O . CYS A 1 362 ? 52.099 10.857 3.004 1.00 93.12 362 CYS A O 1
ATOM 2780 N N . PRO A 1 363 ? 51.602 13.032 3.249 1.00 90.25 363 PRO A N 1
ATOM 2781 C CA . PRO A 1 363 ? 52.785 13.334 4.061 1.00 90.25 363 PRO A CA 1
ATOM 2782 C C . PRO A 1 363 ? 52.777 12.628 5.426 1.00 90.25 363 PRO A C 1
ATOM 2784 O O . PRO A 1 363 ? 53.828 12.443 6.030 1.00 90.25 363 PRO A O 1
ATOM 2787 N N . GLN A 1 364 ? 51.597 12.240 5.924 1.00 91.31 364 GLN A N 1
ATOM 2788 C CA . GLN A 1 364 ? 51.420 11.569 7.217 1.00 91.31 364 GLN A CA 1
ATOM 2789 C C . GLN A 1 364 ? 50.345 10.472 7.114 1.00 91.31 364 GLN A C 1
ATOM 2791 O O . GLN A 1 364 ? 49.202 10.681 7.527 1.00 91.31 364 GLN A O 1
ATOM 2796 N N . PRO A 1 365 ? 50.656 9.307 6.518 1.00 88.88 365 PRO A N 1
ATOM 2797 C CA . PRO A 1 365 ? 49.659 8.268 6.262 1.00 88.88 365 PRO A CA 1
ATOM 2798 C C . PRO A 1 365 ? 49.146 7.574 7.530 1.00 88.88 365 PRO A C 1
ATOM 2800 O O . PRO A 1 365 ? 48.043 7.031 7.495 1.00 88.88 365 PRO A O 1
ATOM 2803 N N . ASP A 1 366 ? 49.910 7.619 8.625 1.00 89.62 366 ASP A N 1
ATOM 2804 C CA . ASP A 1 366 ? 49.607 6.926 9.884 1.00 89.62 366 ASP A CA 1
ATOM 2805 C C . ASP A 1 366 ? 48.956 7.822 10.957 1.00 89.62 366 ASP A C 1
ATOM 2807 O O . ASP A 1 366 ? 48.250 7.315 11.828 1.00 89.62 366 ASP A O 1
ATOM 2811 N N . ASP A 1 367 ? 49.134 9.147 10.892 1.00 88.31 367 ASP A N 1
ATOM 2812 C CA . ASP A 1 367 ? 48.770 10.081 11.979 1.00 88.31 367 ASP A CA 1
ATOM 2813 C C . ASP A 1 367 ? 47.439 10.827 11.744 1.00 88.31 367 ASP A C 1
ATOM 2815 O O . ASP A 1 367 ? 47.188 11.939 12.212 1.00 88.31 367 ASP A O 1
ATOM 2819 N N . CYS A 1 368 ? 46.544 10.233 10.957 1.00 87.50 368 CYS A N 1
ATOM 2820 C CA . CYS A 1 368 ? 45.289 10.883 10.606 1.00 87.50 368 CYS A CA 1
ATOM 2821 C C . CYS A 1 368 ? 44.145 10.479 11.548 1.00 87.50 368 CYS A C 1
ATOM 2823 O O . CYS A 1 368 ? 43.817 9.308 11.714 1.00 87.50 368 CYS A O 1
ATOM 2825 N N . LYS A 1 369 ? 43.446 11.473 12.116 1.00 87.56 369 LYS A N 1
ATOM 2826 C CA . LYS A 1 369 ? 42.302 11.251 13.029 1.00 87.56 369 LYS A CA 1
ATOM 2827 C C . LYS A 1 369 ? 41.062 10.663 12.343 1.00 87.56 369 LYS A C 1
ATOM 2829 O O . LYS A 1 369 ? 40.180 10.130 13.014 1.00 87.56 369 LYS A O 1
ATOM 2834 N N . LYS A 1 370 ? 40.942 10.817 11.020 1.00 90.81 370 LYS A N 1
ATOM 2835 C CA . LYS A 1 370 ? 39.779 10.391 10.227 1.00 90.81 370 LYS A CA 1
ATOM 2836 C C . LYS A 1 370 ? 40.212 9.877 8.858 1.00 90.81 370 LYS A C 1
ATOM 2838 O O . LYS A 1 370 ? 41.014 10.520 8.181 1.00 90.81 370 LYS A O 1
ATOM 2843 N N . TYR A 1 371 ? 39.598 8.768 8.453 1.00 92.19 371 TYR A N 1
ATOM 2844 C CA . TYR A 1 371 ? 39.811 8.102 7.172 1.00 92.19 371 TYR A CA 1
ATOM 2845 C C . TYR A 1 371 ? 38.473 7.906 6.454 1.00 92.19 371 TYR A C 1
ATOM 2847 O O . TYR A 1 371 ? 37.482 7.536 7.090 1.00 92.19 371 TYR A O 1
ATOM 2855 N N . ILE A 1 372 ? 38.455 8.136 5.145 1.00 90.62 372 ILE A N 1
ATOM 2856 C CA . ILE A 1 372 ? 37.302 7.988 4.256 1.00 90.62 372 ILE A CA 1
ATOM 2857 C C . ILE A 1 372 ? 37.668 6.935 3.215 1.00 90.62 372 ILE A C 1
ATOM 2859 O O . ILE A 1 372 ? 38.706 7.039 2.566 1.00 90.62 372 ILE A O 1
ATOM 2863 N N . LYS A 1 373 ? 36.831 5.905 3.076 1.00 92.12 373 LYS A N 1
ATOM 2864 C CA . LYS A 1 373 ? 36.979 4.922 2.003 1.00 92.12 373 LYS A CA 1
ATOM 2865 C C . LYS A 1 373 ? 36.290 5.461 0.755 1.00 92.12 373 LYS A C 1
ATOM 2867 O O . LYS A 1 373 ? 35.123 5.840 0.839 1.00 92.12 373 LYS A O 1
ATOM 2872 N N . ILE A 1 374 ? 37.022 5.511 -0.348 1.00 92.31 374 ILE A N 1
ATOM 2873 C CA . ILE A 1 374 ? 36.509 5.938 -1.644 1.00 92.31 374 ILE A CA 1
ATOM 2874 C C . ILE A 1 374 ? 35.926 4.723 -2.354 1.00 92.31 374 ILE A C 1
ATOM 2876 O O . ILE A 1 374 ? 36.514 3.640 -2.346 1.00 92.31 374 ILE A O 1
ATOM 2880 N N . TYR A 1 375 ? 34.745 4.930 -2.920 1.00 89.50 375 TYR A N 1
ATOM 2881 C CA . TYR A 1 375 ? 34.075 4.002 -3.815 1.00 89.50 375 TYR A CA 1
ATOM 2882 C C . TYR A 1 375 ? 34.016 4.687 -5.183 1.00 89.50 375 TYR A C 1
ATOM 2884 O O . TYR A 1 375 ? 33.780 5.896 -5.243 1.00 89.50 375 TYR A O 1
ATOM 2892 N N . GLY A 1 376 ? 34.301 3.953 -6.255 1.00 81.50 376 GLY A N 1
ATOM 2893 C CA . GLY A 1 376 ? 34.505 4.487 -7.608 1.00 81.50 376 GLY A CA 1
ATOM 2894 C C . GLY A 1 376 ? 33.293 5.186 -8.227 1.00 81.50 376 GLY A C 1
ATOM 2895 O O . GLY A 1 376 ? 33.421 5.821 -9.265 1.00 81.50 376 GLY A O 1
ATOM 2896 N N . ASP A 1 377 ? 32.128 5.105 -7.588 1.00 84.56 377 ASP A N 1
ATOM 2897 C CA . ASP A 1 377 ? 30.898 5.812 -7.945 1.00 84.56 377 ASP A CA 1
ATOM 2898 C C . ASP A 1 377 ? 30.726 7.163 -7.221 1.00 84.56 377 ASP A C 1
ATOM 2900 O O . ASP A 1 377 ? 29.730 7.862 -7.417 1.00 84.56 377 ASP A O 1
ATOM 2904 N N . SER A 1 378 ? 31.680 7.560 -6.375 1.00 80.50 378 SER A N 1
ATOM 2905 C CA . SER A 1 378 ? 31.637 8.830 -5.652 1.00 80.50 378 SER A CA 1
ATOM 2906 C C . SER A 1 378 ? 31.874 10.018 -6.591 1.00 80.50 378 SER A C 1
ATOM 2908 O O . SER A 1 378 ? 32.929 10.130 -7.199 1.00 80.50 378 SER A O 1
ATOM 2910 N N . THR A 1 379 ? 30.933 10.966 -6.641 1.00 78.94 379 THR A N 1
ATOM 2911 C CA . THR A 1 379 ? 31.038 12.216 -7.427 1.00 78.94 379 THR A CA 1
ATOM 2912 C C . THR A 1 379 ? 31.276 13.452 -6.550 1.00 78.94 379 THR A C 1
ATOM 2914 O O . THR A 1 379 ? 30.806 14.556 -6.849 1.00 78.94 379 THR A O 1
ATOM 2917 N N . ALA A 1 380 ? 31.931 13.288 -5.400 1.00 73.31 380 ALA A N 1
ATOM 2918 C CA . ALA A 1 380 ? 32.171 14.393 -4.476 1.00 73.31 380 ALA A CA 1
ATOM 2919 C C . ALA A 1 380 ? 33.000 15.504 -5.152 1.00 73.31 380 ALA A C 1
ATOM 2921 O O . ALA A 1 380 ? 34.082 15.246 -5.659 1.00 73.31 380 ALA A O 1
ATOM 2922 N N . GLY A 1 381 ? 32.495 16.742 -5.171 1.00 77.38 381 GLY A N 1
ATOM 2923 C CA . GLY A 1 381 ? 33.199 17.872 -5.803 1.00 77.38 381 GLY A CA 1
ATOM 2924 C C . GLY A 1 381 ? 33.149 17.902 -7.339 1.00 77.38 381 GLY A C 1
ATOM 2925 O O . GLY A 1 381 ? 33.778 18.760 -7.939 1.00 77.38 381 GLY A O 1
ATOM 2926 N N . GLY A 1 382 ? 32.396 17.009 -7.995 1.00 82.69 382 GLY A N 1
ATOM 2927 C CA . GLY A 1 382 ? 32.255 17.006 -9.460 1.00 82.69 382 GLY A CA 1
ATOM 2928 C C . GLY A 1 382 ? 33.451 16.433 -10.232 1.00 82.69 382 GLY A C 1
ATOM 2929 O O . GLY A 1 382 ? 33.418 16.427 -11.459 1.00 82.69 382 GLY A O 1
ATOM 2930 N N . GLN A 1 383 ? 34.475 15.930 -9.538 1.00 82.69 383 GLN A N 1
ATOM 2931 C CA . GLN A 1 383 ? 35.581 15.187 -10.144 1.00 82.69 383 GLN A CA 1
ATOM 2932 C C . GLN A 1 383 ? 35.245 13.693 -10.269 1.00 82.69 383 GLN A C 1
ATOM 2934 O O . GLN A 1 383 ? 34.416 13.170 -9.519 1.00 82.69 383 GLN A O 1
ATOM 2939 N N . ASP A 1 384 ? 35.893 13.014 -11.218 1.00 87.31 384 ASP A N 1
ATOM 2940 C CA . ASP A 1 384 ? 35.851 11.556 -11.345 1.00 87.31 384 ASP A CA 1
ATOM 2941 C C . ASP A 1 384 ? 36.843 10.914 -10.359 1.00 87.31 384 ASP A C 1
ATOM 2943 O O . ASP A 1 384 ? 38.055 11.114 -10.452 1.00 87.31 384 ASP A O 1
ATOM 2947 N N . TRP A 1 385 ? 36.317 10.140 -9.407 1.00 90.69 385 TRP A N 1
ATOM 2948 C CA . TRP A 1 385 ? 37.095 9.445 -8.377 1.00 90.69 385 TRP A CA 1
ATOM 2949 C C . TRP A 1 385 ? 37.443 8.001 -8.757 1.00 90.69 385 TRP A C 1
ATOM 2951 O O . TRP A 1 385 ? 37.983 7.275 -7.921 1.00 90.69 385 TRP A O 1
ATOM 2961 N N . SER A 1 386 ? 37.166 7.570 -9.992 1.00 90.62 386 SER A N 1
ATOM 2962 C CA . SER A 1 386 ? 37.410 6.204 -10.473 1.00 90.62 386 SER A CA 1
ATOM 2963 C C . SER A 1 386 ? 38.847 5.719 -10.228 1.00 90.62 386 SER A C 1
ATOM 2965 O O . SER A 1 386 ? 39.055 4.586 -9.798 1.00 90.62 386 SER A O 1
ATOM 2967 N N . MET A 1 387 ? 39.850 6.593 -10.386 1.00 89.88 387 MET A N 1
ATOM 2968 C CA . MET A 1 387 ? 41.266 6.269 -10.127 1.00 89.88 387 MET A CA 1
ATOM 2969 C C . MET A 1 387 ? 41.608 6.059 -8.644 1.00 89.88 387 MET A C 1
ATOM 2971 O O . MET A 1 387 ? 42.686 5.564 -8.314 1.00 89.88 387 MET A O 1
ATOM 2975 N N . LEU A 1 388 ? 40.712 6.450 -7.739 1.00 89.75 388 LEU A N 1
ATOM 2976 C CA . LEU A 1 388 ? 40.867 6.304 -6.296 1.00 89.75 388 LEU A CA 1
ATOM 2977 C C . LEU A 1 388 ? 39.929 5.236 -5.720 1.00 89.75 388 LEU A C 1
ATOM 2979 O O . LEU A 1 388 ? 39.855 5.110 -4.497 1.00 89.75 388 LEU A O 1
ATOM 2983 N N . ASP A 1 389 ? 39.241 4.453 -6.556 1.00 91.31 389 ASP A N 1
ATOM 2984 C CA . ASP A 1 389 ? 38.362 3.386 -6.082 1.00 91.31 389 ASP A CA 1
ATOM 2985 C C . ASP A 1 389 ? 39.115 2.379 -5.198 1.00 91.31 389 ASP A C 1
ATOM 2987 O O . ASP A 1 389 ? 40.242 1.963 -5.476 1.00 91.31 389 ASP A O 1
ATOM 2991 N N . GLY A 1 390 ? 38.503 2.027 -4.069 1.00 89.00 390 GLY A N 1
ATOM 2992 C CA . GLY A 1 390 ? 39.085 1.141 -3.067 1.00 89.00 390 GLY A CA 1
ATOM 2993 C C . GLY A 1 390 ? 40.125 1.793 -2.149 1.00 89.00 390 GLY A C 1
ATOM 2994 O O . GLY A 1 390 ? 40.445 1.206 -1.108 1.00 89.00 390 GLY A O 1
ATOM 2995 N N . ASN A 1 391 ? 40.605 3.007 -2.450 1.00 92.19 391 ASN A N 1
ATOM 2996 C CA . ASN A 1 391 ? 41.554 3.707 -1.590 1.00 92.19 391 ASN A CA 1
ATOM 2997 C C . ASN A 1 391 ? 40.907 4.204 -0.293 1.00 92.19 391 ASN A C 1
ATOM 2999 O O . ASN A 1 391 ? 39.731 4.563 -0.220 1.00 92.19 391 ASN A O 1
ATOM 3003 N N . THR A 1 392 ? 41.712 4.244 0.766 1.00 92.94 392 THR A N 1
ATOM 3004 C CA . THR A 1 392 ? 41.357 4.871 2.038 1.00 92.94 392 THR A CA 1
ATOM 3005 C C . THR A 1 392 ? 42.154 6.156 2.162 1.00 92.94 392 THR A C 1
ATOM 3007 O O . THR A 1 392 ? 43.363 6.121 2.359 1.00 92.94 392 THR A O 1
ATOM 3010 N N . LEU A 1 393 ? 41.492 7.301 2.043 1.00 94.06 393 LEU A N 1
ATOM 3011 C CA . LEU A 1 393 ? 42.132 8.607 2.149 1.00 94.06 393 LEU A CA 1
ATOM 3012 C C . LEU A 1 393 ? 41.989 9.146 3.565 1.00 94.06 393 LEU A C 1
ATOM 3014 O O . LEU A 1 393 ? 40.936 9.013 4.190 1.00 94.06 393 LEU A O 1
ATOM 3018 N N . CYS A 1 394 ? 43.022 9.805 4.080 1.00 95.81 394 CYS A N 1
ATOM 3019 C CA . CYS A 1 394 ? 42.823 10.655 5.241 1.00 95.81 394 CYS A CA 1
ATOM 3020 C C . CYS A 1 394 ? 41.964 11.868 4.873 1.00 95.81 394 CYS A C 1
ATOM 3022 O O . CYS A 1 394 ? 41.924 12.283 3.714 1.00 95.81 394 CYS A O 1
ATOM 3024 N N . LEU A 1 395 ? 41.295 12.463 5.863 1.00 93.62 395 LEU A N 1
ATOM 3025 C CA . LEU A 1 395 ? 40.424 13.618 5.631 1.00 93.62 395 LEU A CA 1
ATOM 3026 C C . LEU A 1 395 ? 41.148 14.767 4.905 1.00 93.62 395 LEU A C 1
ATOM 3028 O O . LEU A 1 395 ? 40.568 15.381 4.018 1.00 93.62 395 LEU A O 1
ATOM 3032 N N . THR A 1 396 ? 42.417 15.020 5.231 1.00 94.06 396 THR A N 1
ATOM 3033 C CA . THR A 1 396 ? 43.222 16.064 4.579 1.00 94.06 396 THR A CA 1
ATOM 3034 C C . THR A 1 396 ? 43.453 15.771 3.095 1.00 94.06 396 THR A C 1
ATOM 3036 O O . THR A 1 396 ? 43.290 16.664 2.270 1.00 94.06 396 THR A O 1
ATOM 3039 N N . CYS A 1 397 ? 43.793 14.527 2.735 1.00 94.12 397 CYS A N 1
ATOM 3040 C CA . CYS A 1 397 ? 43.949 14.131 1.331 1.00 94.12 397 CYS A CA 1
ATOM 3041 C C . CYS A 1 397 ? 42.607 14.154 0.596 1.00 94.12 397 CYS A C 1
ATOM 3043 O O . CYS A 1 397 ? 42.544 14.638 -0.524 1.00 94.12 397 CYS A O 1
ATOM 3045 N N . TYR A 1 398 ? 41.531 13.695 1.239 1.00 93.81 398 TYR A N 1
ATOM 3046 C CA . TYR A 1 398 ? 40.190 13.742 0.662 1.00 93.81 398 TYR A CA 1
ATOM 3047 C C . TYR A 1 398 ? 39.758 15.172 0.318 1.00 93.81 398 TYR A C 1
ATOM 3049 O O . TYR A 1 398 ? 39.268 15.407 -0.777 1.00 93.81 398 TYR A O 1
ATOM 3057 N N . MET A 1 399 ? 39.970 16.135 1.221 1.00 92.94 399 MET A N 1
ATOM 3058 C CA . MET A 1 399 ? 39.609 17.532 0.954 1.00 92.94 399 MET A CA 1
ATOM 3059 C C . MET A 1 399 ? 40.419 18.121 -0.207 1.00 92.94 399 MET A C 1
ATOM 3061 O O . MET A 1 399 ? 39.836 18.779 -1.055 1.00 92.94 399 MET A O 1
ATOM 3065 N N . ARG A 1 400 ? 41.716 17.797 -0.319 1.00 91.62 400 ARG A N 1
ATOM 3066 C CA . ARG A 1 400 ? 42.557 18.245 -1.447 1.00 91.62 400 ARG A CA 1
ATOM 3067 C C . ARG A 1 400 ? 42.115 17.735 -2.819 1.00 91.62 400 ARG A C 1
ATOM 3069 O O . ARG A 1 400 ? 42.421 18.387 -3.800 1.00 91.62 400 ARG A O 1
ATOM 3076 N N . PHE A 1 401 ? 41.494 16.560 -2.888 1.00 87.69 401 PHE A N 1
ATOM 3077 C CA . PHE A 1 401 ? 40.938 16.023 -4.137 1.00 87.69 401 PHE A CA 1
ATOM 3078 C C . PHE A 1 401 ? 39.515 16.521 -4.412 1.00 87.69 401 PHE A C 1
ATOM 3080 O O . PHE A 1 401 ? 39.009 16.374 -5.516 1.00 87.69 401 PHE A O 1
ATOM 3087 N N . LYS A 1 402 ? 38.831 17.031 -3.385 1.00 88.44 402 LYS A N 1
ATOM 3088 C CA . LYS A 1 402 ? 37.460 17.522 -3.505 1.00 88.44 402 LYS A CA 1
ATOM 3089 C C . LYS A 1 402 ? 37.411 18.959 -4.029 1.00 88.44 402 LYS A C 1
ATOM 3091 O O . LYS A 1 402 ? 36.447 19.292 -4.718 1.00 88.44 402 LYS A O 1
ATOM 3096 N N . ASP A 1 403 ? 38.380 19.777 -3.626 1.00 85.56 403 ASP A N 1
ATOM 3097 C CA . ASP A 1 403 ? 38.596 21.140 -4.124 1.00 85.56 403 ASP A CA 1
ATOM 3098 C C . ASP A 1 403 ? 39.243 21.098 -5.519 1.00 85.56 403 ASP A C 1
ATOM 3100 O O . ASP A 1 403 ? 38.838 21.920 -6.372 1.00 85.56 403 ASP A O 1
#

Organism: Hemiselmis andersenii (NCBI:txid464988)

Solvent-accessible surface area (backbone atoms only — not comparable to full-atom values): 25352 Å² total; per-residue (Å²): 122,86,81,82,72,92,70,91,82,86,87,79,93,77,80,94,83,71,78,79,75,78,94,63,85,87,63,54,64,53,87,87,61,80,85,78,67,99,85,70,55,70,45,74,34,57,74,83,34,61,59,75,84,36,87,39,67,94,44,40,78,34,36,29,33,54,69,52,44,54,39,26,43,74,67,72,45,73,68,70,76,78,72,63,76,66,56,84,90,67,59,49,31,66,51,90,88,50,95,60,38,62,82,51,98,48,72,46,72,34,78,40,76,54,59,62,71,80,32,88,37,59,94,43,43,74,39,35,29,26,55,72,53,47,53,40,24,40,74,65,69,42,76,70,72,71,75,77,71,72,67,70,85,62,79,84,78,46,30,63,52,88,85,50,97,54,36,74,74,56,100,44,73,44,74,38,50,46,85,45,60,64,70,79,32,88,32,56,94,43,43,75,35,30,29,29,54,70,54,46,52,41,24,36,76,67,69,45,78,75,70,59,77,81,69,54,78,70,80,84,88,71,86,87,63,53,66,52,87,89,60,82,86,77,65,99,84,68,58,70,43,73,34,57,74,83,42,52,62,73,81,34,88,37,68,96,44,39,76,33,36,30,34,54,69,52,46,56,37,26,39,72,68,70,43,74,70,72,77,79,70,62,75,62,54,82,90,66,53,46,28,66,51,90,87,51,95,59,36,60,80,49,96,49,73,46,72,34,81,33,77,58,57,60,72,80,31,88,35,55,95,41,44,75,38,33,28,25,55,71,52,46,52,38,26,42,74,64,69,43,76,71,74,72,76,73,75,74,70,72,84,65,78,84,78,50,32,65,51,91,84,51,93,59,34,74,81,54,95,45,76,46,74,39,52,50,83,45,57,65,70,78,45,86,34,54,92,44,42,76,34,31,30,26,54,72,59,45,49,66,70,37,108

pLDDT: mean 83.14, std 15.77, range [27.19, 96.88]